Protein AF-A0A960WS11-F1 (afdb_monomer)

Mean predicted aligned error: 14.84 Å

Nearest PDB structures (foldseek):
  6ch2-assembly2_E  TM=2.929E-01  e=6.649E-01  Salmonella enterica subsp. enterica serovar Typhimurium str. LT2
  8gmh-assembly2_E  TM=3.073E-01  e=4.723E+00  Streptococcus intermedius B196
  6ixg-assembly2_B  TM=1.953E-01  e=6.991E+00  Homo sapiens

Radius of gyration: 26.8 Å; Cα contacts (8 Å, |Δi|>4): 825; chains: 1; bounding box: 64×83×76 Å

Solvent-accessible surface area (backbone atoms only — not comparable to full-atom values): 21820 Å² total; per-residue (Å²): 133,86,81,82,73,76,78,74,78,51,73,62,59,53,50,52,52,52,47,54,56,48,47,54,60,50,39,47,63,37,54,54,47,50,50,51,54,51,52,53,48,54,50,50,46,52,51,51,34,52,55,32,50,77,68,70,39,60,68,66,31,55,45,42,52,52,31,49,55,39,26,78,74,69,76,43,82,57,87,70,83,53,71,73,55,52,58,55,49,57,48,51,53,52,54,49,51,52,41,52,52,51,32,50,52,50,46,51,59,50,49,56,52,49,50,54,49,38,54,51,50,25,53,51,27,48,76,71,68,42,53,70,63,20,50,52,34,47,53,54,50,58,52,56,57,62,72,69,58,81,76,77,74,76,78,79,90,80,73,94,70,76,85,82,72,74,77,73,93,60,92,67,58,95,56,70,47,46,80,37,86,55,68,42,70,54,74,65,42,81,43,69,26,54,31,46,30,32,32,25,40,69,70,98,61,72,37,73,19,38,41,39,40,39,57,66,21,34,39,30,32,45,84,68,16,32,46,33,34,26,32,32,39,38,41,32,35,41,26,38,30,43,46,22,35,44,27,23,20,51,48,9,38,36,39,36,33,49,25,39,31,37,49,23,39,40,43,71,69,54,94,67,78,44,100,90,32,30,16,35,40,36,36,34,40,19,39,36,27,48,41,50,50,80,68,45,37,62,52,49,44,30,31,32,36,32,25,26,26,40,31,52,30,66,53,49,57,47,46,67,80,56,49,40,64,79,42,43,62,33,86,52,31,26,35,32,21,20,25,34,34,52,21,36,40,20,46,58,53,55,57,19,40,39,68,30,38,33,37,43,26,33,39,32,59,49,97,60,89,79,56,65,86,48,82,37,78,34,59,42,23,36,40,76,58,44,86,58,62,76,73,92,46,91,45,54,48,77,44,82,41,56,42,87,74,63,84,84,73,54,20,35,76,90,1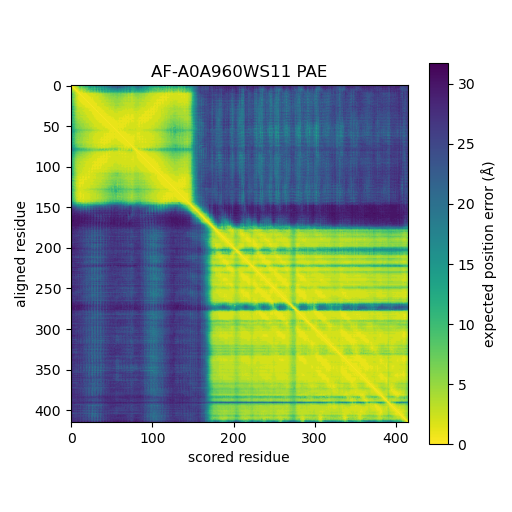27

Secondary structure (DSSP, 8-state):
----PPPPPPHHHHHHHHHHHHHHHHHHHHHHHHHHHHHHHHHHHHHHHHHHHHTT-HHHHHHHHHHHHHHHHHSS------HHHHHHHHHHHHHHHHHHHHHHHHHHHHHHHHHHHHHHHHHHHHHTT-HHHHHHHHHHHHHHHHHT----PPPP----PPP-PPPP--SS-S--SEEE-S-EEEPSEEEEE-SEEEE-B-SSS-B---EEE-TTEEEEE-TT-EEEE-SEEEEEES-EEES-EEEE-TTEEEEEES-EEES-EEEE-SS---TT-PEEEEEES-EEES---SSEETTTEEEEEES-EEES-BPPPEE-SS-HHHHTTBTTEEEES-EEES-EEEHHHHTTEES-EEES-EEE--SS-----S-EEEEEEEESSEEE-----TTEEEEEEEGGG--S--SPPP-

Sequence (415 aa):
MPCLRAQTPGPVATLTQQYEEARKRAMAPGEEQGKKIGEAYLTQLTVLEREYSAKGALDPVLELQKEREVFEKTGETGGGSLDALRVIREKLQRDLAANEAMIARAVAGLDDVYRTRLGQIQVELTKAGNIEEAKAAKAILDGLAADSTPTLAAPSSGTKRAPWSAPPPSDASVLEGGLFLEPVTLPQGTHRLRNKISIGVRKPTPRFNDIYLLEGTKISCAEGGEIFLTLGKGNAFGVVFESAYVTGGLDADWRFINCAFDDTRFAKGDGWAAKHQASMWAFENCSVRGSFFPTWNTQDVGYNVESTTFKDVKFPDLEYRAEADTLAQTATLLMKSCRFQSCELPLSVLITTENCVFEQCTFRDDASPIPITSSLSVKVYSSGGANRLQAPYPQLKLEIRDLKEFRGQAGAMDR

pLDDT: mean 87.54, std 16.3, range [28.69, 98.56]

Foldseek 3Di:
DDPPDPPDDDPLVVLVVVLVVQLVVLCVVLVVLLVVLLVVLLVLLVVVLVVCVVVVNPVSNVLSVVQNVCCVVPVDGDDDDDPSSVVSNVVSVVSNVVSVVSSVVSSVVSLVVSLVVLVVVLVVCVVVVVNVVSVVSVVVNVVSVVVPDPPPDDPPPDDDDDDPDDDPPDPPFPPPADEDLEEEEHDADEGEFAAEHEYWDPPPHGGEYEYEAEANYEYAYDVRGEDEYERYEYEHENYEYANYEYEYEWPYEYAYANYEEHVYEYYHPDDDFDQVGAHEYEAHLYEYEDEYYPDAEPRHYFYDAEQAEYENYEDAAYHYPDALQVRACPRRQAHEQAEYYQYEDEPNNQLNYYLYEYEQYEYAHHPDDHRHDAAGEGEYEYDHHYYHDPPPDPSYHYHYHHNVPRDDHHHHDDD

Structure (mmCIF, N/CA/C/O backbone):
data_AF-A0A960WS11-F1
#
_entry.id   AF-A0A960WS11-F1
#
loop_
_atom_site.group_PDB
_atom_site.id
_atom_site.type_symbol
_atom_site.label_atom_id
_atom_site.label_alt_id
_atom_site.label_comp_id
_atom_site.label_asym_id
_atom_site.label_entity_id
_atom_site.label_seq_id
_atom_site.pdbx_PDB_ins_code
_atom_site.Cartn_x
_atom_site.Cartn_y
_atom_site.Cartn_z
_atom_site.occupancy
_atom_site.B_iso_or_equiv
_atom_site.auth_seq_id
_atom_site.auth_comp_id
_atom_site.auth_asym_id
_atom_site.auth_atom_id
_atom_site.pdbx_PDB_model_num
ATOM 1 N N . MET A 1 1 ? -16.070 57.742 12.580 1.00 48.56 1 MET A N 1
ATOM 2 C CA . MET A 1 1 ? -15.658 56.827 11.495 1.00 48.56 1 MET A CA 1
ATOM 3 C C . MET A 1 1 ? -16.059 55.415 11.898 1.00 48.56 1 MET A C 1
ATOM 5 O O . MET A 1 1 ? -15.550 54.954 12.912 1.00 48.56 1 MET A O 1
ATOM 9 N N . PRO A 1 2 ? -17.018 54.764 11.221 1.00 56.19 2 PRO A N 1
ATOM 10 C CA . PRO A 1 2 ? -17.365 53.380 11.526 1.00 56.19 2 PRO A CA 1
ATOM 11 C C . PRO A 1 2 ? -16.253 52.452 11.018 1.00 56.19 2 PRO A C 1
ATOM 13 O O . PRO A 1 2 ? -15.931 52.456 9.832 1.00 56.19 2 PRO A O 1
ATOM 16 N N . CYS A 1 3 ? -15.645 51.680 11.919 1.00 54.22 3 CYS A N 1
ATOM 17 C CA . CYS A 1 3 ? -14.703 50.625 11.559 1.00 54.22 3 CYS A CA 1
ATOM 18 C C . CYS A 1 3 ? -15.457 49.531 10.789 1.00 54.22 3 CYS A C 1
ATOM 20 O O . CYS A 1 3 ? -16.271 48.816 11.374 1.00 54.22 3 CYS A O 1
ATOM 22 N N . LEU A 1 4 ? -15.188 49.407 9.487 1.00 59.25 4 LEU A N 1
ATOM 23 C CA . LEU A 1 4 ? -15.601 48.268 8.669 1.00 59.25 4 LEU A CA 1
ATOM 24 C C . LEU A 1 4 ? -14.974 47.002 9.269 1.00 59.25 4 LEU A C 1
ATOM 26 O O . LEU A 1 4 ? -13.793 46.727 9.069 1.00 59.25 4 LEU A O 1
ATOM 30 N N . ARG A 1 5 ? -15.748 46.247 10.056 1.00 62.00 5 ARG A N 1
ATOM 31 C CA . ARG A 1 5 ? -15.358 44.892 10.454 1.00 62.00 5 ARG A CA 1
ATOM 32 C C . ARG A 1 5 ? -15.334 44.046 9.187 1.00 62.00 5 ARG A C 1
ATOM 34 O O . ARG A 1 5 ? -16.369 43.901 8.540 1.00 62.00 5 ARG A O 1
ATOM 41 N N . ALA A 1 6 ? -14.165 43.513 8.840 1.00 66.56 6 ALA A N 1
ATOM 42 C CA . ALA A 1 6 ? -14.048 42.513 7.790 1.00 66.56 6 ALA A CA 1
ATOM 43 C C . ALA A 1 6 ? -14.998 41.355 8.125 1.00 66.56 6 ALA A C 1
ATOM 45 O O . ALA A 1 6 ? -14.907 40.774 9.210 1.00 66.56 6 ALA A O 1
ATOM 46 N N . GLN A 1 7 ? -15.948 41.071 7.233 1.00 77.12 7 GLN A N 1
ATOM 47 C CA . GLN A 1 7 ? -16.774 39.877 7.356 1.00 77.12 7 GLN A CA 1
ATOM 48 C C . GLN A 1 7 ? -15.847 38.668 7.246 1.00 77.12 7 GLN A C 1
ATOM 50 O O . GLN A 1 7 ? -15.120 38.516 6.266 1.00 77.12 7 GLN A O 1
ATOM 55 N N . THR A 1 8 ? -15.835 37.841 8.287 1.00 81.38 8 THR A N 1
ATOM 56 C CA . THR A 1 8 ? -15.158 36.547 8.259 1.00 81.38 8 THR A CA 1
ATOM 57 C C . THR A 1 8 ? -15.763 35.698 7.140 1.00 81.38 8 THR A C 1
ATOM 59 O O . THR A 1 8 ? -16.994 35.664 7.042 1.00 81.38 8 THR A O 1
ATOM 62 N N . PRO A 1 9 ? -14.942 35.030 6.307 1.00 88.12 9 PRO A N 1
ATOM 63 C CA . PRO A 1 9 ? -15.461 34.168 5.255 1.00 88.12 9 PRO A CA 1
ATOM 64 C C . PRO A 1 9 ? -16.390 33.107 5.851 1.00 88.12 9 PRO A C 1
ATOM 66 O O . PRO A 1 9 ? -16.114 32.561 6.921 1.00 88.12 9 PRO A O 1
ATOM 69 N N . GLY A 1 10 ? -17.510 32.858 5.172 1.00 94.19 10 GLY A N 1
ATOM 70 C CA . GLY A 1 10 ? -18.468 31.832 5.574 1.00 94.19 10 GLY A CA 1
ATOM 71 C C . GLY A 1 10 ? -17.893 30.412 5.433 1.00 94.19 10 GLY A C 1
ATOM 72 O O . GLY A 1 10 ? -16.926 30.217 4.685 1.00 94.19 10 GLY A O 1
ATOM 73 N N . PRO A 1 11 ? -18.470 29.411 6.128 1.00 92.31 11 PRO A N 1
ATOM 74 C CA . PRO A 1 11 ? -18.047 28.011 6.071 1.00 92.31 11 PRO A CA 1
ATOM 75 C C . PRO A 1 11 ? -17.804 27.450 4.664 1.00 92.31 11 PRO A C 1
ATOM 77 O O . PRO A 1 11 ? -16.852 26.692 4.476 1.00 92.31 11 PRO A O 1
ATOM 80 N N . VAL A 1 12 ? -18.626 27.821 3.674 1.00 93.38 12 VAL A N 1
ATOM 81 C CA . VAL A 1 12 ? -18.457 27.334 2.292 1.00 93.38 12 VAL A CA 1
ATOM 82 C C . VAL A 1 12 ? -17.183 27.902 1.675 1.00 93.38 12 VAL A C 1
ATOM 84 O O . VAL A 1 12 ? -16.370 27.144 1.157 1.00 93.38 12 VAL A O 1
ATOM 87 N N . ALA A 1 13 ? -16.961 29.214 1.792 1.00 93.56 13 ALA A N 1
ATOM 88 C CA . ALA A 1 13 ? -15.772 29.871 1.249 1.00 93.56 13 ALA A CA 1
ATOM 89 C C . ALA A 1 13 ? -14.481 29.346 1.896 1.00 93.56 13 ALA A C 1
ATOM 91 O O . ALA A 1 13 ? -13.489 29.115 1.205 1.00 93.56 13 ALA A O 1
ATOM 92 N N . THR A 1 14 ? -14.502 29.108 3.212 1.00 93.75 14 THR A N 1
ATOM 93 C CA . THR A 1 14 ? -13.370 28.500 3.923 1.00 93.75 14 THR A CA 1
ATOM 94 C C . THR A 1 14 ? -13.078 27.085 3.424 1.00 93.75 14 THR A C 1
ATOM 96 O O . THR A 1 14 ? -11.915 26.763 3.188 1.00 93.75 14 THR A O 1
ATOM 99 N N . LEU A 1 15 ? -14.103 26.246 3.230 1.00 92.56 15 LEU A N 1
ATOM 100 C CA . LEU A 1 15 ? -13.906 24.884 2.729 1.00 92.56 15 LEU A CA 1
ATOM 101 C C . LEU A 1 15 ? -13.372 24.880 1.288 1.00 92.56 15 LEU A C 1
ATOM 103 O O . LEU A 1 15 ? -12.457 24.115 0.993 1.00 92.56 15 LEU A O 1
ATOM 107 N N . THR A 1 16 ? -13.893 25.745 0.411 1.00 93.62 16 THR A N 1
ATOM 108 C CA . THR A 1 16 ? -13.406 25.878 -0.972 1.00 93.62 16 THR A CA 1
ATOM 109 C C . THR A 1 16 ? -11.924 26.234 -1.003 1.00 93.62 16 THR A C 1
ATOM 111 O O . THR A 1 16 ? -11.147 25.569 -1.685 1.00 93.62 16 THR A O 1
ATOM 114 N N . GLN A 1 17 ? -11.507 27.224 -0.208 1.00 94.94 17 GLN A N 1
ATOM 115 C CA . GLN A 1 17 ? -10.100 27.614 -0.120 1.00 94.94 17 GLN A CA 1
ATOM 116 C C . GLN A 1 17 ? -9.221 26.450 0.370 1.00 94.94 17 GLN A C 1
ATOM 118 O O . GLN A 1 17 ? -8.165 26.178 -0.202 1.00 94.94 17 GLN A O 1
ATOM 123 N N . GLN A 1 18 ? -9.662 25.728 1.405 1.00 90.81 18 GLN A N 1
ATOM 124 C CA . GLN A 1 18 ? -8.935 24.564 1.920 1.00 90.81 18 GLN A CA 1
ATOM 125 C C . GLN A 1 18 ? -8.795 23.459 0.868 1.00 90.81 18 GLN A C 1
ATOM 127 O O . GLN A 1 18 ? -7.727 22.854 0.757 1.00 90.81 18 GLN A O 1
ATOM 132 N N . TYR A 1 19 ? -9.847 23.208 0.088 1.00 93.38 19 TYR A N 1
ATOM 133 C CA . TYR A 1 19 ? -9.826 22.242 -1.004 1.00 93.38 19 TYR A CA 1
ATOM 134 C C . TYR A 1 19 ? -8.857 22.661 -2.118 1.00 93.38 19 TYR A C 1
ATOM 136 O O . TYR A 1 19 ? -8.049 21.842 -2.546 1.00 93.38 19 TYR A O 1
ATOM 144 N N . GLU A 1 20 ? -8.852 23.927 -2.541 1.00 94.88 20 GLU A N 1
ATOM 145 C CA . GLU A 1 20 ? -7.912 24.423 -3.556 1.00 94.88 20 GLU A CA 1
ATOM 146 C C . GLU A 1 20 ? -6.451 24.294 -3.101 1.00 94.88 20 GLU A C 1
ATOM 148 O O . GLU A 1 20 ? -5.588 23.827 -3.852 1.00 94.88 20 GLU A O 1
ATOM 153 N N . GLU A 1 21 ? -6.166 24.639 -1.844 1.00 92.69 21 GLU A N 1
ATOM 154 C CA . GLU A 1 21 ? -4.840 24.468 -1.250 1.00 92.69 21 GLU A CA 1
ATOM 155 C C . GLU A 1 21 ? -4.440 22.991 -1.126 1.00 92.69 21 GLU A C 1
ATOM 157 O O . GLU A 1 21 ? -3.266 22.650 -1.308 1.00 92.69 21 GLU A O 1
ATOM 162 N N . ALA A 1 22 ? -5.385 22.106 -0.795 1.00 83.56 22 ALA A N 1
ATOM 163 C CA . ALA A 1 22 ? -5.155 20.666 -0.732 1.00 83.56 22 ALA A CA 1
ATOM 164 C C . ALA A 1 22 ? -4.909 20.080 -2.127 1.00 83.56 22 ALA A C 1
ATOM 166 O O . ALA A 1 22 ? -3.965 19.314 -2.309 1.00 83.56 22 ALA A O 1
ATOM 167 N N . ARG A 1 23 ? -5.683 20.504 -3.129 1.00 92.44 23 ARG A N 1
ATOM 168 C CA . ARG A 1 23 ? -5.534 20.099 -4.529 1.00 92.44 23 ARG A CA 1
ATOM 169 C C . ARG A 1 23 ? -4.177 20.517 -5.083 1.00 92.44 23 ARG A C 1
ATOM 171 O O . ARG A 1 23 ? -3.467 19.685 -5.638 1.00 92.44 23 ARG A O 1
ATOM 178 N N . LYS A 1 24 ? -3.754 21.763 -4.841 1.00 94.00 24 LYS A N 1
ATOM 179 C CA . LYS A 1 24 ? -2.410 22.236 -5.210 1.00 94.00 24 LYS A CA 1
ATOM 180 C C . LYS A 1 24 ? -1.310 21.394 -4.556 1.00 94.00 24 LYS A C 1
ATOM 182 O O . LYS A 1 24 ? -0.344 21.017 -5.214 1.00 94.00 24 LYS A O 1
ATOM 187 N N . ARG A 1 25 ? -1.462 21.062 -3.268 1.00 88.69 25 ARG A N 1
ATOM 188 C CA . ARG A 1 25 ? -0.522 20.187 -2.546 1.00 88.69 25 ARG A CA 1
ATOM 189 C C . ARG A 1 25 ? -0.499 18.760 -3.094 1.00 88.69 25 ARG A C 1
ATOM 191 O O . ARG A 1 25 ? 0.576 18.178 -3.160 1.00 88.69 25 ARG A O 1
ATOM 198 N N . ALA A 1 26 ? -1.641 18.214 -3.502 1.00 79.69 26 ALA A N 1
ATOM 199 C CA . ALA A 1 26 ? -1.736 16.876 -4.081 1.00 79.69 26 ALA A CA 1
ATOM 200 C C . ALA A 1 26 ? -1.144 16.786 -5.497 1.00 79.69 26 ALA A C 1
ATOM 202 O O . ALA A 1 26 ? -0.613 15.741 -5.864 1.00 79.69 26 ALA A O 1
ATOM 203 N N . MET A 1 27 ? -1.188 17.872 -6.277 1.00 91.75 27 MET A N 1
ATOM 204 C CA . MET A 1 27 ? -0.591 17.930 -7.618 1.00 91.75 27 MET A CA 1
ATOM 205 C C . MET A 1 27 ? 0.935 18.110 -7.590 1.00 91.75 27 MET A C 1
ATOM 207 O O . MET A 1 27 ? 1.624 17.571 -8.454 1.00 91.75 27 MET A O 1
ATOM 211 N N . ALA A 1 28 ? 1.477 18.808 -6.585 1.00 93.88 28 ALA A N 1
ATOM 212 C CA . ALA A 1 28 ? 2.900 19.155 -6.519 1.00 93.88 28 ALA A CA 1
ATOM 213 C C . ALA A 1 28 ? 3.874 17.956 -6.649 1.00 93.88 28 ALA A C 1
ATOM 215 O O . ALA A 1 28 ? 4.852 18.077 -7.389 1.00 93.88 28 ALA A O 1
ATOM 216 N N . PRO A 1 29 ? 3.638 16.783 -6.020 1.00 84.94 29 PRO A N 1
ATOM 217 C CA . PRO A 1 29 ? 4.486 15.609 -6.227 1.00 84.94 29 PRO A CA 1
ATOM 218 C C . PRO A 1 29 ? 4.507 15.122 -7.679 1.00 84.94 29 PRO A C 1
ATOM 220 O O . PRO A 1 29 ? 5.555 14.710 -8.169 1.00 84.94 29 PRO A O 1
ATOM 223 N N . GLY A 1 30 ? 3.366 15.179 -8.371 1.00 84.94 30 GLY A N 1
ATOM 224 C CA . GLY A 1 30 ? 3.270 14.778 -9.772 1.00 84.94 30 GLY A CA 1
ATOM 225 C C . GLY A 1 30 ? 3.909 15.785 -10.725 1.00 84.94 30 GLY A C 1
ATOM 226 O O . GLY A 1 30 ? 4.545 15.382 -11.694 1.00 84.94 30 GLY A O 1
ATOM 227 N N . GLU A 1 31 ? 3.822 17.084 -10.437 1.00 94.69 31 GLU A N 1
ATOM 228 C CA . GLU A 1 31 ? 4.550 18.115 -11.193 1.00 94.69 31 GLU A CA 1
ATOM 229 C C . GLU A 1 31 ? 6.068 17.932 -11.066 1.00 94.69 31 GLU A C 1
ATOM 231 O O . GLU A 1 31 ? 6.795 17.968 -12.059 1.00 94.69 31 GLU A O 1
ATOM 236 N N . GLU A 1 32 ? 6.550 17.679 -9.848 1.00 92.69 32 GLU A N 1
ATOM 237 C CA . GLU A 1 32 ? 7.963 17.411 -9.582 1.00 92.69 32 GLU A CA 1
ATOM 238 C C . GLU A 1 32 ? 8.435 16.118 -10.261 1.00 92.69 32 GLU A C 1
ATOM 240 O O . GLU A 1 32 ? 9.504 16.075 -10.870 1.00 92.69 32 GLU A O 1
ATOM 245 N N . GLN A 1 33 ? 7.620 15.063 -10.217 1.00 89.94 33 GLN A N 1
ATOM 246 C CA . GLN A 1 33 ? 7.913 13.819 -10.920 1.00 89.94 33 GLN A CA 1
ATOM 247 C C . GLN A 1 33 ? 7.917 14.008 -12.445 1.00 89.94 33 GLN A C 1
ATOM 249 O O . GLN A 1 33 ? 8.782 13.454 -13.121 1.00 89.94 33 GLN A O 1
ATOM 254 N N . GLY A 1 34 ? 7.015 14.831 -12.986 1.00 92.19 34 GLY A N 1
ATOM 255 C CA . GLY A 1 34 ? 6.984 15.190 -14.405 1.00 92.19 34 GLY A CA 1
ATOM 256 C C . GLY A 1 34 ? 8.282 15.856 -14.867 1.00 92.19 34 GLY A C 1
ATOM 257 O O . GLY A 1 34 ? 8.833 15.480 -15.902 1.00 92.19 34 GLY A O 1
ATOM 258 N N . LYS A 1 35 ? 8.841 16.769 -14.059 1.00 96.38 35 LYS A N 1
ATOM 259 C CA . LYS A 1 35 ? 10.160 17.371 -14.328 1.00 96.38 35 LYS A CA 1
ATOM 260 C C . LYS A 1 35 ? 11.267 16.323 -14.364 1.00 96.38 35 LYS A C 1
ATOM 262 O O . LYS A 1 35 ? 12.034 16.287 -15.322 1.00 96.38 35 LYS A O 1
ATOM 267 N N . LYS A 1 36 ? 11.306 15.422 -13.377 1.00 92.75 36 LYS A N 1
ATOM 268 C CA . LYS A 1 36 ? 12.300 14.334 -13.317 1.00 92.75 36 LYS A CA 1
ATOM 269 C C . LYS A 1 36 ? 12.213 13.395 -14.518 1.00 92.75 36 LYS A C 1
ATOM 271 O O . LYS A 1 36 ? 13.243 12.966 -15.033 1.00 92.75 36 LYS A O 1
ATOM 276 N N . ILE A 1 37 ? 11.001 13.087 -14.983 1.00 92.00 37 ILE A N 1
ATOM 277 C CA . ILE A 1 37 ? 10.778 12.298 -16.203 1.00 92.00 37 ILE A CA 1
ATOM 278 C C . ILE A 1 37 ? 11.375 13.027 -17.421 1.00 92.00 37 ILE A C 1
ATOM 280 O O . ILE A 1 37 ? 12.104 12.413 -18.204 1.00 92.00 37 ILE A O 1
ATOM 284 N N . GLY A 1 38 ? 11.143 14.338 -17.547 1.00 95.44 38 GLY A N 1
ATOM 285 C CA . GLY A 1 38 ? 11.728 15.165 -18.609 1.00 95.44 38 GLY A CA 1
ATOM 286 C C . GLY A 1 38 ? 13.261 15.234 -18.563 1.00 95.44 38 GLY A C 1
ATOM 287 O O . GLY A 1 38 ? 13.925 15.033 -19.579 1.00 95.44 38 GLY A O 1
ATOM 288 N N . GLU A 1 39 ? 13.851 15.432 -17.384 1.00 96.88 39 GLU A N 1
ATOM 289 C CA . GLU A 1 39 ? 15.310 15.424 -17.188 1.00 96.88 39 GLU A CA 1
ATOM 290 C C . GLU A 1 39 ? 15.934 14.063 -17.539 1.00 96.88 39 GLU A C 1
ATOM 292 O O . GLU A 1 39 ? 16.986 13.984 -18.186 1.00 96.88 39 GLU A O 1
ATOM 297 N N . ALA A 1 40 ? 15.268 12.968 -17.159 1.00 92.25 40 ALA A N 1
ATOM 298 C CA . ALA A 1 40 ? 15.697 11.616 -17.497 1.00 92.25 40 ALA A CA 1
ATOM 299 C C . ALA A 1 40 ? 15.641 11.350 -19.010 1.00 92.25 40 ALA A C 1
ATOM 301 O O . ALA A 1 40 ? 16.483 10.616 -19.538 1.00 92.25 40 ALA A O 1
ATOM 302 N N . TYR A 1 41 ? 14.677 11.944 -19.715 1.00 97.50 41 TYR A N 1
ATOM 303 C CA . TYR A 1 41 ? 14.582 11.890 -21.171 1.00 97.50 41 TYR A CA 1
ATOM 304 C C . TYR A 1 41 ? 15.724 12.665 -21.850 1.00 97.50 41 TYR A C 1
ATOM 306 O O . TYR A 1 41 ? 16.440 12.101 -22.679 1.00 97.50 41 TYR A O 1
ATOM 314 N N . LEU A 1 42 ? 15.993 13.904 -21.421 1.00 97.62 42 LEU A N 1
ATOM 315 C CA . LEU A 1 42 ? 17.120 14.715 -21.910 1.00 97.62 42 LEU A CA 1
ATOM 316 C C . LEU A 1 42 ? 18.483 14.042 -21.675 1.00 97.62 42 LEU A C 1
ATOM 318 O O . LEU A 1 42 ? 19.380 14.082 -22.526 1.00 97.62 42 LEU A O 1
ATOM 322 N N . THR A 1 43 ? 18.630 13.367 -20.535 1.00 96.88 43 THR A N 1
ATOM 323 C CA . THR A 1 43 ? 19.832 12.590 -20.215 1.00 96.88 43 THR A CA 1
ATOM 324 C C . THR A 1 43 ? 20.022 11.436 -21.201 1.00 96.88 43 THR A C 1
ATOM 326 O O . THR A 1 43 ? 21.124 11.246 -21.716 1.00 96.88 43 THR A O 1
ATOM 329 N N . GLN A 1 44 ? 18.956 10.694 -21.522 1.00 95.62 44 GLN A N 1
ATOM 330 C CA . GLN A 1 44 ? 19.008 9.603 -22.504 1.00 95.62 44 GLN A CA 1
ATOM 331 C C . GLN A 1 44 ? 19.345 10.107 -23.914 1.00 95.62 44 GLN A C 1
ATOM 333 O O . GLN A 1 44 ? 20.170 9.490 -24.589 1.00 95.62 44 GLN A O 1
ATOM 338 N N . LEU A 1 45 ? 18.788 11.250 -24.334 1.00 97.25 45 LEU A N 1
ATOM 339 C CA . LEU A 1 45 ? 19.152 11.891 -25.605 1.00 97.25 45 LEU A CA 1
ATOM 340 C C . LEU A 1 45 ? 20.650 12.215 -25.669 1.00 97.25 45 LEU A C 1
ATOM 342 O O . LEU A 1 45 ? 21.309 11.910 -26.660 1.00 97.25 45 LEU A O 1
ATOM 346 N N . THR A 1 46 ? 21.209 12.764 -24.588 1.00 97.56 46 THR A N 1
ATOM 347 C CA . THR A 1 46 ? 22.638 13.108 -24.503 1.00 97.56 46 THR A CA 1
ATOM 348 C C . THR A 1 46 ? 23.539 11.870 -24.556 1.00 97.56 46 THR A C 1
ATOM 350 O O . THR A 1 46 ? 24.613 11.906 -25.159 1.00 97.56 46 THR A O 1
ATOM 353 N N . VAL A 1 47 ? 23.119 10.760 -23.940 1.00 97.44 47 VAL A N 1
ATOM 354 C CA . VAL A 1 47 ? 23.844 9.480 -24.017 1.00 97.44 47 VAL A CA 1
ATOM 355 C C . VAL A 1 47 ? 23.857 8.958 -25.454 1.00 97.44 47 VAL A C 1
ATOM 357 O O . VAL A 1 47 ? 24.934 8.669 -25.973 1.00 97.44 47 VAL A O 1
ATOM 360 N N . LEU A 1 48 ? 22.701 8.918 -26.125 1.00 97.12 48 LEU A N 1
ATOM 361 C CA . LEU A 1 48 ? 22.613 8.490 -27.525 1.00 97.12 48 LEU A CA 1
ATOM 362 C C . LEU A 1 48 ? 23.442 9.387 -28.452 1.00 97.12 48 LEU A C 1
ATOM 364 O O . LEU A 1 48 ? 24.136 8.882 -29.332 1.00 97.12 48 LEU A O 1
ATOM 368 N N . GLU A 1 49 ? 23.426 10.705 -28.240 1.00 97.50 49 GLU A N 1
ATOM 369 C CA . GLU A 1 49 ? 24.214 11.649 -29.040 1.00 97.50 49 GLU A CA 1
ATOM 370 C C . GLU A 1 49 ? 25.712 11.335 -28.940 1.00 97.50 49 GLU A C 1
ATOM 372 O O . GLU A 1 49 ? 26.407 11.270 -29.957 1.00 97.50 49 GLU A O 1
ATOM 377 N N . ARG A 1 50 ? 26.210 11.060 -27.725 1.00 97.62 50 ARG A N 1
ATOM 378 C CA . ARG A 1 50 ? 27.605 10.646 -27.508 1.00 97.62 50 ARG A CA 1
ATOM 379 C C . ARG A 1 50 ? 27.921 9.320 -28.194 1.00 97.62 50 ARG A C 1
ATOM 381 O O . ARG A 1 50 ? 28.989 9.197 -28.790 1.00 97.62 50 ARG A O 1
ATOM 388 N N . GLU A 1 51 ? 27.013 8.349 -28.142 1.00 97.50 51 GLU A N 1
ATOM 389 C CA . GLU A 1 51 ? 27.199 7.050 -28.797 1.00 97.50 51 GLU A CA 1
ATOM 390 C C . GLU A 1 51 ? 27.285 7.162 -30.325 1.00 97.50 51 GLU A C 1
ATOM 392 O O . GLU A 1 51 ? 28.162 6.547 -30.934 1.00 97.50 51 GLU A O 1
ATOM 397 N N . TYR A 1 52 ? 26.404 7.939 -30.962 1.00 97.56 52 TYR A N 1
ATOM 398 C CA . TYR A 1 52 ? 26.442 8.146 -32.414 1.00 97.56 52 TYR A CA 1
ATOM 399 C C . TYR A 1 52 ? 27.622 9.021 -32.848 1.00 97.56 52 TYR A C 1
ATOM 401 O O . TYR A 1 52 ? 28.245 8.735 -33.873 1.00 97.56 52 TYR A O 1
ATOM 409 N N . SER A 1 53 ? 27.996 10.016 -32.039 1.00 97.31 53 SER A N 1
ATOM 410 C CA . SER A 1 53 ? 29.193 10.834 -32.260 1.00 97.31 53 SER A CA 1
ATOM 411 C C . SER A 1 53 ? 30.471 9.989 -32.233 1.00 97.31 53 SER A C 1
ATOM 413 O O . SER A 1 53 ? 31.284 10.066 -33.154 1.00 97.31 53 SER A O 1
ATOM 415 N N . ALA A 1 54 ? 30.605 9.079 -31.261 1.00 97.56 54 ALA A N 1
ATOM 416 C CA . ALA A 1 54 ? 31.734 8.147 -31.186 1.00 97.56 54 ALA A CA 1
ATOM 417 C C . ALA A 1 54 ? 31.827 7.199 -32.399 1.00 97.56 54 ALA A C 1
ATOM 419 O O . ALA A 1 54 ? 32.909 6.715 -32.724 1.00 97.56 54 ALA A O 1
ATOM 420 N N . LYS A 1 55 ? 30.704 6.948 -33.084 1.00 97.88 55 LYS A N 1
ATOM 421 C CA . LYS A 1 55 ? 30.629 6.148 -34.318 1.00 97.88 55 LYS A CA 1
ATOM 422 C C . LYS A 1 55 ? 30.835 6.975 -35.595 1.00 97.88 55 LYS A C 1
ATOM 424 O O . LYS A 1 55 ? 30.829 6.402 -36.679 1.00 97.88 55 LYS A O 1
ATOM 429 N N . GLY A 1 56 ? 30.984 8.298 -35.493 1.00 97.62 56 GLY A N 1
ATOM 430 C CA . GLY A 1 56 ? 31.087 9.194 -36.649 1.00 97.62 56 GLY A CA 1
ATOM 431 C C . GLY A 1 56 ? 29.791 9.318 -37.462 1.00 97.62 56 GLY A C 1
ATOM 432 O O . GLY A 1 56 ? 29.843 9.654 -38.642 1.00 97.62 56 GLY A O 1
ATOM 433 N N . ALA A 1 57 ? 28.631 9.031 -36.863 1.00 97.81 57 ALA A N 1
ATOM 434 C CA . ALA A 1 57 ? 27.338 9.081 -37.542 1.00 97.81 57 ALA A CA 1
ATOM 435 C C . ALA A 1 57 ? 26.694 10.470 -37.382 1.00 97.81 57 ALA A C 1
ATOM 437 O O . ALA A 1 57 ? 26.016 10.733 -36.390 1.00 97.81 57 ALA A O 1
ATOM 438 N N . LEU A 1 58 ? 26.913 11.359 -38.358 1.00 96.88 58 LEU A N 1
ATOM 439 C CA . LEU A 1 58 ? 26.474 12.760 -38.292 1.00 96.88 58 LEU A CA 1
ATOM 440 C C . LEU A 1 58 ? 24.945 12.927 -38.317 1.00 96.88 58 LEU A C 1
ATOM 442 O O . LEU A 1 58 ? 24.410 13.650 -37.479 1.00 96.88 58 LEU A O 1
ATOM 446 N N . ASP A 1 59 ? 24.234 12.260 -39.231 1.00 97.62 59 ASP A N 1
ATOM 447 C CA . ASP A 1 59 ? 22.784 12.470 -39.387 1.00 97.62 59 ASP A CA 1
ATOM 448 C C . ASP A 1 59 ? 21.986 12.103 -38.118 1.00 97.62 59 ASP A C 1
ATOM 450 O O . ASP A 1 59 ? 21.184 12.926 -37.668 1.00 97.62 59 ASP A O 1
ATOM 454 N N . PRO A 1 60 ? 22.241 10.956 -37.446 1.00 97.94 60 PRO A N 1
ATOM 455 C CA . PRO A 1 60 ? 21.607 10.656 -36.161 1.00 97.94 60 PRO A CA 1
ATOM 456 C C . PRO A 1 60 ? 21.906 11.687 -35.067 1.00 97.94 60 PRO A C 1
ATOM 458 O O . PRO A 1 60 ? 21.030 11.988 -34.259 1.00 97.94 60 PRO A O 1
ATOM 461 N N . VAL A 1 61 ? 23.123 12.244 -35.035 1.00 98.00 61 VAL A N 1
ATOM 462 C CA . VAL A 1 61 ? 23.495 13.297 -34.075 1.00 98.00 61 VAL A CA 1
ATOM 463 C C . VAL A 1 61 ? 22.667 14.559 -34.317 1.00 98.00 61 VAL A C 1
ATOM 465 O O . VAL A 1 61 ? 22.122 15.113 -33.364 1.00 98.00 61 VAL A O 1
ATOM 468 N N . LEU A 1 62 ? 22.508 14.985 -35.573 1.00 97.19 62 LEU A N 1
ATOM 469 C CA . LEU A 1 62 ? 21.688 16.151 -35.917 1.00 97.19 62 LEU A CA 1
ATOM 470 C C . LEU A 1 62 ? 20.202 15.933 -35.580 1.00 97.19 62 LEU A C 1
ATOM 472 O O . LEU A 1 62 ? 19.556 16.844 -35.060 1.00 97.19 62 LEU A O 1
ATOM 476 N N . GLU A 1 63 ? 19.658 14.732 -35.814 1.00 97.56 63 GLU A N 1
ATOM 477 C CA . GLU A 1 63 ? 18.286 14.397 -35.402 1.00 97.56 63 GLU A CA 1
ATOM 478 C C . GLU A 1 63 ? 18.106 14.454 -33.877 1.00 97.56 63 GLU A C 1
ATOM 480 O O . GLU A 1 63 ? 17.125 15.026 -33.401 1.00 97.56 63 GLU A O 1
ATOM 485 N N . LEU A 1 64 ? 19.059 13.917 -33.105 1.00 97.44 64 LEU A N 1
ATOM 486 C CA . LEU A 1 64 ? 19.035 13.946 -31.636 1.00 97.44 64 LEU A CA 1
ATOM 487 C C . LEU A 1 64 ? 19.137 15.373 -31.080 1.00 97.44 64 LEU A C 1
ATOM 489 O O . LEU A 1 64 ? 18.440 15.711 -30.123 1.00 97.44 64 LEU A O 1
ATOM 493 N N . GLN A 1 65 ? 19.963 16.225 -31.691 1.00 97.81 65 GLN A N 1
ATOM 494 C CA . GLN A 1 65 ? 20.072 17.638 -31.316 1.00 97.81 65 GLN A CA 1
ATOM 495 C C . GLN A 1 65 ? 18.765 18.391 -31.566 1.00 97.81 65 GLN A C 1
ATOM 497 O O . GLN A 1 65 ? 18.317 19.140 -30.698 1.00 97.81 65 GLN A O 1
ATOM 502 N N . LYS A 1 66 ? 18.124 18.149 -32.715 1.00 97.94 66 LYS A N 1
ATOM 503 C CA . LYS A 1 66 ? 16.820 18.734 -33.038 1.00 97.94 66 LYS A CA 1
ATOM 504 C C . LYS A 1 66 ? 15.729 18.250 -32.083 1.00 97.94 66 LYS A C 1
ATOM 506 O O . LYS A 1 66 ? 14.916 19.056 -31.644 1.00 97.94 66 LYS A O 1
ATOM 511 N N . GLU A 1 67 ? 15.712 16.960 -31.745 1.00 97.81 67 GLU A N 1
ATOM 512 C CA . GLU A 1 67 ? 14.779 16.399 -30.760 1.00 97.81 67 GLU A CA 1
ATOM 513 C C . GLU A 1 67 ? 14.926 17.089 -29.403 1.00 97.81 67 GLU A C 1
ATOM 515 O O . GLU A 1 67 ? 13.936 17.540 -28.828 1.00 97.81 67 GLU A O 1
ATOM 520 N N . ARG A 1 68 ? 16.169 17.215 -28.918 1.00 97.88 68 ARG A N 1
ATOM 521 C CA . ARG A 1 68 ? 16.468 17.898 -27.659 1.00 97.88 68 ARG A CA 1
ATOM 522 C C . ARG A 1 68 ? 15.985 19.345 -27.684 1.00 97.88 68 ARG A C 1
ATOM 524 O O . ARG A 1 68 ? 15.308 19.762 -26.753 1.00 97.88 68 ARG A O 1
ATOM 531 N N . GLU A 1 69 ? 16.291 20.086 -28.748 1.00 97.94 69 GLU A N 1
ATOM 532 C CA . GLU A 1 69 ? 15.892 21.491 -28.875 1.00 97.94 69 GLU A CA 1
ATOM 533 C C . GLU A 1 69 ? 14.364 21.660 -28.869 1.00 97.94 69 GLU A C 1
ATOM 535 O O . GLU A 1 69 ? 13.841 22.581 -28.239 1.00 97.94 69 GLU A O 1
ATOM 540 N N . VAL A 1 70 ? 13.632 20.769 -29.546 1.00 97.69 70 VAL A N 1
ATOM 541 C CA . VAL A 1 70 ? 12.161 20.777 -29.537 1.00 97.69 70 VAL A CA 1
ATOM 542 C C . VAL A 1 70 ? 11.634 20.487 -28.133 1.00 97.69 70 VAL A C 1
ATOM 544 O O . VAL A 1 70 ? 10.790 21.242 -27.643 1.00 97.69 70 VAL A O 1
ATOM 547 N N . PHE A 1 71 ? 12.161 19.461 -27.463 1.00 97.44 71 PHE A N 1
ATOM 548 C CA . PHE A 1 71 ? 11.714 19.076 -26.126 1.00 97.44 71 PHE A CA 1
ATOM 549 C C . PHE A 1 71 ? 12.010 20.153 -25.077 1.00 97.44 71 PHE A C 1
ATOM 551 O O . PHE A 1 71 ? 11.139 20.485 -24.281 1.00 97.44 71 PHE A O 1
ATOM 558 N N . GLU A 1 72 ? 13.192 20.772 -25.104 1.00 96.75 72 GLU A N 1
ATOM 559 C CA . GLU A 1 72 ? 13.541 21.876 -24.197 1.00 96.75 72 GLU A CA 1
ATOM 560 C C . GLU A 1 72 ? 12.634 23.100 -24.388 1.00 96.75 72 GLU A C 1
ATOM 562 O O . GLU A 1 72 ? 12.321 23.796 -23.422 1.00 96.75 72 GLU A O 1
ATOM 567 N N . LYS A 1 73 ? 12.191 23.367 -25.625 1.00 97.31 73 LYS A N 1
ATOM 568 C CA . LYS A 1 73 ? 11.321 24.511 -25.939 1.00 97.31 73 LYS A CA 1
ATOM 569 C C . LYS A 1 73 ? 9.849 24.267 -25.629 1.00 97.31 73 LYS A C 1
ATOM 571 O O . LYS A 1 73 ? 9.152 25.209 -25.263 1.00 97.31 73 LYS A O 1
ATOM 576 N N . THR A 1 74 ? 9.364 23.049 -25.852 1.00 96.81 74 THR A N 1
ATOM 577 C CA . THR A 1 74 ? 7.920 22.759 -25.890 1.00 96.81 74 THR A CA 1
ATOM 578 C C . THR A 1 74 ? 7.465 21.757 -24.836 1.00 96.81 74 THR A C 1
ATOM 580 O O . THR A 1 74 ? 6.286 21.730 -24.504 1.00 96.81 74 THR A O 1
ATOM 583 N N . GLY A 1 75 ? 8.374 20.938 -24.304 1.00 94.81 75 GLY A N 1
ATOM 584 C CA . GLY A 1 75 ? 8.035 19.746 -23.525 1.00 94.81 75 GLY A CA 1
ATOM 585 C C . GLY A 1 75 ? 7.501 18.583 -24.372 1.00 94.81 75 GLY A C 1
ATOM 586 O O . GLY A 1 75 ? 7.168 17.537 -23.821 1.00 94.81 75 GLY A O 1
ATOM 587 N N . GLU A 1 76 ? 7.428 18.739 -25.697 1.00 96.00 76 GLU A N 1
ATOM 588 C CA . GLU A 1 76 ? 6.934 17.726 -26.627 1.00 96.00 76 GLU A CA 1
ATOM 589 C C . GLU A 1 76 ? 8.080 17.050 -27.389 1.00 96.00 76 GLU A C 1
ATOM 591 O O . GLU A 1 76 ? 9.164 17.603 -27.579 1.00 96.00 76 GLU A O 1
ATOM 596 N N . THR A 1 77 ? 7.840 15.821 -27.843 1.00 95.31 77 THR A N 1
ATOM 597 C CA . THR A 1 77 ? 8.791 15.073 -28.675 1.00 95.31 77 THR A CA 1
ATOM 598 C C . THR A 1 77 ? 8.729 15.552 -30.122 1.00 95.31 77 THR A C 1
ATOM 600 O O . THR A 1 77 ? 7.647 15.818 -30.644 1.00 95.31 77 THR A O 1
ATOM 603 N N . GLY A 1 78 ? 9.866 15.595 -30.808 1.00 93.56 78 GLY A N 1
ATOM 604 C CA . GLY A 1 78 ? 9.936 15.939 -32.225 1.00 93.56 78 GLY A CA 1
ATOM 605 C C . GLY A 1 78 ? 9.507 14.797 -33.157 1.00 93.56 78 GLY A C 1
ATOM 606 O O . GLY A 1 78 ? 9.093 13.716 -32.742 1.00 93.56 78 GLY A O 1
ATOM 607 N N . GLY A 1 79 ? 9.618 15.043 -34.467 1.00 91.69 79 GLY A N 1
ATOM 608 C CA . GLY A 1 79 ? 9.213 14.112 -35.534 1.00 91.69 79 GLY A CA 1
ATOM 609 C C . GLY A 1 79 ? 10.351 13.308 -36.180 1.00 91.69 79 GLY A C 1
ATOM 610 O O . GLY A 1 79 ? 10.166 12.799 -37.280 1.00 91.69 79 GLY A O 1
ATOM 611 N N . GLY A 1 80 ? 11.536 13.243 -35.558 1.00 89.12 80 GLY A N 1
ATOM 612 C CA . GLY A 1 80 ? 12.692 12.489 -36.082 1.00 89.12 80 GLY A CA 1
ATOM 613 C C . GLY A 1 80 ? 12.393 10.999 -36.304 1.00 89.12 80 GLY A C 1
ATOM 614 O O . GLY A 1 80 ? 11.561 10.430 -35.591 1.00 89.12 80 GLY A O 1
ATOM 615 N N . SER A 1 81 ? 13.066 10.382 -37.279 1.00 92.38 81 SER A N 1
ATOM 616 C CA . SER A 1 81 ? 12.769 9.020 -37.760 1.00 92.38 81 SER A CA 1
ATOM 617 C C . SER A 1 81 ? 13.694 7.942 -37.193 1.00 92.38 81 SER A C 1
ATOM 619 O O . SER A 1 81 ? 13.455 6.755 -37.404 1.00 92.38 81 SER A O 1
ATOM 621 N N . LEU A 1 82 ? 14.727 8.340 -36.447 1.00 94.75 82 LEU A N 1
ATOM 622 C CA . LEU A 1 82 ? 15.682 7.426 -35.832 1.00 94.75 82 LEU A CA 1
ATOM 623 C C . LEU A 1 82 ? 14.993 6.382 -34.929 1.00 94.75 82 LEU A C 1
ATOM 625 O O . LEU A 1 82 ? 14.326 6.728 -33.954 1.00 94.75 82 LEU A O 1
ATOM 629 N N . ASP A 1 83 ? 15.232 5.092 -35.180 1.00 94.19 83 ASP A N 1
ATOM 630 C CA . ASP A 1 83 ? 14.632 3.998 -34.396 1.00 94.19 83 ASP A CA 1
ATOM 631 C C . ASP A 1 83 ? 14.933 4.095 -32.892 1.00 94.19 83 ASP A C 1
ATOM 633 O O . ASP A 1 83 ? 14.080 3.796 -32.055 1.00 94.19 83 ASP A O 1
ATOM 637 N N . ALA A 1 84 ? 16.131 4.567 -32.531 1.00 92.88 84 ALA A N 1
ATOM 638 C CA . ALA A 1 84 ? 16.507 4.787 -31.136 1.00 92.88 84 ALA A CA 1
ATOM 639 C C . ALA A 1 84 ? 15.639 5.864 -30.455 1.00 92.88 84 ALA A C 1
ATOM 641 O O . ALA A 1 84 ? 15.328 5.725 -29.271 1.00 92.88 84 ALA A O 1
ATOM 642 N N . LEU A 1 85 ? 15.197 6.894 -31.196 1.00 94.75 85 LEU A N 1
ATOM 643 C CA . LEU A 1 85 ? 14.271 7.916 -30.692 1.00 94.75 85 LEU A CA 1
ATOM 644 C C . LEU A 1 85 ? 12.898 7.316 -30.390 1.00 94.75 8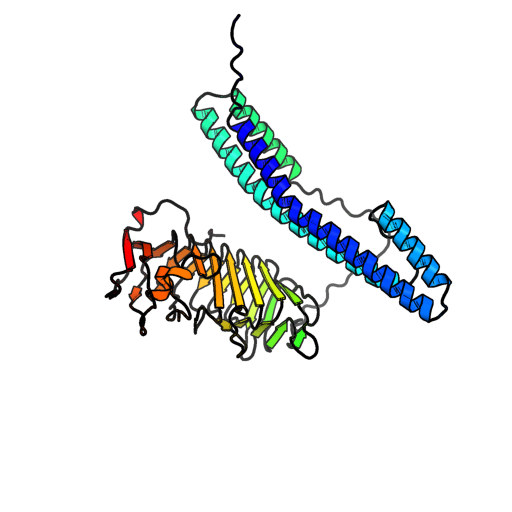5 LEU A C 1
ATOM 646 O O . LEU A 1 85 ? 12.288 7.661 -29.382 1.00 94.75 85 LEU A O 1
ATOM 650 N N . ARG A 1 86 ? 12.415 6.387 -31.222 1.00 94.38 86 ARG A N 1
ATOM 651 C CA . ARG A 1 86 ? 11.112 5.739 -31.014 1.00 94.38 86 ARG A CA 1
ATOM 652 C C . ARG A 1 86 ? 11.027 5.072 -29.640 1.00 94.38 86 ARG A C 1
ATOM 654 O O . ARG A 1 86 ? 10.083 5.333 -28.900 1.00 94.38 86 ARG A O 1
ATOM 661 N N . VAL A 1 87 ? 12.040 4.287 -29.270 1.00 90.81 87 VAL A N 1
ATOM 662 C CA . VAL A 1 87 ? 12.069 3.553 -27.992 1.00 90.81 87 VAL A CA 1
ATOM 663 C C . VAL A 1 87 ? 12.034 4.502 -26.789 1.00 90.81 87 VAL A C 1
ATOM 665 O O . VAL A 1 87 ? 11.268 4.289 -25.847 1.00 90.81 87 VAL A O 1
ATOM 668 N N . ILE A 1 88 ? 12.832 5.574 -26.810 1.00 94.31 88 ILE A N 1
ATOM 669 C CA . ILE A 1 88 ? 12.866 6.534 -25.697 1.00 94.31 88 ILE A CA 1
ATOM 670 C C . ILE A 1 88 ? 11.598 7.402 -25.633 1.00 94.31 88 ILE A C 1
ATOM 672 O O . ILE A 1 88 ? 11.168 7.742 -24.532 1.00 94.31 88 ILE A O 1
ATOM 676 N N . ARG A 1 89 ? 10.961 7.718 -26.774 1.00 96.81 89 ARG A N 1
ATOM 677 C CA . ARG A 1 89 ? 9.672 8.433 -26.821 1.00 96.81 89 ARG A CA 1
ATOM 678 C C . ARG A 1 89 ? 8.543 7.576 -26.259 1.00 96.81 89 ARG A C 1
ATOM 680 O O . ARG A 1 89 ? 7.773 8.057 -25.437 1.00 96.81 89 ARG A O 1
ATOM 687 N N . GLU A 1 90 ? 8.474 6.301 -26.643 1.00 90.25 90 GLU A N 1
ATOM 688 C CA . GLU A 1 90 ? 7.496 5.347 -26.099 1.00 90.25 90 GLU A CA 1
ATOM 689 C C . GLU A 1 90 ? 7.653 5.192 -24.577 1.00 90.25 90 GLU A C 1
ATOM 691 O O . GLU A 1 90 ? 6.667 5.085 -23.846 1.00 90.25 90 GLU A O 1
ATOM 696 N N . LYS A 1 91 ? 8.893 5.199 -24.068 1.00 87.94 91 LYS A N 1
ATOM 697 C CA . LYS A 1 91 ? 9.152 5.208 -22.624 1.00 87.94 91 LYS A CA 1
ATOM 698 C C . LYS A 1 91 ? 8.664 6.505 -21.967 1.00 87.94 91 LYS A C 1
ATOM 700 O O . LYS A 1 91 ? 7.902 6.427 -21.012 1.00 87.94 91 LYS A O 1
ATOM 705 N N . LEU A 1 92 ? 9.044 7.666 -22.504 1.00 95.12 92 LEU A N 1
ATOM 706 C CA . LEU A 1 92 ? 8.602 8.973 -22.006 1.00 95.12 92 LEU A CA 1
ATOM 707 C C . LEU A 1 92 ? 7.070 9.065 -21.936 1.00 95.12 92 LEU A C 1
ATOM 709 O O . LEU A 1 92 ? 6.529 9.463 -20.911 1.00 95.12 92 LEU A O 1
ATOM 713 N N . GLN A 1 93 ? 6.368 8.655 -22.995 1.00 94.50 93 GLN A N 1
ATOM 714 C CA . GLN A 1 93 ? 4.904 8.673 -23.044 1.00 94.50 93 GLN A CA 1
ATOM 715 C C . GLN A 1 93 ? 4.274 7.775 -21.975 1.00 94.50 93 GLN A C 1
ATOM 717 O O . GLN A 1 93 ? 3.316 8.185 -21.324 1.00 94.50 93 GLN A O 1
ATOM 722 N N . ARG A 1 94 ? 4.814 6.566 -21.761 1.00 88.38 94 ARG A N 1
ATOM 723 C CA . ARG A 1 94 ? 4.345 5.674 -20.688 1.00 88.38 94 ARG A CA 1
ATOM 724 C C . ARG A 1 94 ? 4.557 6.287 -19.307 1.00 88.38 94 ARG A C 1
ATOM 726 O O . ARG A 1 94 ? 3.637 6.254 -18.493 1.00 88.38 94 ARG A O 1
ATOM 733 N N . ASP A 1 95 ? 5.735 6.853 -19.062 1.00 82.44 95 ASP A N 1
ATOM 734 C CA . ASP A 1 95 ? 6.085 7.448 -17.770 1.00 82.44 95 ASP A CA 1
ATOM 735 C C . ASP A 1 95 ? 5.214 8.687 -17.480 1.00 82.44 95 ASP A C 1
ATOM 737 O O . ASP A 1 95 ? 4.702 8.839 -16.368 1.00 82.44 95 ASP A O 1
ATOM 741 N N . LEU A 1 96 ? 4.973 9.537 -18.486 1.00 92.75 96 LEU A N 1
ATOM 742 C CA . LEU A 1 96 ? 4.066 10.686 -18.379 1.00 92.75 96 LEU A CA 1
ATOM 743 C C . LEU A 1 96 ? 2.618 10.251 -18.130 1.00 92.75 96 LEU A C 1
ATOM 745 O O . LEU A 1 96 ? 1.997 10.757 -17.200 1.00 92.75 96 LEU A O 1
ATOM 749 N N . ALA A 1 97 ? 2.103 9.267 -18.873 1.00 87.12 97 ALA A N 1
ATOM 750 C CA . ALA A 1 97 ? 0.746 8.754 -18.674 1.00 87.12 97 ALA A CA 1
ATOM 751 C C . ALA A 1 97 ? 0.554 8.142 -17.273 1.00 87.12 97 ALA A C 1
ATOM 753 O O . ALA A 1 97 ? -0.485 8.329 -16.636 1.00 87.12 97 ALA A O 1
ATOM 754 N N . ALA A 1 98 ? 1.563 7.433 -16.755 1.00 76.25 98 ALA A N 1
ATOM 755 C CA . ALA A 1 98 ? 1.538 6.905 -15.393 1.00 76.25 98 ALA A CA 1
ATOM 756 C C . ALA A 1 98 ? 1.523 8.029 -14.342 1.00 76.25 98 ALA A C 1
ATOM 758 O O . ALA A 1 98 ? 0.781 7.950 -13.359 1.00 76.25 98 ALA A O 1
ATOM 759 N N . ASN A 1 99 ? 2.303 9.090 -14.562 1.00 89.56 99 ASN A N 1
ATOM 760 C CA . ASN A 1 99 ? 2.331 10.263 -13.694 1.00 89.56 99 ASN A CA 1
ATOM 761 C C . ASN A 1 99 ? 0.998 11.034 -13.715 1.00 89.56 99 ASN A C 1
ATOM 763 O O . ASN A 1 99 ? 0.475 11.389 -12.660 1.00 89.56 99 ASN A O 1
ATOM 767 N N . GLU A 1 100 ? 0.402 11.231 -14.892 1.00 92.50 100 GLU A N 1
ATOM 768 C CA . GLU A 1 100 ? -0.929 11.831 -15.044 1.00 92.50 100 GLU A CA 1
ATOM 769 C C . GLU A 1 100 ? -2.001 11.015 -14.317 1.00 92.50 100 GLU A C 1
ATOM 771 O O . GLU A 1 100 ? -2.804 11.573 -13.569 1.00 92.50 100 GLU A O 1
ATOM 776 N N . ALA A 1 101 ? -1.978 9.685 -14.454 1.00 79.50 101 ALA A N 1
ATOM 777 C CA . ALA A 1 101 ? -2.897 8.803 -13.742 1.00 79.50 101 ALA A CA 1
ATOM 778 C C . ALA A 1 101 ? -2.723 8.887 -12.215 1.00 79.50 101 ALA A C 1
ATOM 780 O O . ALA A 1 101 ? -3.706 8.837 -11.473 1.00 79.50 101 ALA A O 1
ATOM 781 N N . MET A 1 102 ? -1.487 9.031 -11.728 1.00 85.50 102 MET A N 1
ATOM 782 C CA . MET A 1 102 ? -1.206 9.246 -10.307 1.00 85.50 102 MET A CA 1
ATOM 783 C C . MET A 1 102 ? -1.804 10.572 -9.812 1.00 85.50 102 MET A C 1
ATOM 785 O O . MET A 1 102 ? -2.491 10.573 -8.789 1.00 85.50 102 MET A O 1
ATOM 789 N N . ILE A 1 103 ? -1.590 11.675 -10.540 1.00 86.94 103 ILE A N 1
ATOM 790 C CA . ILE A 1 103 ? -2.171 12.989 -10.212 1.00 86.94 103 ILE A CA 1
ATOM 791 C C . ILE A 1 103 ? -3.698 12.900 -10.208 1.00 86.94 103 ILE A C 1
ATOM 793 O O . ILE A 1 103 ? -4.337 13.335 -9.251 1.00 86.94 103 ILE A O 1
ATOM 797 N N . ALA A 1 104 ? -4.284 12.289 -11.240 1.00 87.38 104 ALA A N 1
ATOM 798 C CA . ALA A 1 104 ? -5.727 12.136 -11.368 1.00 87.38 104 ALA A CA 1
ATOM 799 C C . ALA A 1 104 ? -6.334 11.380 -10.176 1.00 87.38 104 ALA A C 1
ATOM 801 O O . ALA A 1 104 ? -7.335 11.825 -9.622 1.00 87.38 104 ALA A O 1
ATOM 802 N N . ARG A 1 105 ? -5.705 10.286 -9.719 1.00 79.44 105 ARG A N 1
ATOM 803 C CA . ARG A 1 105 ? -6.157 9.544 -8.526 1.00 79.44 105 ARG A CA 1
ATOM 804 C C . ARG A 1 105 ? -6.068 10.377 -7.249 1.00 79.44 105 ARG A C 1
ATOM 806 O O . ARG A 1 105 ? -6.990 10.340 -6.440 1.00 79.44 105 ARG A O 1
ATOM 813 N N . ALA A 1 106 ? -4.974 11.118 -7.067 1.00 75.75 106 ALA A N 1
ATOM 814 C CA . ALA A 1 106 ? -4.791 11.964 -5.890 1.00 75.75 106 ALA A CA 1
ATOM 815 C C . ALA A 1 106 ? -5.844 13.084 -5.826 1.00 75.75 106 ALA A C 1
ATOM 817 O O . ALA A 1 106 ? -6.380 13.366 -4.756 1.00 75.75 106 ALA A O 1
ATOM 818 N N . VAL A 1 107 ? -6.173 13.688 -6.972 1.00 88.19 107 VAL A N 1
ATOM 819 C CA . VAL A 1 107 ? -7.218 14.715 -7.073 1.00 88.19 107 VAL A CA 1
ATOM 820 C C . VAL A 1 107 ? -8.610 14.111 -6.883 1.00 88.19 107 VAL A C 1
ATOM 822 O O . VAL A 1 107 ? -9.380 14.645 -6.093 1.00 88.19 107 VAL A O 1
ATOM 825 N N . ALA A 1 108 ? -8.913 12.970 -7.508 1.00 83.25 108 ALA A N 1
ATOM 826 C CA . ALA A 1 108 ? -10.214 12.310 -7.367 1.00 83.25 108 ALA A CA 1
ATOM 827 C C . ALA A 1 108 ? -10.552 11.988 -5.899 1.00 83.25 108 ALA A C 1
ATOM 829 O O . ALA A 1 108 ? -11.664 12.252 -5.449 1.00 83.25 108 ALA A O 1
ATOM 830 N N . GLY A 1 109 ? -9.574 11.511 -5.119 1.00 77.62 109 GLY A N 1
ATOM 831 C CA . GLY A 1 109 ? -9.773 11.269 -3.686 1.00 77.62 109 GLY A CA 1
ATOM 832 C C . GLY A 1 109 ? -10.112 12.539 -2.890 1.00 77.62 109 GLY A C 1
ATOM 833 O O . GLY A 1 109 ? -10.904 12.488 -1.950 1.00 77.62 109 GLY A O 1
ATOM 834 N N . LEU A 1 110 ? -9.558 13.695 -3.271 1.00 82.44 110 LEU A N 1
ATOM 835 C CA . LEU A 1 110 ? -9.905 14.980 -2.654 1.00 82.44 110 LEU A CA 1
ATOM 836 C C . LEU A 1 110 ? -11.301 15.457 -3.060 1.00 82.44 110 LEU A C 1
ATOM 838 O O . LEU A 1 110 ? -12.011 16.020 -2.224 1.00 82.44 110 LEU A O 1
ATOM 842 N N . ASP A 1 111 ? -11.699 15.228 -4.311 1.00 86.94 111 ASP A N 1
ATOM 843 C CA . ASP A 1 111 ? -13.011 15.620 -4.829 1.00 86.94 111 ASP A CA 1
ATOM 844 C C . ASP A 1 111 ? -14.137 14.916 -4.070 1.00 86.94 111 ASP A C 1
ATOM 846 O O . ASP A 1 111 ? -15.116 15.560 -3.689 1.00 86.94 111 ASP A O 1
ATOM 850 N N . ASP A 1 112 ? -13.983 13.624 -3.780 1.00 82.75 112 ASP A N 1
ATOM 851 C CA . ASP A 1 112 ? -14.974 12.846 -3.029 1.00 82.75 112 ASP A CA 1
ATOM 852 C C . ASP A 1 112 ? -15.136 13.353 -1.589 1.00 82.75 112 ASP A C 1
ATOM 854 O O . ASP A 1 112 ? -16.258 13.538 -1.095 1.00 82.75 112 ASP A O 1
ATOM 858 N N . VAL A 1 113 ? -14.017 13.654 -0.918 1.00 81.00 113 VAL A N 1
ATOM 859 C CA . VAL A 1 113 ? -14.020 14.240 0.432 1.00 81.00 113 VAL A CA 1
ATOM 860 C C . VAL A 1 113 ? -14.679 15.620 0.417 1.00 81.00 113 VAL A C 1
ATOM 862 O O . VAL A 1 113 ? -15.518 15.922 1.272 1.00 81.00 113 VAL A O 1
ATOM 865 N N . TYR A 1 114 ? -14.342 16.450 -0.571 1.00 94.06 114 TYR A N 1
ATOM 866 C CA . TYR A 1 114 ? -14.885 17.796 -0.708 1.00 94.06 114 TYR A CA 1
ATOM 867 C C . TYR A 1 114 ? -16.391 17.786 -0.985 1.00 94.06 114 TYR A C 1
ATOM 869 O O . TYR A 1 114 ? -17.136 18.482 -0.291 1.00 94.06 114 TYR A O 1
ATOM 877 N N . ARG A 1 115 ? -16.870 16.936 -1.906 1.00 93.94 115 ARG A N 1
ATOM 878 C CA . ARG A 1 115 ? -18.308 16.736 -2.173 1.00 93.94 115 ARG A CA 1
ATOM 879 C C . ARG A 1 115 ? -19.052 16.301 -0.919 1.00 93.94 115 ARG A C 1
ATOM 881 O O . ARG A 1 115 ? -20.078 16.883 -0.569 1.00 93.94 115 ARG A O 1
ATOM 888 N N . THR A 1 116 ? -18.516 15.313 -0.205 1.00 90.69 116 THR A N 1
ATOM 889 C CA . THR A 1 116 ? -19.129 14.811 1.030 1.00 90.69 116 THR A CA 1
ATOM 890 C C . THR A 1 116 ? -19.260 15.926 2.065 1.00 90.69 116 THR A C 1
ATOM 892 O O . THR A 1 116 ? -20.325 16.111 2.663 1.00 90.69 116 THR A O 1
ATOM 895 N N . ARG A 1 117 ? -18.202 16.723 2.253 1.00 91.50 117 ARG A N 1
ATOM 896 C CA . ARG A 1 117 ? -18.199 17.812 3.232 1.00 91.50 117 ARG A CA 1
ATOM 897 C C . ARG A 1 117 ? -19.104 18.975 2.824 1.00 91.50 117 ARG A C 1
ATOM 899 O O . ARG A 1 117 ? -19.807 19.507 3.681 1.00 91.50 117 ARG A O 1
ATOM 906 N N . LEU A 1 118 ? -19.151 19.327 1.540 1.00 94.38 118 LEU A N 1
ATOM 907 C CA . LEU A 1 118 ? -20.096 20.314 1.011 1.00 94.38 118 LEU A CA 1
ATOM 908 C C . LEU A 1 118 ? -21.549 19.888 1.236 1.00 94.38 118 LEU A C 1
ATOM 910 O O . LEU A 1 118 ? -22.357 20.709 1.665 1.00 94.38 118 LEU A O 1
ATOM 914 N N . GLY A 1 119 ? -21.875 18.610 1.014 1.00 94.38 119 GLY A N 1
ATOM 915 C CA . GLY A 1 119 ? -23.213 18.074 1.278 1.00 94.38 119 GLY A CA 1
ATOM 916 C C . GLY A 1 119 ? -23.608 18.189 2.753 1.00 94.38 119 GLY A C 1
ATOM 917 O O . GLY A 1 119 ? -24.727 18.589 3.072 1.00 94.38 119 GLY A O 1
ATOM 918 N N . GLN A 1 120 ? -22.672 17.922 3.668 1.00 94.44 120 GLN A N 1
ATOM 919 C CA . GLN A 1 120 ? -22.887 18.115 5.107 1.00 94.44 120 GLN A CA 1
ATOM 920 C C . GLN A 1 120 ? -23.125 19.592 5.458 1.00 94.44 120 GLN A C 1
ATOM 922 O O . GLN A 1 120 ? -24.120 19.907 6.113 1.00 94.44 120 GLN A O 1
ATOM 927 N N . ILE A 1 121 ? -22.269 20.500 4.971 1.00 94.75 121 ILE A N 1
ATOM 928 C CA . ILE A 1 121 ? -22.398 21.949 5.203 1.00 94.75 121 ILE A CA 1
ATOM 929 C C . ILE A 1 121 ? -23.729 22.474 4.654 1.00 94.75 121 ILE A C 1
ATOM 931 O O . ILE A 1 121 ? -24.409 23.247 5.326 1.00 94.75 121 ILE A O 1
ATOM 935 N N . GLN A 1 122 ? -24.155 22.021 3.473 1.00 97.12 122 GLN A N 1
ATOM 936 C CA . GLN A 1 122 ? -25.447 22.393 2.896 1.00 97.12 122 GLN A CA 1
ATOM 937 C C . GLN A 1 122 ? -26.611 22.043 3.839 1.00 97.12 122 GLN A C 1
ATOM 939 O O . GLN A 1 122 ? -27.501 22.871 4.066 1.00 97.12 122 GLN A O 1
ATOM 944 N N . VAL A 1 123 ? -26.613 20.831 4.406 1.00 96.38 123 VAL A N 1
ATOM 945 C CA . VAL A 1 123 ? -27.649 20.381 5.351 1.00 96.38 123 VAL A CA 1
ATOM 946 C C . VAL A 1 123 ? -27.614 21.203 6.641 1.00 96.38 123 VAL A C 1
ATOM 948 O O . VAL A 1 123 ? -28.667 21.617 7.130 1.00 96.38 123 VAL A O 1
ATOM 951 N N . GLU A 1 124 ? -26.426 21.463 7.188 1.00 95.00 124 GLU A N 1
ATOM 952 C CA . GLU A 1 124 ? -26.244 22.256 8.411 1.00 95.00 124 GLU A CA 1
ATOM 953 C C . GLU A 1 124 ? -26.721 23.704 8.235 1.00 95.00 124 GLU A C 1
ATOM 955 O O . GLU A 1 124 ? -27.512 24.194 9.043 1.00 95.00 124 GLU A O 1
ATOM 960 N N . LEU A 1 125 ? -26.324 24.365 7.144 1.00 95.94 125 LEU A N 1
ATOM 961 C CA . LEU A 1 125 ? -26.732 25.735 6.825 1.00 95.94 125 LEU A CA 1
ATOM 962 C C . LEU A 1 125 ? -28.243 25.848 6.602 1.00 95.94 125 LEU A C 1
ATOM 964 O O . LEU A 1 125 ? -28.864 26.807 7.064 1.00 95.94 125 LEU A O 1
ATOM 968 N N . THR A 1 126 ? -28.853 24.843 5.964 1.00 96.44 126 THR A N 1
ATOM 969 C CA . THR A 1 126 ? -30.312 24.785 5.779 1.00 96.44 126 THR A CA 1
ATOM 970 C C . THR A 1 126 ? -31.033 24.694 7.125 1.00 96.44 126 THR A C 1
ATOM 972 O O . THR A 1 126 ? -31.985 25.436 7.361 1.00 96.44 126 THR A O 1
ATOM 975 N N . LYS A 1 127 ? -30.557 23.839 8.043 1.00 96.31 127 LYS A N 1
ATOM 976 C CA . LYS A 1 127 ? -31.115 23.722 9.404 1.00 96.31 127 LYS A CA 1
ATOM 977 C C . LYS A 1 127 ? -30.944 25.006 10.219 1.00 96.31 127 LYS A C 1
ATOM 979 O O . LYS A 1 127 ? -31.818 25.335 11.013 1.00 96.31 127 LYS A O 1
ATOM 984 N N . ALA A 1 128 ? -29.845 25.728 10.013 1.00 95.94 128 ALA A N 1
ATOM 985 C CA . ALA A 1 128 ? -29.565 27.001 10.674 1.00 95.94 128 ALA A CA 1
ATOM 986 C C . ALA A 1 128 ? -30.328 28.201 10.071 1.00 95.94 128 ALA A C 1
ATOM 988 O O . ALA A 1 128 ? -30.224 29.308 10.592 1.00 95.94 128 ALA A O 1
ATOM 989 N N . GLY A 1 129 ? -31.075 28.011 8.975 1.00 97.00 129 GLY A N 1
ATOM 990 C CA . GLY A 1 129 ? -31.785 29.086 8.276 1.00 97.00 129 GLY A CA 1
ATOM 991 C C . GLY A 1 129 ? -30.891 29.986 7.412 1.00 97.00 129 GLY A C 1
ATOM 992 O O . GLY A 1 129 ? -31.366 30.995 6.894 1.00 97.00 129 GLY A O 1
ATOM 993 N N . ASN A 1 130 ? -29.617 29.630 7.208 1.00 96.94 130 ASN A N 1
ATOM 994 C CA . ASN A 1 130 ? -28.692 30.360 6.336 1.00 96.94 130 ASN A CA 1
ATOM 995 C C . ASN A 1 130 ? -28.839 29.885 4.877 1.00 96.94 130 ASN A C 1
ATOM 997 O O . ASN A 1 130 ? -28.000 29.170 4.327 1.00 96.94 130 ASN A O 1
ATOM 1001 N N . ILE A 1 131 ? -29.971 30.245 4.266 1.00 96.44 131 ILE A N 1
ATOM 1002 C CA . ILE A 1 131 ? -30.408 29.705 2.970 1.00 96.44 131 ILE A CA 1
ATOM 1003 C C . ILE A 1 131 ? -29.504 30.131 1.806 1.00 96.44 131 ILE A C 1
ATOM 1005 O O . ILE A 1 131 ? -29.276 29.337 0.896 1.00 96.44 131 ILE A O 1
ATOM 1009 N N . GLU A 1 132 ? -28.973 31.353 1.816 1.00 96.06 132 GLU A N 1
ATOM 1010 C CA . GLU A 1 132 ? -28.138 31.847 0.711 1.00 96.06 132 GLU A CA 1
ATOM 1011 C C . GLU A 1 132 ? -26.803 31.099 0.625 1.00 96.06 132 GLU A C 1
ATOM 1013 O O . GLU A 1 132 ? -26.386 30.687 -0.457 1.00 96.06 132 GLU A O 1
ATOM 1018 N N . GLU A 1 133 ? -26.170 30.814 1.762 1.00 94.19 133 GLU A N 1
ATOM 1019 C CA . GLU A 1 133 ? -24.927 30.045 1.777 1.00 94.19 133 GLU A CA 1
ATOM 1020 C C . GLU A 1 133 ? -25.167 28.552 1.475 1.00 94.19 133 GLU A C 1
ATOM 1022 O O . GLU A 1 133 ? -24.375 27.915 0.779 1.00 94.19 133 GLU A O 1
ATOM 1027 N N . ALA A 1 134 ? -26.315 28.001 1.890 1.00 96.19 134 ALA A N 1
ATOM 1028 C CA . ALA A 1 134 ? -26.725 26.651 1.499 1.00 96.19 134 ALA A CA 1
ATOM 1029 C C . ALA A 1 134 ? -26.940 26.520 -0.024 1.00 96.19 134 ALA A C 1
ATOM 1031 O O . ALA A 1 134 ? -26.573 25.501 -0.615 1.00 96.19 134 ALA A O 1
ATOM 1032 N N . LYS A 1 135 ? -27.494 27.550 -0.686 1.00 96.88 135 LYS A N 1
ATOM 1033 C CA . LYS A 1 135 ? -27.604 27.598 -2.156 1.00 96.88 135 LYS A CA 1
ATOM 1034 C C . LYS A 1 135 ? -26.230 27.631 -2.824 1.00 96.88 135 LYS A C 1
ATOM 1036 O O . LYS A 1 135 ? -26.047 26.947 -3.827 1.00 96.88 135 LYS A O 1
ATOM 1041 N N . ALA A 1 136 ? -25.272 28.373 -2.264 1.00 95.88 136 ALA A N 1
ATOM 1042 C CA . ALA A 1 136 ? -23.904 28.407 -2.778 1.00 95.88 136 ALA A CA 1
ATOM 1043 C C . ALA A 1 136 ? -23.239 27.020 -2.712 1.00 95.88 136 ALA A C 1
ATOM 1045 O O . ALA A 1 136 ? -22.693 26.559 -3.712 1.00 95.88 136 ALA A O 1
ATOM 1046 N N . ALA A 1 137 ? -23.367 26.309 -1.584 1.00 95.31 137 ALA A N 1
ATOM 1047 C CA . ALA A 1 137 ? -22.874 24.933 -1.456 1.00 95.31 137 ALA A CA 1
ATOM 1048 C C . ALA A 1 137 ? -23.510 23.988 -2.492 1.00 95.31 137 ALA A C 1
ATOM 1050 O O . ALA A 1 137 ? -22.811 23.200 -3.130 1.00 95.31 137 ALA A O 1
ATOM 1051 N N . LYS A 1 138 ? -24.830 24.104 -2.703 1.00 96.81 138 LYS A N 1
ATOM 1052 C CA . LYS A 1 138 ? -25.558 23.315 -3.705 1.00 96.81 138 LYS A CA 1
ATOM 1053 C C . LYS A 1 138 ? -25.061 23.583 -5.127 1.00 96.81 138 LYS A C 1
ATOM 1055 O O . LYS A 1 138 ? -24.838 22.637 -5.871 1.00 96.81 138 LYS A O 1
ATOM 1060 N N . ALA A 1 139 ? -24.865 24.848 -5.493 1.00 96.62 139 ALA A N 1
ATOM 1061 C CA . ALA A 1 139 ? -24.383 25.215 -6.822 1.00 96.62 139 ALA A CA 1
ATOM 1062 C C . ALA A 1 139 ? -22.996 24.619 -7.117 1.00 96.62 139 ALA A C 1
ATOM 1064 O O . ALA A 1 139 ? -22.757 24.148 -8.226 1.00 96.62 139 ALA A O 1
ATOM 1065 N N . ILE A 1 140 ? -22.105 24.583 -6.117 1.00 95.44 140 ILE A N 1
ATOM 1066 C CA . ILE A 1 140 ? -20.786 23.948 -6.251 1.00 95.44 140 ILE A CA 1
ATOM 1067 C C . ILE A 1 140 ? -20.930 22.431 -6.444 1.00 95.44 140 ILE A C 1
ATOM 1069 O O . ILE A 1 140 ? -20.298 21.871 -7.336 1.00 95.44 140 ILE A O 1
ATOM 1073 N N . LEU A 1 141 ? -21.779 21.763 -5.655 1.00 94.38 141 LEU A N 1
ATOM 1074 C CA . LEU A 1 141 ? -22.042 20.324 -5.803 1.00 94.38 141 LEU A CA 1
ATOM 1075 C C . LEU A 1 141 ? -22.605 19.966 -7.181 1.00 94.38 141 LEU A C 1
ATOM 1077 O O . LEU A 1 141 ? -22.140 19.010 -7.801 1.00 94.38 141 LEU A O 1
ATOM 1081 N N . ASP A 1 142 ? -23.578 20.742 -7.660 1.00 93.75 142 ASP A N 1
ATOM 1082 C CA . ASP A 1 142 ? -24.204 20.531 -8.965 1.00 93.75 142 ASP A CA 1
ATOM 1083 C C . ASP A 1 142 ? -23.174 20.744 -10.102 1.00 93.75 142 ASP A C 1
ATOM 1085 O O . ASP A 1 142 ? -23.159 19.986 -11.073 1.00 93.75 142 ASP A O 1
ATOM 1089 N N . GLY A 1 143 ? -22.250 21.705 -9.953 1.00 93.19 143 GLY A N 1
ATOM 1090 C CA . GLY A 1 143 ? -21.129 21.911 -10.880 1.00 93.19 143 GLY A CA 1
ATOM 1091 C C . GLY A 1 143 ? -20.134 20.744 -10.901 1.00 93.19 143 GLY A C 1
ATOM 1092 O O . GLY A 1 143 ? -19.773 20.257 -11.969 1.00 93.19 143 GLY A O 1
ATOM 1093 N N . LEU A 1 144 ? -19.756 20.223 -9.729 1.00 87.12 144 LEU A N 1
ATOM 1094 C CA . LEU A 1 144 ? -18.857 19.065 -9.620 1.00 87.12 144 LEU A CA 1
ATOM 1095 C C . LEU A 1 144 ? -19.469 17.789 -10.225 1.00 87.12 144 LEU A C 1
ATOM 1097 O O . LEU A 1 144 ? -18.750 16.948 -10.771 1.00 87.12 144 LEU A O 1
ATOM 1101 N N . ALA A 1 145 ? -20.793 17.630 -10.149 1.00 80.44 145 ALA A N 1
ATOM 1102 C CA . ALA A 1 145 ? -21.501 16.512 -10.766 1.00 80.44 145 ALA A CA 1
ATOM 1103 C C . ALA A 1 145 ? -21.458 16.568 -12.304 1.00 80.44 145 ALA A C 1
ATOM 1105 O O . ALA A 1 145 ? -21.293 15.530 -12.942 1.00 80.44 145 ALA A O 1
ATOM 1106 N N . ALA A 1 146 ? -21.536 17.762 -12.900 1.00 75.94 146 ALA A N 1
ATOM 1107 C CA . ALA A 1 146 ? -21.458 17.928 -14.351 1.00 75.94 146 ALA A CA 1
ATOM 1108 C C . ALA A 1 146 ? -20.077 17.529 -14.910 1.00 75.94 146 ALA A C 1
ATOM 1110 O O . ALA A 1 146 ? -20.004 16.803 -15.904 1.00 75.94 146 ALA A O 1
ATOM 1111 N N . ASP A 1 147 ? -18.998 17.906 -14.217 1.00 65.50 147 ASP A N 1
ATOM 1112 C CA . ASP A 1 147 ? -17.614 17.625 -14.637 1.00 65.50 147 ASP A CA 1
ATOM 1113 C C . ASP A 1 147 ? -17.189 16.157 -14.457 1.00 65.50 147 ASP A C 1
ATOM 1115 O O . ASP A 1 147 ? -16.198 15.715 -15.035 1.00 65.50 147 ASP A O 1
ATOM 1119 N N . SER A 1 148 ? -17.946 15.362 -13.691 1.00 54.16 148 SER A N 1
ATOM 1120 C CA . SER A 1 148 ? -17.632 13.941 -13.439 1.00 54.16 148 SER A CA 1
ATOM 1121 C C . SER A 1 148 ? -18.255 12.972 -14.448 1.00 54.16 148 SER A C 1
ATOM 1123 O O . SER A 1 148 ? -18.162 11.758 -14.273 1.00 54.16 148 SER A O 1
ATOM 1125 N N . THR A 1 149 ? -18.828 13.483 -15.540 1.00 39.97 149 THR A N 1
ATOM 1126 C CA . THR A 1 149 ? -19.247 12.658 -16.679 1.00 39.97 149 THR A CA 1
ATOM 1127 C C . THR A 1 149 ? -18.124 12.652 -17.719 1.00 39.97 149 THR A C 1
ATOM 1129 O O . THR A 1 149 ? -18.047 13.581 -18.527 1.00 39.97 149 THR A O 1
ATOM 1132 N N . PRO A 1 150 ? -17.230 11.644 -17.756 1.00 38.56 150 PRO A N 1
ATOM 1133 C CA . PRO A 1 150 ? -16.312 11.515 -18.872 1.00 38.56 150 PRO A CA 1
ATOM 1134 C C . PRO A 1 150 ? -17.146 11.221 -20.120 1.00 38.56 150 PRO A C 1
ATOM 1136 O O . PRO A 1 150 ? -17.592 10.097 -20.350 1.00 38.56 150 PRO A O 1
ATOM 1139 N N . THR A 1 151 ? -17.369 12.245 -20.943 1.00 36.62 151 THR A N 1
ATOM 1140 C CA . THR A 1 151 ? -17.759 12.027 -22.333 1.00 36.62 151 THR A CA 1
ATOM 1141 C C . THR A 1 151 ? -16.536 11.422 -23.002 1.00 36.62 151 THR A C 1
ATOM 1143 O O . THR A 1 151 ? -15.636 12.134 -23.441 1.00 36.62 151 THR A O 1
ATOM 1146 N N . LEU A 1 152 ? -16.464 10.091 -23.018 1.00 33.16 152 LEU A N 1
ATOM 1147 C CA . LEU A 1 152 ? -15.564 9.356 -23.895 1.00 33.16 152 LEU A CA 1
ATOM 1148 C C . LEU A 1 152 ? -15.922 9.761 -25.326 1.00 33.16 152 LEU A C 1
ATOM 1150 O O 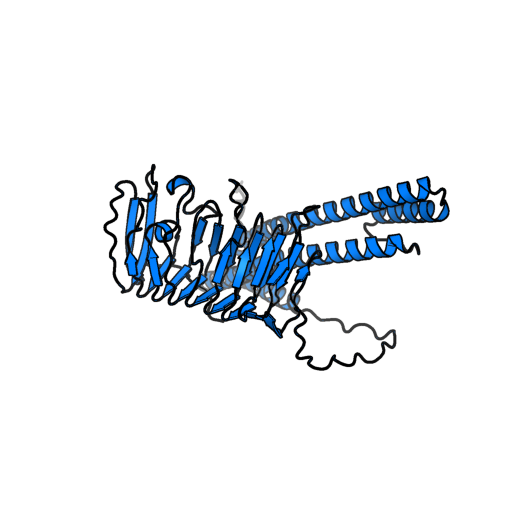. LEU A 1 152 ? -16.863 9.236 -25.922 1.00 33.16 152 LEU A O 1
ATOM 1154 N N . ALA A 1 153 ? -15.206 10.752 -25.854 1.00 32.72 153 ALA A N 1
ATOM 1155 C CA . ALA A 1 153 ? -15.278 11.105 -27.255 1.00 32.72 153 ALA A CA 1
ATOM 1156 C C . ALA A 1 153 ? -14.931 9.848 -28.058 1.00 32.72 153 ALA A C 1
ATOM 1158 O O . ALA A 1 153 ? -13.845 9.281 -27.913 1.00 32.72 153 ALA A O 1
ATOM 1159 N N . ALA A 1 154 ? -15.882 9.389 -28.871 1.00 31.14 154 ALA A N 1
ATOM 1160 C CA . ALA A 1 154 ? -15.644 8.303 -29.803 1.00 31.14 154 ALA A CA 1
ATOM 1161 C C . ALA A 1 154 ? -14.432 8.671 -30.682 1.00 31.14 154 ALA A C 1
ATOM 1163 O O . ALA A 1 154 ? -14.396 9.783 -31.220 1.00 31.14 154 ALA A O 1
ATOM 1164 N N . PRO A 1 155 ? -13.433 7.783 -30.828 1.00 30.53 155 PRO A N 1
ATOM 1165 C CA . PRO A 1 155 ? -12.271 8.070 -31.650 1.00 30.53 155 PRO A CA 1
ATOM 1166 C C . PRO A 1 155 ? -12.722 8.306 -33.092 1.00 30.53 155 PRO A C 1
ATOM 1168 O O . PRO A 1 155 ? -13.497 7.530 -33.659 1.00 30.53 155 PRO A O 1
ATOM 1171 N N . SER A 1 156 ? -12.245 9.407 -33.670 1.00 30.72 156 SER A N 1
ATOM 1172 C CA . SER A 1 156 ? -12.520 9.791 -35.046 1.00 30.72 156 SER A CA 1
ATOM 1173 C C . SER A 1 156 ? -12.131 8.658 -36.000 1.00 30.72 156 SER A C 1
ATOM 1175 O O . SER A 1 156 ? -11.021 8.124 -35.992 1.00 30.72 156 SER A O 1
ATOM 1177 N N . SER A 1 157 ? -13.095 8.254 -36.822 1.00 34.75 157 SER A N 1
ATOM 1178 C CA . SER A 1 157 ? -12.948 7.230 -37.851 1.00 34.75 157 SER A CA 1
ATOM 1179 C C . SER A 1 157 ? -11.875 7.642 -38.865 1.00 34.75 157 SER A C 1
ATOM 1181 O O . SER A 1 157 ? -12.103 8.561 -39.650 1.00 34.75 157 SER A O 1
ATOM 1183 N N . GLY A 1 158 ? -10.717 6.972 -38.865 1.00 37.50 158 GLY A N 1
ATOM 1184 C CA . GLY A 1 158 ? -9.603 7.407 -39.709 1.00 37.50 158 GLY A CA 1
ATOM 1185 C C . GLY A 1 158 ? -8.495 6.410 -40.024 1.00 37.50 158 GLY A C 1
ATOM 1186 O O . GLY A 1 158 ? -7.475 6.848 -40.533 1.00 37.50 158 GLY A O 1
ATOM 1187 N N . THR A 1 159 ? -8.632 5.102 -39.779 1.00 33.81 159 THR A N 1
ATOM 1188 C CA . THR A 1 159 ? -7.821 4.071 -40.469 1.00 33.81 159 THR A CA 1
ATOM 1189 C C . THR A 1 159 ? -8.446 2.692 -40.257 1.00 33.81 159 THR A C 1
ATOM 1191 O O . THR A 1 159 ? -8.735 2.309 -39.125 1.00 33.81 159 THR A O 1
ATOM 1194 N N . LYS A 1 160 ? -8.672 1.925 -41.331 1.00 34.09 160 LYS A N 1
ATOM 1195 C CA . LYS A 1 160 ? -9.154 0.537 -41.244 1.00 34.09 160 LYS A CA 1
ATOM 1196 C C . LYS A 1 160 ? -8.105 -0.336 -40.539 1.00 34.09 160 LYS A C 1
ATOM 1198 O O . LYS A 1 160 ? -7.186 -0.834 -41.181 1.00 34.09 160 LYS A O 1
ATOM 1203 N N . ARG A 1 161 ? -8.253 -0.535 -39.226 1.00 28.69 161 ARG A N 1
ATOM 1204 C CA . ARG A 1 161 ? -7.633 -1.655 -38.504 1.00 28.69 161 ARG A CA 1
ATOM 1205 C C . ARG A 1 161 ? -8.404 -2.935 -38.823 1.00 28.69 161 ARG A C 1
ATOM 1207 O O . ARG A 1 161 ? -9.634 -2.934 -38.841 1.00 28.69 161 ARG A O 1
ATOM 1214 N N . ALA A 1 162 ? -7.662 -4.006 -39.092 1.00 29.27 162 ALA A N 1
ATOM 1215 C CA . ALA A 1 162 ? -8.202 -5.353 -39.224 1.00 29.27 162 ALA A CA 1
ATOM 1216 C C . ALA A 1 162 ? -9.012 -5.733 -37.966 1.00 29.27 162 ALA A C 1
ATOM 1218 O O . ALA A 1 162 ? -8.672 -5.270 -36.873 1.00 29.27 162 ALA A O 1
ATOM 1219 N N . PRO A 1 163 ? -10.077 -6.546 -38.099 1.00 28.95 163 PRO A N 1
ATOM 1220 C CA . PRO A 1 163 ? -10.880 -6.963 -36.961 1.00 28.95 163 PRO A CA 1
ATOM 1221 C C . PRO A 1 163 ? -9.996 -7.703 -35.957 1.00 28.95 163 PRO A C 1
ATOM 1223 O O . PRO A 1 163 ? -9.354 -8.700 -36.286 1.00 28.95 163 PRO A O 1
ATOM 1226 N N . TRP A 1 164 ? -9.961 -7.183 -34.732 1.00 31.75 164 TRP A N 1
ATOM 1227 C CA . TRP A 1 164 ? -9.356 -7.848 -33.590 1.00 31.75 164 TRP A CA 1
ATOM 1228 C C . TRP A 1 164 ? -10.214 -9.071 -33.272 1.00 31.75 164 TRP A C 1
ATOM 1230 O O . TRP A 1 164 ? -11.251 -8.974 -32.621 1.00 31.75 164 TRP A O 1
ATOM 1240 N N . SER A 1 165 ? -9.819 -10.232 -33.784 1.00 29.77 165 SER A N 1
ATOM 1241 C CA . SER A 1 165 ? -10.318 -11.509 -33.291 1.00 29.77 165 SER A CA 1
ATOM 1242 C C . SER A 1 165 ? -9.906 -11.626 -31.828 1.00 29.77 165 SER A C 1
ATOM 1244 O O . SER A 1 165 ? -8.714 -11.597 -31.516 1.00 29.77 165 SER A O 1
ATOM 1246 N N . ALA A 1 166 ? -10.894 -11.697 -30.932 1.00 29.64 166 ALA A N 1
ATOM 1247 C CA . ALA A 1 166 ? -10.656 -12.037 -29.538 1.00 29.64 166 ALA A CA 1
ATOM 1248 C C . ALA A 1 166 ? -9.789 -13.306 -29.494 1.00 29.64 166 ALA A C 1
ATOM 1250 O O . ALA A 1 166 ? -10.089 -14.256 -30.230 1.00 29.64 166 ALA A O 1
ATOM 1251 N N . PRO A 1 167 ? -8.706 -13.333 -28.697 1.00 34.47 167 PRO A N 1
ATOM 1252 C CA . PRO A 1 167 ? -7.987 -14.576 -28.502 1.00 34.47 167 PRO A CA 1
ATOM 1253 C C . PRO A 1 167 ? -8.981 -15.600 -27.933 1.00 34.47 167 PRO A C 1
ATOM 1255 O O . PRO A 1 167 ? -9.848 -15.226 -27.132 1.00 34.47 167 PRO A O 1
ATOM 1258 N N . PRO A 1 168 ? -8.915 -16.871 -28.362 1.00 29.81 168 PRO A N 1
ATOM 1259 C CA . PRO A 1 168 ? -9.725 -17.908 -27.743 1.00 29.81 168 PRO A CA 1
ATOM 1260 C C . PRO A 1 168 ? -9.448 -17.914 -26.231 1.00 29.81 168 PRO A C 1
ATOM 1262 O O . PRO A 1 168 ? -8.333 -17.564 -25.831 1.00 29.81 168 PRO A O 1
ATOM 1265 N N . PRO A 1 169 ? -10.420 -18.296 -25.384 1.00 36.09 169 PRO A N 1
ATOM 1266 C CA . PRO A 1 169 ? -10.157 -18.523 -23.971 1.00 36.09 169 PRO A CA 1
ATOM 1267 C C . PRO A 1 169 ? -9.127 -19.652 -23.883 1.00 36.09 169 PRO A C 1
ATOM 1269 O O . PRO A 1 169 ? -9.457 -20.825 -24.038 1.00 36.09 169 PRO A O 1
ATOM 1272 N N . SER A 1 170 ? -7.851 -19.297 -23.757 1.00 36.84 170 SER A N 1
ATOM 1273 C CA . SER A 1 170 ? -6.793 -20.272 -23.580 1.00 36.84 170 SER A CA 1
ATOM 1274 C C . SER A 1 170 ? -6.729 -20.614 -22.102 1.00 36.84 170 SER A C 1
ATOM 1276 O O . SER A 1 170 ? -6.427 -19.752 -21.282 1.00 36.84 170 SER A O 1
ATOM 1278 N N . ASP A 1 171 ? -6.918 -21.889 -21.775 1.00 41.88 171 ASP A N 1
ATOM 1279 C CA . ASP A 1 171 ? -6.590 -22.468 -20.463 1.00 41.88 171 ASP A CA 1
ATOM 1280 C C . ASP A 1 171 ? -5.088 -22.343 -20.103 1.00 41.88 171 ASP A C 1
ATOM 1282 O O . ASP A 1 171 ? -4.662 -22.726 -19.011 1.00 41.88 171 ASP A O 1
ATOM 1286 N N . ALA A 1 172 ? -4.269 -21.790 -21.003 1.00 41.41 172 ALA A N 1
ATOM 1287 C CA . ALA A 1 172 ? -2.920 -21.331 -20.716 1.00 41.41 172 ALA A CA 1
ATOM 1288 C C . ALA A 1 172 ? -2.989 -20.000 -19.949 1.00 41.41 172 ALA A C 1
ATOM 1290 O O . ALA A 1 172 ? -3.162 -18.927 -20.529 1.00 41.41 172 ALA A O 1
ATOM 1291 N N . SER A 1 173 ? -2.880 -20.084 -18.622 1.00 50.81 173 SER A N 1
ATOM 1292 C CA . SER A 1 173 ? -2.600 -18.934 -17.762 1.00 50.81 173 SER A CA 1
ATOM 1293 C C . SER A 1 173 ? -1.423 -18.150 -18.351 1.00 50.81 173 SER A C 1
ATOM 1295 O O . SER A 1 173 ? -0.347 -18.713 -18.526 1.00 50.81 173 SER A O 1
ATOM 1297 N N . VAL A 1 174 ? -1.599 -16.845 -18.594 1.00 53.59 174 VAL A N 1
ATOM 1298 C CA . VAL A 1 174 ? -0.539 -15.889 -19.002 1.00 53.59 174 VAL A CA 1
ATOM 1299 C C . VAL A 1 174 ? 0.655 -15.891 -18.024 1.00 53.59 174 VAL A C 1
ATOM 1301 O O . VAL A 1 174 ? 1.708 -15.321 -18.290 1.00 53.59 174 VAL A O 1
ATOM 1304 N N . LEU A 1 175 ? 0.506 -16.569 -16.888 1.00 63.50 175 LEU A N 1
ATOM 1305 C CA . LEU A 1 175 ? 1.459 -16.668 -15.804 1.00 63.50 175 LEU A CA 1
ATOM 1306 C C . LEU A 1 175 ? 1.954 -18.111 -15.661 1.00 63.50 175 LEU A C 1
ATOM 1308 O O . LEU A 1 175 ? 1.775 -18.761 -14.625 1.00 63.50 175 LEU A O 1
ATOM 1312 N N . GLU A 1 176 ? 2.565 -18.638 -16.717 1.00 65.38 176 GLU A N 1
ATOM 1313 C CA . GLU A 1 176 ? 3.506 -19.743 -16.562 1.00 65.38 176 GLU A CA 1
ATOM 1314 C C . GLU A 1 176 ? 4.713 -19.164 -15.813 1.00 65.38 176 GLU A C 1
ATOM 1316 O O . GLU A 1 176 ? 5.366 -18.253 -16.312 1.00 65.38 176 GLU A O 1
ATOM 1321 N N . GLY A 1 177 ? 4.906 -19.570 -14.552 1.00 68.56 177 GLY A N 1
ATOM 1322 C CA . GLY A 1 177 ? 5.833 -18.914 -13.619 1.00 68.56 177 GLY A CA 1
ATOM 1323 C C . GLY A 1 177 ? 7.221 -18.601 -14.187 1.00 68.56 177 GLY A C 1
ATOM 1324 O O . GLY A 1 177 ? 7.704 -19.226 -15.127 1.00 68.56 177 GLY A O 1
ATOM 1325 N N . GLY A 1 178 ? 7.885 -17.616 -13.594 1.00 83.00 178 GLY A N 1
ATOM 1326 C CA . GLY A 1 178 ? 9.125 -17.084 -14.138 1.00 83.00 178 GLY A CA 1
ATOM 1327 C C . GLY A 1 178 ? 9.556 -15.792 -13.464 1.00 83.00 178 GLY A C 1
ATOM 1328 O O . GLY A 1 178 ? 8.969 -15.357 -12.471 1.00 83.00 178 GLY A O 1
ATOM 1329 N N . LEU A 1 179 ? 10.614 -15.198 -14.011 1.00 84.69 179 LEU A N 1
ATOM 1330 C CA . LEU A 1 179 ? 11.206 -13.957 -13.529 1.00 84.69 179 LEU A CA 1
ATOM 1331 C C . LEU A 1 179 ? 10.775 -12.786 -14.416 1.00 84.69 179 LEU A C 1
ATOM 1333 O O . LEU A 1 179 ? 11.121 -12.735 -15.594 1.00 84.69 179 LEU A O 1
ATOM 1337 N N . PHE A 1 180 ? 10.074 -11.825 -13.827 1.00 83.19 180 PHE A N 1
ATOM 1338 C CA . PHE A 1 180 ? 9.652 -10.593 -14.478 1.00 83.19 180 PHE A CA 1
ATOM 1339 C C . PHE A 1 180 ? 10.675 -9.493 -14.184 1.00 83.19 180 PHE A C 1
ATOM 1341 O O . PHE A 1 180 ? 10.838 -9.030 -13.049 1.00 83.19 180 PHE A O 1
ATOM 1348 N N . LEU A 1 181 ? 11.407 -9.112 -15.235 1.00 82.25 181 LEU A N 1
ATOM 1349 C CA . LEU A 1 181 ? 12.451 -8.085 -15.191 1.00 82.25 181 LEU A CA 1
ATOM 1350 C C . LEU A 1 181 ? 11.983 -6.702 -15.653 1.00 82.25 181 LEU A C 1
ATOM 1352 O O . LEU A 1 181 ? 12.798 -5.779 -15.657 1.00 82.25 181 LEU A O 1
ATOM 1356 N N . GLU A 1 182 ? 10.708 -6.578 -16.002 1.00 84.19 182 GLU A N 1
ATOM 1357 C CA . GLU A 1 182 ? 10.038 -5.340 -16.382 1.00 84.19 182 GLU A CA 1
ATOM 1358 C C . GLU A 1 182 ? 8.743 -5.196 -15.570 1.00 84.19 182 GLU A C 1
ATOM 1360 O O . GLU A 1 182 ? 8.231 -6.209 -15.072 1.00 84.19 182 GLU A O 1
ATOM 1365 N N . PRO A 1 183 ? 8.198 -3.972 -15.435 1.00 86.31 183 PRO A N 1
ATOM 1366 C CA . PRO A 1 183 ? 6.899 -3.772 -14.816 1.00 86.31 183 PRO A CA 1
ATOM 1367 C C . PRO A 1 183 ? 5.820 -4.613 -15.496 1.00 86.31 183 PRO A C 1
ATOM 1369 O O . PRO A 1 183 ? 5.731 -4.651 -16.724 1.00 86.31 183 PRO A O 1
ATOM 1372 N N . VAL A 1 184 ? 4.983 -5.268 -14.697 1.00 87.62 184 VAL A N 1
ATOM 1373 C CA . VAL A 1 184 ? 3.949 -6.177 -15.192 1.00 87.62 184 VAL A CA 1
ATOM 1374 C C . VAL A 1 184 ? 2.577 -5.744 -14.692 1.00 87.62 184 VAL A C 1
ATOM 1376 O O . VAL A 1 184 ? 2.368 -5.499 -13.507 1.00 87.62 184 VAL A O 1
ATOM 1379 N N . THR A 1 185 ? 1.610 -5.652 -15.597 1.00 90.00 185 THR A N 1
ATOM 1380 C CA . THR A 1 185 ? 0.197 -5.493 -15.241 1.00 90.00 185 THR A CA 1
ATOM 1381 C C . THR A 1 185 ? -0.512 -6.790 -15.575 1.00 90.00 185 THR A C 1
ATOM 1383 O O . THR A 1 185 ? -0.541 -7.190 -16.739 1.00 90.00 185 THR A O 1
ATOM 1386 N N . LEU A 1 186 ? -1.064 -7.463 -14.565 1.00 85.81 186 LEU A N 1
ATOM 1387 C CA . LEU A 1 186 ? -1.847 -8.667 -14.816 1.00 85.81 186 LEU A CA 1
ATOM 1388 C C . LEU A 1 186 ? -3.179 -8.255 -15.449 1.00 85.81 186 LEU A C 1
ATOM 1390 O O . LEU A 1 186 ? -3.848 -7.357 -14.926 1.00 85.81 186 LEU A O 1
ATOM 1394 N N . PRO A 1 187 ? -3.580 -8.891 -16.563 1.00 84.38 187 PRO A N 1
ATOM 1395 C CA . PRO A 1 187 ? -4.887 -8.637 -17.138 1.00 84.38 187 PRO A CA 1
ATOM 1396 C C . PRO A 1 187 ? -5.976 -9.062 -16.150 1.00 84.38 187 PRO A C 1
ATOM 1398 O O . PRO A 1 187 ? -5.790 -9.993 -15.364 1.00 84.38 187 PRO A O 1
ATOM 1401 N N . GLN A 1 188 ? -7.127 -8.397 -16.206 1.00 91.38 188 GLN A N 1
ATOM 1402 C CA . GLN A 1 188 ? -8.289 -8.788 -15.410 1.00 91.38 188 GLN A CA 1
ATOM 1403 C C . GLN A 1 188 ? -8.711 -10.227 -15.732 1.00 91.38 188 GLN A C 1
ATOM 1405 O O . GLN A 1 188 ? -8.532 -10.707 -16.853 1.00 91.38 188 GLN A O 1
ATOM 1410 N N . GLY A 1 189 ? -9.296 -10.907 -14.749 1.00 92.19 189 GLY A N 1
ATOM 1411 C CA . GLY A 1 189 ? -9.743 -12.289 -14.882 1.00 92.19 189 GLY A CA 1
ATOM 1412 C C . GLY A 1 189 ? -9.278 -13.175 -13.734 1.00 92.19 189 GLY A C 1
ATOM 1413 O O . GLY A 1 189 ? -8.750 -12.706 -12.726 1.00 92.19 189 GLY A O 1
ATOM 1414 N N . THR A 1 190 ? -9.511 -14.477 -13.880 1.00 95.25 190 THR A N 1
ATOM 1415 C CA . THR A 1 190 ? -9.118 -15.472 -12.877 1.00 95.25 190 THR A CA 1
ATOM 1416 C C . THR A 1 190 ? -7.782 -16.097 -13.250 1.00 95.25 190 THR A C 1
ATOM 1418 O O . THR A 1 190 ? -7.651 -16.706 -14.308 1.00 95.25 190 THR A O 1
ATOM 1421 N N . HIS A 1 191 ? -6.815 -15.997 -12.343 1.00 93.06 191 HIS A N 1
ATOM 1422 C CA . HIS A 1 191 ? -5.468 -16.527 -12.495 1.00 93.06 191 HIS A CA 1
ATOM 1423 C C . HIS A 1 191 ? -5.208 -17.591 -11.444 1.00 93.06 191 HIS A C 1
ATOM 1425 O O . HIS A 1 191 ? -5.330 -17.353 -10.240 1.00 93.06 191 HIS A O 1
ATOM 1431 N N . ARG A 1 192 ? -4.815 -18.777 -11.905 1.00 93.94 192 ARG A N 1
ATOM 1432 C CA . ARG A 1 192 ? -4.371 -19.859 -11.032 1.00 93.94 192 ARG A CA 1
ATOM 1433 C C . ARG A 1 192 ? -2.884 -20.092 -11.229 1.00 93.94 192 ARG A C 1
ATOM 1435 O O . ARG A 1 192 ? -2.461 -20.630 -12.251 1.00 93.94 192 ARG A O 1
ATOM 1442 N N . LEU A 1 193 ? -2.102 -19.708 -10.231 1.00 91.69 193 LEU A N 1
ATOM 1443 C CA . LEU A 1 193 ? -0.654 -19.826 -10.261 1.00 91.69 193 LEU A CA 1
ATOM 1444 C C . LEU A 1 193 ? -0.250 -21.237 -9.869 1.00 91.69 193 LEU A C 1
ATOM 1446 O O . LEU A 1 193 ? -0.584 -21.706 -8.786 1.00 91.69 193 LEU A O 1
ATOM 1450 N N . ARG A 1 194 ? 0.466 -21.923 -10.758 1.00 90.31 194 ARG A N 1
ATOM 1451 C CA . ARG A 1 194 ? 1.028 -23.255 -10.478 1.00 90.31 194 ARG A CA 1
ATOM 1452 C C . ARG A 1 194 ? 2.494 -23.209 -10.074 1.00 90.31 194 ARG A C 1
ATOM 1454 O O . ARG A 1 194 ? 2.983 -24.143 -9.463 1.00 90.31 194 ARG A O 1
ATOM 1461 N N . ASN A 1 195 ? 3.168 -22.123 -10.425 1.00 91.12 195 ASN A N 1
ATOM 1462 C CA . ASN A 1 195 ? 4.589 -21.920 -10.210 1.00 91.12 195 ASN A CA 1
ATOM 1463 C C . ASN A 1 195 ? 4.807 -20.558 -9.551 1.00 91.12 195 ASN A C 1
ATOM 1465 O O . ASN A 1 195 ? 3.957 -19.666 -9.649 1.00 91.12 195 ASN A O 1
ATOM 1469 N N . LYS A 1 196 ? 5.976 -20.387 -8.937 1.00 92.56 196 LYS A N 1
ATOM 1470 C CA . LYS A 1 196 ? 6.439 -19.099 -8.428 1.00 92.56 196 LYS A CA 1
ATOM 1471 C C . LYS A 1 196 ? 6.605 -18.088 -9.565 1.00 92.56 196 LYS A C 1
ATOM 1473 O O . LYS A 1 196 ? 7.299 -18.338 -10.550 1.00 92.56 196 LYS A O 1
ATOM 1478 N N . ILE A 1 197 ? 6.013 -16.918 -9.382 1.00 92.31 197 ILE A N 1
ATOM 1479 C CA . ILE A 1 197 ? 6.264 -15.700 -10.143 1.00 92.31 197 ILE A CA 1
ATOM 1480 C C . ILE A 1 197 ? 7.185 -14.834 -9.301 1.00 92.31 197 ILE A C 1
ATOM 1482 O O . ILE A 1 197 ? 6.864 -14.538 -8.157 1.00 92.31 197 ILE A O 1
ATOM 1486 N N . SER A 1 198 ? 8.324 -14.436 -9.854 1.00 91.81 198 SER A N 1
ATOM 1487 C CA . SER A 1 198 ? 9.255 -13.523 -9.193 1.00 91.81 198 SER A CA 1
ATOM 1488 C C . SER A 1 198 ? 9.258 -12.184 -9.916 1.00 91.81 198 SER A C 1
ATOM 1490 O O . SER A 1 198 ? 9.549 -12.136 -11.108 1.00 91.81 198 SER A O 1
ATOM 1492 N N . ILE A 1 199 ? 8.937 -11.106 -9.209 1.00 91.19 199 ILE A N 1
ATOM 1493 C CA . ILE A 1 199 ? 8.989 -9.732 -9.708 1.00 91.19 199 ILE A CA 1
ATOM 1494 C C . ILE A 1 199 ? 10.207 -9.050 -9.097 1.00 91.19 199 ILE A C 1
ATOM 1496 O O . ILE A 1 199 ? 10.348 -9.009 -7.875 1.00 91.19 199 ILE A O 1
ATOM 1500 N N . GLY A 1 200 ? 11.076 -8.534 -9.968 1.00 86.88 200 GLY A N 1
ATOM 1501 C CA . GLY A 1 200 ? 12.345 -7.925 -9.576 1.00 86.88 200 GLY A CA 1
ATOM 1502 C C . GLY A 1 200 ? 13.456 -8.950 -9.347 1.00 86.88 200 GLY A C 1
ATOM 1503 O O . GLY A 1 200 ? 13.234 -10.155 -9.212 1.00 86.88 200 GLY A O 1
ATOM 1504 N N . VAL A 1 201 ? 14.703 -8.478 -9.383 1.00 83.88 201 VAL A N 1
ATOM 1505 C CA . VAL A 1 201 ? 15.878 -9.335 -9.178 1.00 83.88 201 VAL A CA 1
ATOM 1506 C C . VAL A 1 201 ? 16.998 -8.552 -8.519 1.00 83.88 201 VAL A C 1
ATOM 1508 O O . VAL A 1 201 ? 17.259 -7.408 -8.872 1.00 83.88 201 VAL A O 1
ATOM 1511 N N . ARG A 1 202 ? 17.711 -9.178 -7.582 1.00 74.75 202 ARG A N 1
ATOM 1512 C CA . ARG A 1 202 ? 18.853 -8.549 -6.902 1.00 74.75 202 ARG A CA 1
ATOM 1513 C C . ARG A 1 202 ? 20.175 -8.709 -7.650 1.00 74.75 202 ARG A C 1
ATOM 1515 O O . ARG A 1 202 ? 21.035 -7.836 -7.575 1.00 74.75 202 ARG A O 1
ATOM 1522 N N . LYS A 1 203 ? 20.385 -9.855 -8.297 1.00 75.25 203 LYS A N 1
ATOM 1523 C CA . LYS A 1 203 ? 21.667 -10.241 -8.901 1.00 75.25 203 LYS A CA 1
ATOM 1524 C C . LYS A 1 203 ? 21.498 -10.584 -10.382 1.00 75.25 203 LYS A C 1
ATOM 1526 O O . LYS A 1 203 ? 20.460 -11.125 -10.746 1.00 75.25 203 LYS A O 1
ATOM 1531 N N . PRO A 1 204 ? 22.526 -10.357 -11.215 1.00 72.31 204 PRO A N 1
ATOM 1532 C CA . PRO A 1 204 ? 23.801 -9.693 -10.902 1.00 72.31 204 PRO A 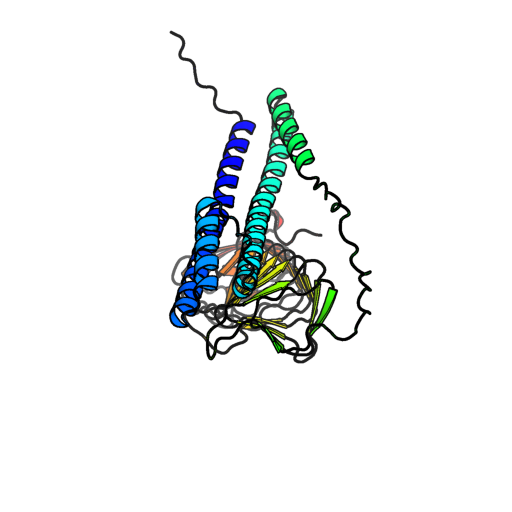CA 1
ATOM 1533 C C . PRO A 1 204 ? 23.679 -8.166 -10.767 1.00 72.31 204 PRO A C 1
ATOM 1535 O O . PRO A 1 204 ? 24.520 -7.545 -10.126 1.00 72.31 204 PRO A O 1
ATOM 1538 N N . THR A 1 205 ? 22.611 -7.579 -11.303 1.00 75.50 205 THR A N 1
ATOM 1539 C CA . THR A 1 205 ? 22.313 -6.148 -11.205 1.00 75.50 205 THR A CA 1
ATOM 1540 C C . THR A 1 205 ? 20.918 -5.987 -10.610 1.00 75.50 205 THR A C 1
ATOM 1542 O O . THR A 1 205 ? 19.985 -6.567 -11.171 1.00 75.50 205 THR A O 1
ATOM 1545 N N . PRO A 1 206 ? 20.757 -5.236 -9.505 1.00 76.88 206 PRO A N 1
ATOM 1546 C CA . PRO A 1 206 ? 19.449 -4.949 -8.936 1.00 76.88 206 PRO A CA 1
ATOM 1547 C C . PRO A 1 206 ? 18.516 -4.342 -9.987 1.00 76.88 206 PRO A C 1
ATOM 1549 O O . PRO A 1 206 ? 18.880 -3.368 -10.647 1.00 76.88 206 PRO A O 1
ATOM 1552 N N . ARG A 1 207 ? 17.321 -4.911 -10.146 1.00 80.12 207 ARG A N 1
ATOM 1553 C CA . ARG A 1 207 ? 16.246 -4.341 -10.959 1.00 80.12 207 ARG A CA 1
ATOM 1554 C C . ARG A 1 207 ? 15.009 -4.190 -10.104 1.00 80.12 207 ARG A C 1
ATOM 1556 O O . ARG A 1 207 ? 14.494 -5.189 -9.602 1.00 80.12 207 ARG A O 1
ATOM 1563 N N . PHE A 1 208 ? 14.578 -2.940 -9.981 1.00 85.56 208 PHE A N 1
ATOM 1564 C CA . PHE A 1 208 ? 13.342 -2.589 -9.312 1.00 85.56 208 PHE A CA 1
ATOM 1565 C C . PHE A 1 208 ? 12.190 -2.742 -10.289 1.00 85.56 208 PHE A C 1
ATOM 1567 O O . PHE A 1 208 ? 12.215 -2.094 -11.335 1.00 85.56 208 PHE A O 1
ATOM 1574 N N . ASN A 1 209 ? 11.223 -3.599 -9.973 1.00 88.25 209 ASN A N 1
ATOM 1575 C CA . ASN A 1 209 ? 10.073 -3.823 -10.840 1.00 88.25 209 ASN A CA 1
ATOM 1576 C C . ASN A 1 209 ? 8.771 -3.758 -10.072 1.00 88.25 209 ASN A C 1
ATOM 1578 O O . ASN A 1 209 ? 8.678 -4.210 -8.933 1.00 88.25 209 ASN A O 1
ATOM 1582 N N . ASP A 1 210 ? 7.761 -3.253 -10.767 1.00 91.31 210 ASP A N 1
ATOM 1583 C CA . ASP A 1 210 ? 6.438 -3.095 -10.206 1.00 91.31 210 ASP A CA 1
ATOM 1584 C C . ASP A 1 210 ? 5.474 -4.123 -10.792 1.00 91.31 210 ASP A C 1
ATOM 1586 O O . ASP A 1 210 ? 5.523 -4.447 -11.980 1.00 91.31 210 ASP A O 1
ATOM 1590 N N . ILE A 1 211 ? 4.560 -4.607 -9.960 1.00 93.94 211 ILE A N 1
ATOM 1591 C CA . ILE A 1 211 ? 3.416 -5.407 -10.385 1.00 93.94 211 ILE A CA 1
ATOM 1592 C C . ILE A 1 211 ? 2.125 -4.652 -10.092 1.00 93.94 211 ILE A C 1
ATOM 1594 O O . ILE A 1 211 ? 1.953 -4.085 -9.014 1.00 93.94 211 ILE A O 1
ATOM 1598 N N . TYR A 1 212 ? 1.211 -4.656 -11.058 1.00 94.38 212 TYR A N 1
ATOM 1599 C CA . TYR A 1 212 ? -0.111 -4.055 -10.948 1.00 94.38 212 TYR A CA 1
ATOM 1600 C C . TYR A 1 212 ? -1.182 -5.126 -11.141 1.00 94.38 212 TYR A C 1
ATOM 1602 O O . TYR A 1 212 ? -1.248 -5.779 -12.184 1.00 94.38 212 TYR A O 1
ATOM 1610 N N . LEU A 1 213 ? -2.026 -5.291 -10.128 1.00 93.69 213 LEU A N 1
ATOM 1611 C CA . LEU A 1 213 ? -3.166 -6.198 -10.104 1.00 93.69 213 LEU A CA 1
ATOM 1612 C C . LEU A 1 213 ? -4.440 -5.349 -10.093 1.00 93.69 213 LEU A C 1
ATOM 1614 O O . LEU A 1 213 ? -4.685 -4.590 -9.152 1.00 93.69 213 LEU A O 1
ATOM 1618 N N . LEU A 1 214 ? -5.208 -5.420 -11.177 1.00 89.94 214 LEU A N 1
ATOM 1619 C CA . LEU A 1 214 ? -6.344 -4.528 -11.410 1.00 89.94 214 LEU A CA 1
ATOM 1620 C C . LEU A 1 214 ? -7.648 -5.094 -10.842 1.00 89.94 214 LEU A C 1
ATOM 1622 O O . LEU A 1 214 ? -7.779 -6.300 -10.631 1.00 89.94 214 LEU A O 1
ATOM 1626 N N . GLU A 1 215 ? -8.639 -4.225 -10.662 1.00 91.38 215 GLU A N 1
ATOM 1627 C CA . GLU A 1 215 ? -9.952 -4.616 -10.147 1.00 91.38 215 GLU A CA 1
ATOM 1628 C C . GLU A 1 215 ? -10.616 -5.666 -11.040 1.00 91.38 215 GLU A C 1
ATOM 1630 O O . GLU A 1 215 ? -10.475 -5.632 -12.263 1.00 91.38 215 GLU A O 1
ATOM 1635 N N . GLY A 1 216 ? -11.311 -6.625 -10.424 1.00 87.50 216 GLY A N 1
ATOM 1636 C CA . GLY A 1 216 ? -11.890 -7.776 -11.123 1.00 87.50 216 GLY A CA 1
ATOM 1637 C C . GLY A 1 216 ? -10.897 -8.919 -11.366 1.00 87.50 216 GLY A C 1
ATOM 1638 O O . GLY A 1 216 ? -11.258 -9.936 -11.958 1.00 87.50 216 GLY A O 1
ATOM 1639 N N . THR A 1 217 ? -9.654 -8.784 -10.895 1.00 95.00 217 THR A N 1
ATOM 1640 C CA . THR A 1 217 ? -8.684 -9.883 -10.875 1.00 95.00 217 THR A CA 1
ATOM 1641 C C . THR A 1 217 ? -8.957 -10.805 -9.689 1.00 95.00 217 THR A C 1
ATOM 1643 O O . THR A 1 217 ? -9.125 -10.350 -8.556 1.00 95.00 217 THR A O 1
ATOM 1646 N N . LYS A 1 218 ? -8.956 -12.114 -9.944 1.00 97.06 218 LYS A N 1
ATOM 1647 C CA . LYS A 1 218 ? -9.005 -13.158 -8.921 1.00 97.06 218 LYS A CA 1
ATOM 1648 C C . LYS A 1 218 ? -7.751 -14.017 -9.006 1.00 97.06 218 LYS A C 1
ATOM 1650 O O . LYS A 1 218 ? -7.415 -14.497 -10.083 1.00 97.06 218 LYS A O 1
ATOM 1655 N N . ILE A 1 219 ? -7.066 -14.222 -7.888 1.00 96.25 219 ILE A N 1
ATOM 1656 C CA . ILE A 1 219 ? -5.797 -14.947 -7.816 1.00 96.25 219 ILE A CA 1
ATOM 1657 C C . ILE A 1 219 ? -5.935 -16.120 -6.857 1.00 96.25 219 ILE A C 1
ATOM 1659 O O . ILE A 1 219 ? -6.411 -15.970 -5.737 1.00 96.25 219 ILE A O 1
ATOM 1663 N N . SER A 1 220 ? -5.463 -17.284 -7.291 1.00 95.88 220 SER A N 1
ATOM 1664 C CA . SER A 1 220 ? -5.303 -18.466 -6.444 1.00 95.88 220 SER A CA 1
ATOM 1665 C C . SER A 1 220 ? -3.965 -19.142 -6.714 1.00 95.88 220 SER A C 1
ATOM 1667 O O . SER A 1 220 ? -3.456 -19.082 -7.836 1.00 95.88 220 SER A O 1
ATOM 1669 N N . CYS A 1 221 ? -3.400 -19.808 -5.708 1.00 91.31 221 CYS A N 1
ATOM 1670 C CA . CYS A 1 221 ? -2.178 -20.592 -5.863 1.00 91.31 221 CYS A CA 1
ATOM 1671 C C . CYS A 1 221 ? -2.487 -22.090 -5.735 1.00 91.31 221 CYS A C 1
ATOM 1673 O O . CYS A 1 221 ? -3.147 -22.533 -4.801 1.00 91.31 221 CYS A O 1
ATOM 1675 N N . ALA A 1 222 ? -2.009 -22.888 -6.690 1.00 87.38 222 ALA A N 1
ATOM 1676 C CA . ALA A 1 222 ? -1.846 -24.324 -6.496 1.00 87.38 222 ALA A CA 1
ATOM 1677 C C . ALA A 1 222 ? -0.572 -24.599 -5.673 1.00 87.38 222 ALA A C 1
ATOM 1679 O O . ALA A 1 222 ? 0.175 -23.678 -5.344 1.00 87.38 222 ALA A O 1
ATOM 1680 N N . GLU A 1 223 ? -0.307 -25.865 -5.350 1.00 82.44 223 GLU A N 1
ATOM 1681 C CA . GLU A 1 223 ? 0.935 -26.262 -4.680 1.00 82.44 223 GLU A CA 1
ATOM 1682 C C . GLU A 1 223 ? 2.160 -25.794 -5.489 1.00 82.44 223 GLU A C 1
ATOM 1684 O O . GLU A 1 223 ? 2.262 -26.080 -6.680 1.00 82.44 223 GLU A O 1
ATOM 1689 N N . GLY A 1 224 ? 3.050 -25.019 -4.857 1.00 80.94 224 GLY A N 1
ATOM 1690 C CA . GLY A 1 224 ? 4.209 -24.391 -5.510 1.00 80.94 224 GLY A CA 1
ATOM 1691 C C . GLY A 1 224 ? 3.934 -23.052 -6.218 1.00 80.94 224 GLY A C 1
ATOM 1692 O O . GLY A 1 224 ? 4.877 -22.402 -6.673 1.00 80.94 224 GLY A O 1
ATOM 1693 N N . GLY A 1 225 ? 2.674 -22.610 -6.293 1.00 93.12 225 GLY A N 1
ATOM 1694 C CA . GLY A 1 225 ? 2.290 -21.287 -6.785 1.00 93.12 225 GLY A CA 1
ATOM 1695 C C . GLY A 1 225 ? 2.573 -20.184 -5.764 1.00 93.12 225 GLY A C 1
ATOM 1696 O O . GLY A 1 225 ? 2.210 -20.303 -4.596 1.00 93.12 225 GLY A O 1
ATOM 1697 N N . GLU A 1 226 ? 3.193 -19.090 -6.200 1.00 94.75 226 GLU A N 1
ATOM 1698 C CA . GLU A 1 226 ? 3.593 -17.978 -5.327 1.00 94.75 226 GLU A CA 1
ATOM 1699 C C . GLU A 1 226 ? 3.714 -16.684 -6.143 1.00 94.75 226 GLU A C 1
ATOM 1701 O O . GLU A 1 226 ? 4.214 -16.713 -7.267 1.00 94.75 226 GLU A O 1
ATOM 1706 N N . ILE A 1 227 ? 3.302 -15.549 -5.574 1.00 95.06 227 ILE A N 1
ATOM 1707 C CA . ILE A 1 227 ? 3.665 -14.214 -6.068 1.00 95.06 227 ILE A CA 1
ATOM 1708 C C . ILE A 1 227 ? 4.757 -13.670 -5.157 1.00 95.06 227 ILE A C 1
ATOM 1710 O O . ILE A 1 227 ? 4.472 -13.258 -4.038 1.00 95.06 227 ILE A O 1
ATOM 1714 N N . PHE A 1 228 ? 5.992 -13.657 -5.644 1.00 95.19 228 PHE A N 1
ATOM 1715 C CA . PHE A 1 228 ? 7.153 -13.164 -4.918 1.00 95.19 228 PHE A CA 1
ATOM 1716 C C . PHE A 1 228 ? 7.614 -11.834 -5.498 1.00 95.19 228 PHE A C 1
ATOM 1718 O O . PHE A 1 228 ? 8.008 -11.761 -6.659 1.00 95.19 228 PHE A O 1
ATOM 1725 N N . LEU A 1 229 ? 7.609 -10.790 -4.679 1.00 94.25 229 LEU A N 1
ATOM 1726 C CA . LEU A 1 229 ? 8.175 -9.488 -5.018 1.00 94.25 229 LEU A CA 1
ATOM 1727 C C . LEU A 1 229 ? 9.495 -9.296 -4.281 1.00 94.25 229 LEU A C 1
ATOM 1729 O O . LEU A 1 229 ? 9.570 -9.523 -3.079 1.00 94.25 229 LEU A O 1
ATOM 1733 N N . THR A 1 230 ? 10.527 -8.827 -4.969 1.00 91.81 230 THR A N 1
ATOM 1734 C CA . THR A 1 230 ? 11.758 -8.326 -4.351 1.00 91.81 230 THR A CA 1
ATOM 1735 C C . THR A 1 230 ? 12.202 -7.082 -5.094 1.00 91.81 230 THR A C 1
ATOM 1737 O O . THR A 1 230 ? 12.173 -7.075 -6.318 1.00 91.81 230 THR A O 1
ATOM 1740 N N . LEU A 1 231 ? 12.638 -6.052 -4.367 1.00 88.56 231 LEU A N 1
ATOM 1741 C CA . LEU A 1 231 ? 13.058 -4.768 -4.923 1.00 88.56 231 LEU A CA 1
ATOM 1742 C C . LEU A 1 231 ? 11.971 -4.175 -5.836 1.00 88.56 231 LEU A C 1
ATOM 1744 O O . LEU A 1 231 ? 12.011 -4.340 -7.051 1.00 88.56 231 LEU A O 1
ATOM 1748 N N . GLY A 1 232 ? 10.988 -3.473 -5.278 1.00 90.50 232 GLY A N 1
ATOM 1749 C CA . GLY A 1 232 ? 9.953 -2.823 -6.090 1.00 90.50 232 GLY A CA 1
ATOM 1750 C C . GLY A 1 232 ? 8.586 -2.812 -5.432 1.00 90.50 232 GLY A C 1
ATOM 1751 O O . GLY A 1 232 ? 8.472 -3.096 -4.238 1.00 90.50 232 GLY A O 1
ATOM 1752 N N . LYS A 1 233 ? 7.556 -2.457 -6.208 1.00 95.00 233 LYS A N 1
ATOM 1753 C CA . LYS A 1 233 ? 6.213 -2.213 -5.675 1.00 95.00 233 LYS A CA 1
ATOM 1754 C C . LYS A 1 233 ? 5.175 -3.181 -6.211 1.00 95.00 233 LYS A C 1
ATOM 1756 O O . LYS A 1 233 ? 5.017 -3.349 -7.416 1.00 95.00 233 LYS A O 1
ATOM 1761 N N . GLY A 1 234 ? 4.393 -3.762 -5.316 1.00 96.88 234 GLY A N 1
ATOM 1762 C CA . GLY A 1 234 ? 3.247 -4.579 -5.674 1.00 96.88 234 GLY A CA 1
ATOM 1763 C C . GLY A 1 234 ? 1.956 -3.855 -5.358 1.00 96.88 234 GLY A C 1
ATOM 1764 O O . GLY A 1 234 ? 1.623 -3.682 -4.196 1.00 96.88 234 GLY A O 1
ATOM 1765 N N . ASN A 1 235 ? 1.221 -3.432 -6.380 1.00 97.56 235 ASN A N 1
ATOM 1766 C CA . ASN A 1 235 ? -0.005 -2.660 -6.224 1.00 97.56 235 ASN A CA 1
ATOM 1767 C C . ASN A 1 235 ? -1.213 -3.502 -6.632 1.00 97.56 235 ASN A C 1
ATOM 1769 O O . ASN A 1 235 ? -1.295 -3.955 -7.774 1.00 97.56 235 ASN A O 1
ATOM 1773 N N . ALA A 1 236 ? -2.170 -3.674 -5.728 1.00 97.69 236 ALA A N 1
ATOM 1774 C CA . ALA A 1 236 ? -3.401 -4.409 -5.974 1.00 97.69 236 ALA A CA 1
ATOM 1775 C C . ALA A 1 236 ? -4.619 -3.568 -5.598 1.00 97.69 236 ALA A C 1
ATOM 1777 O O . ALA A 1 236 ? -4.702 -3.049 -4.485 1.00 97.69 236 ALA A O 1
ATOM 1778 N N . PHE A 1 237 ? -5.572 -3.452 -6.520 1.00 96.38 237 PHE A N 1
ATOM 1779 C CA . PHE A 1 237 ? -6.781 -2.651 -6.336 1.00 96.38 237 PHE A CA 1
ATOM 1780 C C . PHE A 1 237 ? -8.006 -3.502 -6.649 1.00 96.38 237 PHE A C 1
ATOM 1782 O O . PHE A 1 237 ? -8.139 -3.954 -7.780 1.00 96.38 237 PHE A O 1
ATOM 1789 N N . GLY A 1 238 ? -8.900 -3.734 -5.686 1.00 95.75 238 GLY A N 1
ATOM 1790 C CA . GLY A 1 238 ? -10.133 -4.489 -5.951 1.00 95.75 238 GLY A CA 1
ATOM 1791 C C . GLY A 1 238 ? -9.898 -5.954 -6.345 1.00 95.75 238 GLY A C 1
ATOM 1792 O O . GLY A 1 238 ? -10.640 -6.492 -7.169 1.00 95.75 238 GLY A O 1
ATOM 1793 N N . VAL A 1 239 ? -8.832 -6.575 -5.829 1.00 97.69 239 VAL A N 1
ATOM 1794 C CA . VAL A 1 239 ? -8.409 -7.941 -6.183 1.00 97.69 239 VAL A CA 1
ATOM 1795 C C . VAL A 1 239 ? -8.902 -8.934 -5.139 1.00 97.69 239 VAL A C 1
ATOM 1797 O O . VAL A 1 239 ? -8.881 -8.649 -3.941 1.00 97.69 239 VAL A O 1
ATOM 1800 N N . VAL A 1 240 ? -9.308 -10.117 -5.594 1.00 98.00 240 VAL A N 1
ATOM 1801 C CA . VAL A 1 240 ? -9.679 -11.238 -4.723 1.00 98.00 240 VAL A CA 1
ATOM 1802 C C . VAL A 1 240 ? -8.561 -12.275 -4.725 1.00 98.00 240 VAL A C 1
ATOM 1804 O O . VAL A 1 240 ? -8.199 -12.802 -5.774 1.00 98.00 240 VAL A O 1
ATOM 1807 N N . PHE A 1 241 ? -8.032 -12.597 -3.553 1.00 97.75 241 PHE A N 1
ATOM 1808 C CA . PHE A 1 241 ? -7.034 -13.635 -3.339 1.00 97.75 241 PHE A CA 1
ATOM 1809 C C . PHE A 1 241 ? -7.677 -14.798 -2.583 1.00 97.75 241 PHE A C 1
ATOM 1811 O O . PHE A 1 241 ? -8.176 -14.617 -1.477 1.00 97.75 241 PHE A O 1
ATOM 1818 N N . GLU A 1 242 ? -7.659 -15.993 -3.165 1.00 96.31 242 GLU A N 1
ATOM 1819 C CA . GLU A 1 242 ? -8.229 -17.208 -2.574 1.00 96.31 242 GLU A CA 1
ATOM 1820 C C . GLU A 1 242 ? -7.173 -18.303 -2.511 1.00 96.31 242 GLU A C 1
ATOM 1822 O O . GLU A 1 242 ? -6.669 -18.745 -3.547 1.00 96.31 242 GLU A O 1
ATOM 1827 N N . SER A 1 243 ? -6.831 -18.751 -1.300 1.00 95.31 243 SER A N 1
ATOM 1828 C CA . SER A 1 243 ? -5.745 -19.717 -1.078 1.00 95.31 243 SER A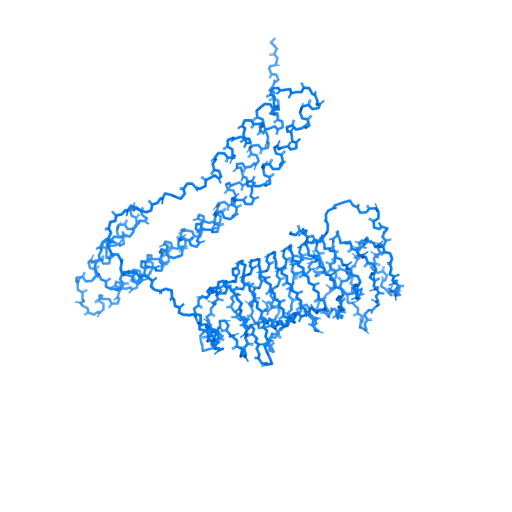 CA 1
ATOM 1829 C C . SER A 1 243 ? -4.452 -19.304 -1.799 1.00 95.31 243 SER A C 1
ATOM 1831 O O . SER A 1 243 ? -3.734 -20.128 -2.367 1.00 95.31 243 SER A O 1
ATOM 1833 N N . ALA A 1 244 ? -4.188 -17.997 -1.858 1.00 95.88 244 ALA A N 1
ATOM 1834 C CA . ALA A 1 244 ? -3.017 -17.456 -2.527 1.00 95.88 244 ALA A CA 1
ATOM 1835 C C . ALA A 1 244 ? -1.805 -17.463 -1.589 1.00 95.88 244 ALA A C 1
ATOM 1837 O O . ALA A 1 244 ? -1.935 -17.463 -0.362 1.00 95.88 244 ALA A O 1
ATOM 1838 N N . TYR A 1 245 ? -0.614 -17.428 -2.179 1.00 95.69 245 TYR A N 1
ATOM 1839 C CA . TYR A 1 245 ? 0.628 -17.229 -1.446 1.00 95.69 245 TYR A CA 1
ATOM 1840 C C . TYR A 1 245 ? 1.355 -16.010 -2.006 1.00 95.69 245 TYR A C 1
ATOM 1842 O O . TYR A 1 245 ? 1.811 -16.027 -3.151 1.00 95.69 245 TYR A O 1
ATOM 1850 N N . VAL A 1 246 ? 1.410 -14.946 -1.206 1.00 96.62 246 VAL A N 1
ATOM 1851 C CA . VAL A 1 246 ? 2.022 -13.667 -1.572 1.00 96.62 246 VAL A CA 1
ATOM 1852 C C . VAL A 1 246 ? 3.199 -13.413 -0.648 1.00 96.62 246 VAL A C 1
ATOM 1854 O O . VAL A 1 246 ? 3.071 -13.434 0.574 1.00 96.62 246 VAL A O 1
ATOM 1857 N N . THR A 1 247 ? 4.365 -13.177 -1.224 1.00 95.62 247 THR A N 1
ATOM 1858 C CA . THR A 1 247 ? 5.606 -13.031 -0.478 1.00 95.62 247 THR A CA 1
ATOM 1859 C C . THR A 1 247 ? 6.366 -11.783 -0.902 1.00 95.62 247 THR A C 1
ATOM 1861 O O . THR A 1 247 ? 6.306 -11.316 -2.042 1.00 95.62 247 THR A O 1
ATOM 1864 N N . GLY A 1 248 ? 7.070 -11.203 0.062 1.00 93.62 248 GLY A N 1
ATOM 1865 C CA . GLY A 1 248 ? 7.937 -10.047 -0.128 1.00 93.62 248 GLY A CA 1
ATOM 1866 C C . GLY A 1 248 ? 9.346 -10.400 0.314 1.00 93.62 248 GLY A C 1
ATOM 1867 O O . GLY A 1 248 ? 9.531 -10.978 1.380 1.00 93.62 248 GLY A O 1
ATOM 1868 N N . GLY A 1 249 ? 10.339 -10.117 -0.510 1.00 91.12 249 GLY A N 1
ATOM 1869 C CA . GLY A 1 249 ? 11.740 -10.179 -0.128 1.00 91.12 249 GLY A CA 1
ATOM 1870 C C . GLY A 1 249 ? 12.256 -8.816 0.316 1.00 91.12 249 GLY A C 1
ATOM 1871 O O . GLY A 1 249 ? 11.508 -7.943 0.758 1.00 91.12 249 GLY A O 1
ATOM 1872 N N . LEU A 1 250 ? 13.556 -8.634 0.128 1.00 87.00 250 LEU A N 1
ATOM 1873 C CA . LEU A 1 250 ? 14.255 -7.368 0.287 1.00 87.00 250 LEU A CA 1
ATOM 1874 C C . LEU A 1 250 ? 13.558 -6.214 -0.456 1.00 87.00 250 LEU A C 1
ATOM 1876 O O . LEU A 1 250 ? 13.290 -6.351 -1.651 1.00 87.00 250 LEU A O 1
ATOM 1880 N N . ASP A 1 251 ? 13.324 -5.096 0.240 1.00 87.31 251 ASP A N 1
ATOM 1881 C CA . ASP A 1 251 ? 12.723 -3.841 -0.257 1.00 87.31 251 ASP A CA 1
ATOM 1882 C C . ASP A 1 251 ? 11.461 -4.044 -1.117 1.00 87.31 251 ASP A C 1
ATOM 1884 O O . ASP A 1 251 ? 11.208 -3.313 -2.078 1.00 87.31 251 ASP A O 1
ATOM 1888 N N . ALA A 1 252 ? 10.686 -5.084 -0.805 1.00 93.06 252 ALA A N 1
ATOM 1889 C CA . ALA A 1 252 ? 9.367 -5.287 -1.378 1.00 93.06 252 ALA A CA 1
ATOM 1890 C C . ALA A 1 252 ? 8.371 -4.355 -0.685 1.00 93.06 252 ALA A C 1
ATOM 1892 O O . ALA A 1 252 ? 8.272 -4.375 0.541 1.00 93.06 252 ALA A O 1
ATOM 1893 N N . ASP A 1 253 ? 7.627 -3.574 -1.461 1.00 95.00 253 ASP A N 1
ATOM 1894 C CA . ASP A 1 253 ? 6.599 -2.658 -0.965 1.00 95.00 253 ASP A CA 1
ATOM 1895 C C . ASP A 1 253 ? 5.243 -3.036 -1.569 1.00 95.00 253 ASP A C 1
ATOM 1897 O O . ASP A 1 253 ? 4.946 -2.757 -2.732 1.00 95.00 253 ASP A O 1
ATOM 1901 N N . TRP A 1 254 ? 4.439 -3.753 -0.793 1.00 97.69 254 TRP A N 1
ATOM 1902 C CA . TRP A 1 254 ? 3.109 -4.192 -1.185 1.00 97.69 254 TRP A CA 1
ATOM 1903 C C . TRP A 1 254 ? 2.050 -3.192 -0.732 1.00 97.69 254 TRP A C 1
ATOM 1905 O O . TRP A 1 254 ? 1.994 -2.832 0.439 1.00 97.69 254 TRP A O 1
ATOM 1915 N N . ARG A 1 255 ? 1.139 -2.822 -1.632 1.00 98.19 255 ARG A N 1
ATOM 1916 C CA . ARG A 1 255 ? -0.040 -2.006 -1.351 1.00 98.19 255 ARG A CA 1
ATOM 1917 C C . ARG A 1 255 ? -1.299 -2.664 -1.897 1.00 98.19 255 ARG A C 1
ATOM 1919 O O . ARG A 1 255 ? -1.460 -2.818 -3.107 1.00 98.19 255 ARG A O 1
ATOM 1926 N N . PHE A 1 256 ? -2.219 -2.981 -0.996 1.00 98.31 256 PHE A N 1
ATOM 1927 C CA . PHE A 1 256 ? -3.525 -3.552 -1.291 1.00 98.31 256 PHE A CA 1
ATOM 1928 C C . PHE A 1 256 ? -4.610 -2.550 -0.922 1.00 98.31 256 PHE A C 1
ATOM 1930 O O . PHE A 1 256 ? -4.678 -2.103 0.220 1.00 98.31 256 PHE A O 1
ATOM 1937 N N . ILE A 1 257 ? -5.464 -2.207 -1.881 1.00 97.88 257 ILE A N 1
ATOM 1938 C CA . ILE A 1 257 ? -6.604 -1.317 -1.666 1.00 97.88 257 ILE A CA 1
ATOM 1939 C C . ILE A 1 257 ? -7.872 -2.032 -2.106 1.00 97.88 257 ILE A C 1
ATOM 1941 O O . ILE A 1 257 ? -7.938 -2.562 -3.218 1.00 97.88 257 ILE A O 1
ATOM 1945 N N . ASN A 1 258 ? -8.892 -2.040 -1.253 1.00 97.06 258 ASN A N 1
ATOM 1946 C CA . ASN A 1 258 ? -10.179 -2.675 -1.536 1.00 97.06 258 ASN A CA 1
ATOM 1947 C C . ASN A 1 258 ? -10.070 -4.164 -1.920 1.00 97.06 258 ASN A C 1
ATOM 1949 O O . ASN A 1 258 ? -10.839 -4.650 -2.748 1.00 97.06 258 ASN A O 1
ATOM 1953 N N . CYS A 1 259 ? -9.078 -4.879 -1.390 1.00 98.25 259 CYS A N 1
ATOM 1954 C CA . CYS A 1 259 ? -8.838 -6.281 -1.726 1.00 98.25 259 CYS A CA 1
ATOM 1955 C C . CYS A 1 259 ? -9.523 -7.227 -0.732 1.00 98.25 259 CYS A C 1
ATOM 1957 O O . CYS A 1 259 ? -9.755 -6.881 0.429 1.00 98.25 259 CYS A O 1
ATOM 1959 N N . ALA A 1 260 ? -9.822 -8.440 -1.188 1.00 97.94 260 ALA A N 1
ATOM 1960 C CA . ALA A 1 260 ? -10.340 -9.518 -0.355 1.00 97.94 260 ALA A CA 1
ATOM 1961 C C . ALA A 1 260 ? -9.346 -10.678 -0.327 1.00 97.94 260 ALA A C 1
ATOM 1963 O O . ALA A 1 260 ? -8.838 -11.083 -1.370 1.00 97.94 260 ALA A O 1
ATOM 1964 N N . PHE A 1 261 ? -9.088 -11.213 0.859 1.00 98.12 261 PHE A N 1
ATOM 1965 C CA . PHE A 1 261 ? -8.145 -12.293 1.101 1.00 98.12 261 PHE A CA 1
ATOM 1966 C C . PHE A 1 261 ? -8.849 -13.410 1.850 1.00 98.12 261 PHE A C 1
ATOM 1968 O O . PHE A 1 261 ? -9.307 -13.220 2.975 1.00 98.12 261 PHE A O 1
ATOM 1975 N N . ASP A 1 262 ? -8.899 -14.579 1.235 1.00 97.44 262 ASP A N 1
ATOM 1976 C CA . ASP A 1 262 ? -9.483 -15.777 1.809 1.00 97.44 262 ASP A CA 1
ATOM 1977 C C . ASP A 1 262 ? -8.424 -16.871 1.889 1.00 97.44 262 ASP A C 1
ATOM 1979 O O . ASP A 1 262 ? -7.885 -17.288 0.861 1.00 97.44 262 ASP A O 1
ATOM 1983 N N . ASP A 1 263 ? -8.057 -17.268 3.108 1.00 95.38 263 ASP A N 1
ATOM 1984 C CA . ASP A 1 263 ? -6.980 -18.228 3.380 1.00 95.38 263 ASP A CA 1
ATOM 198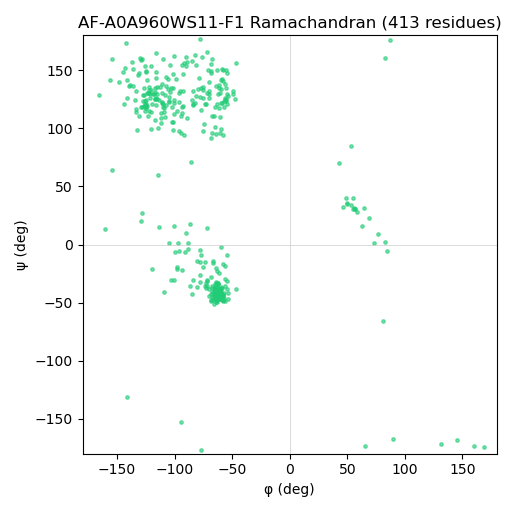5 C C . ASP A 1 263 ? -5.670 -17.898 2.639 1.00 95.38 263 ASP A C 1
ATOM 1987 O O . ASP A 1 263 ? -4.917 -18.773 2.203 1.00 95.38 263 ASP A O 1
ATOM 1991 N N . THR A 1 264 ? -5.386 -16.602 2.485 1.00 96.31 264 THR A N 1
ATOM 1992 C CA . THR A 1 264 ? -4.167 -16.120 1.831 1.00 96.31 264 THR A CA 1
ATOM 1993 C C . THR A 1 264 ? -3.017 -16.081 2.822 1.00 96.31 264 THR A C 1
ATOM 1995 O O . THR A 1 264 ? -3.141 -15.553 3.925 1.00 96.31 264 THR A O 1
ATOM 1998 N N . ARG A 1 265 ? -1.872 -16.621 2.409 1.00 9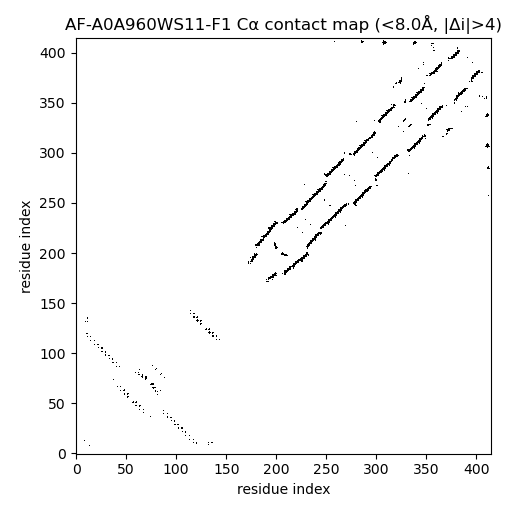3.44 265 ARG A N 1
ATOM 1999 C CA . ARG A 1 265 ? -0.646 -16.608 3.204 1.00 93.44 265 ARG A CA 1
ATOM 2000 C C . ARG A 1 265 ? 0.227 -15.438 2.786 1.00 93.44 265 ARG A C 1
ATOM 2002 O O . ARG A 1 265 ? 0.526 -15.288 1.600 1.00 93.44 265 ARG A O 1
ATOM 2009 N N . PHE A 1 266 ? 0.687 -14.680 3.773 1.00 95.25 266 PHE A N 1
ATOM 2010 C CA . PHE A 1 266 ? 1.701 -13.646 3.594 1.00 95.25 266 PHE A CA 1
ATOM 2011 C C . PHE A 1 266 ? 2.994 -14.077 4.268 1.00 95.25 266 PHE A C 1
ATOM 2013 O O . PHE A 1 266 ? 2.961 -14.626 5.367 1.00 95.25 266 PHE A O 1
ATOM 2020 N N . ALA A 1 267 ? 4.143 -13.853 3.639 1.00 92.75 267 ALA A N 1
ATOM 2021 C CA . ALA A 1 267 ? 5.422 -14.139 4.282 1.00 92.75 267 ALA A CA 1
ATOM 2022 C C . ALA A 1 267 ? 6.553 -13.280 3.728 1.00 92.75 267 ALA A C 1
ATOM 2024 O O . ALA A 1 267 ? 6.511 -12.814 2.586 1.00 92.75 267 ALA A O 1
ATOM 2025 N N . LYS A 1 268 ? 7.622 -13.163 4.517 1.00 88.25 268 LYS A N 1
ATOM 2026 C CA . LYS A 1 268 ? 8.916 -12.795 3.962 1.00 88.25 268 LYS A CA 1
ATOM 2027 C C . LYS A 1 268 ? 9.483 -13.988 3.189 1.00 88.25 268 LYS A C 1
ATOM 2029 O O . LYS A 1 268 ? 9.618 -15.074 3.744 1.00 88.25 268 LYS A O 1
ATOM 2034 N N . GLY A 1 269 ? 9.745 -13.801 1.898 1.00 82.69 269 GLY A N 1
ATOM 2035 C CA . GLY A 1 269 ? 10.116 -14.884 0.978 1.00 82.69 269 GLY A CA 1
ATOM 2036 C C . GLY A 1 269 ? 11.620 -15.149 0.862 1.00 82.69 269 GLY A C 1
ATOM 2037 O O . GLY A 1 269 ? 12.015 -16.100 0.189 1.00 82.69 269 GLY A O 1
ATOM 2038 N N . ASP A 1 270 ? 12.470 -14.322 1.477 1.00 78.25 270 ASP A N 1
ATOM 2039 C CA . ASP A 1 270 ? 13.926 -14.462 1.437 1.00 78.25 270 ASP A CA 1
ATOM 2040 C C . ASP A 1 270 ? 14.577 -14.437 2.832 1.00 78.25 270 ASP A C 1
ATOM 2042 O O . ASP A 1 270 ? 13.998 -13.999 3.821 1.00 78.25 270 ASP A O 1
ATOM 2046 N N . GLY A 1 271 ? 15.802 -14.964 2.926 1.00 65.12 271 GLY A N 1
ATOM 2047 C CA . GLY A 1 271 ? 16.533 -15.106 4.193 1.00 65.12 271 GLY A CA 1
ATOM 2048 C C . GLY A 1 271 ? 17.343 -13.875 4.612 1.00 65.12 271 GLY A C 1
ATOM 2049 O O . GLY A 1 271 ? 18.287 -14.010 5.388 1.00 65.12 271 GLY A O 1
ATOM 2050 N N . TRP A 1 272 ? 17.066 -12.694 4.052 1.00 61.50 272 TRP A N 1
ATOM 2051 C CA . TRP A 1 272 ? 17.891 -11.504 4.277 1.00 61.50 272 TRP A CA 1
ATOM 2052 C C . TRP A 1 272 ? 17.265 -10.580 5.313 1.00 61.50 272 TRP A C 1
ATOM 2054 O O . TRP A 1 272 ? 16.260 -9.933 5.046 1.00 61.50 272 TRP A O 1
ATOM 2064 N N . ALA A 1 273 ? 17.907 -10.451 6.472 1.00 55.78 273 ALA A N 1
ATOM 2065 C CA . ALA A 1 273 ? 17.460 -9.576 7.548 1.00 55.78 273 ALA A CA 1
ATOM 2066 C C . ALA A 1 273 ? 18.476 -8.438 7.757 1.00 55.78 273 ALA A C 1
ATOM 2068 O O . ALA A 1 273 ? 19.515 -8.636 8.385 1.00 55.78 273 ALA A O 1
ATOM 2069 N N . ALA A 1 274 ? 18.205 -7.236 7.239 1.00 55.78 274 ALA A N 1
ATOM 2070 C CA . ALA A 1 274 ? 18.994 -6.041 7.559 1.00 55.78 274 ALA A CA 1
ATOM 2071 C C . ALA A 1 274 ? 18.092 -4.905 8.064 1.00 55.78 274 ALA A C 1
ATOM 2073 O O . ALA A 1 274 ? 16.914 -4.839 7.729 1.00 55.78 274 ALA A O 1
ATOM 2074 N N . LYS A 1 275 ? 18.661 -4.006 8.880 1.00 51.59 275 LYS A N 1
ATOM 2075 C CA . LYS A 1 275 ? 17.937 -3.013 9.703 1.00 51.59 275 LYS A CA 1
ATOM 2076 C C . LYS A 1 275 ? 16.989 -2.059 8.954 1.00 51.59 275 LYS A C 1
ATOM 2078 O O . LYS A 1 275 ? 16.146 -1.451 9.598 1.00 51.59 275 LYS A O 1
ATOM 2083 N N . HIS A 1 276 ? 17.127 -1.911 7.638 1.00 52.44 276 HIS A N 1
ATOM 2084 C CA . HIS A 1 276 ? 16.331 -0.987 6.812 1.00 52.44 276 HIS A CA 1
ATOM 2085 C C . HIS A 1 276 ? 15.714 -1.673 5.587 1.00 52.44 276 HIS A C 1
ATOM 2087 O O . HIS A 1 276 ? 15.424 -1.018 4.598 1.00 52.44 276 HIS A O 1
ATOM 2093 N N . GLN A 1 277 ? 15.601 -3.000 5.638 1.00 59.81 277 GLN A N 1
ATOM 2094 C CA . GLN A 1 277 ? 15.379 -3.872 4.482 1.00 59.81 277 GLN A CA 1
ATOM 2095 C C . GLN A 1 277 ? 14.192 -4.823 4.708 1.00 59.81 277 GLN A C 1
ATOM 2097 O O . GLN A 1 277 ? 14.151 -5.945 4.194 1.00 59.81 277 GLN A O 1
ATOM 2102 N N . ALA A 1 278 ? 13.250 -4.391 5.548 1.00 76.00 278 ALA A N 1
ATOM 2103 C CA . ALA A 1 278 ? 12.000 -5.093 5.777 1.00 76.00 278 ALA A CA 1
ATOM 2104 C C . ALA A 1 278 ? 11.124 -5.027 4.522 1.00 76.00 278 ALA A C 1
ATOM 2106 O O . ALA A 1 278 ? 11.129 -4.040 3.788 1.00 76.00 278 ALA A O 1
ATOM 2107 N N . SER A 1 279 ? 10.347 -6.082 4.306 1.00 90.81 279 SER A N 1
ATOM 2108 C CA . SER A 1 279 ? 9.216 -6.010 3.387 1.00 90.81 279 SER A CA 1
ATOM 2109 C C . SER A 1 279 ? 8.131 -5.130 4.015 1.00 90.81 279 SER A C 1
ATOM 2111 O O . SER A 1 279 ? 7.816 -5.290 5.196 1.00 90.81 279 SER A O 1
ATOM 2113 N N . MET A 1 280 ? 7.594 -4.187 3.247 1.00 93.94 280 MET A N 1
ATOM 2114 C CA . MET A 1 280 ? 6.559 -3.250 3.672 1.00 93.94 280 MET A CA 1
ATOM 2115 C C . MET A 1 280 ? 5.211 -3.677 3.102 1.00 93.94 280 MET A C 1
ATOM 2117 O O . MET A 1 280 ? 5.115 -4.040 1.932 1.00 93.94 280 MET A O 1
ATOM 2121 N N . TRP A 1 281 ? 4.174 -3.651 3.937 1.00 97.00 281 TRP A N 1
ATOM 2122 C CA . TRP A 1 281 ? 2.848 -4.143 3.572 1.00 97.00 281 TRP A CA 1
ATOM 2123 C C . TRP A 1 281 ? 1.765 -3.151 3.988 1.00 97.00 281 TRP A C 1
ATOM 2125 O O . TRP A 1 281 ? 1.531 -2.931 5.174 1.00 97.00 281 TRP A O 1
ATOM 2135 N N . ALA A 1 282 ? 1.081 -2.564 3.016 1.00 97.88 282 ALA A N 1
ATOM 2136 C CA . ALA A 1 282 ? -0.018 -1.640 3.224 1.00 97.88 282 ALA A CA 1
ATOM 2137 C C . ALA A 1 282 ? -1.354 -2.284 2.836 1.00 97.88 282 ALA A C 1
ATOM 2139 O O . ALA A 1 282 ? -1.500 -2.793 1.724 1.00 97.88 282 ALA A O 1
ATOM 2140 N N . PHE A 1 283 ? -2.333 -2.227 3.735 1.00 98.38 283 PHE A N 1
ATOM 2141 C CA . PHE A 1 283 ? -3.688 -2.732 3.514 1.00 98.38 283 PHE A CA 1
ATOM 2142 C C . PHE A 1 283 ? -4.685 -1.616 3.799 1.00 98.38 283 PHE A C 1
ATOM 2144 O O . PHE A 1 283 ? -4.758 -1.128 4.921 1.00 98.38 283 PHE A O 1
ATOM 2151 N N . GLU A 1 284 ? -5.456 -1.221 2.796 1.00 98.00 284 GLU A N 1
ATOM 2152 C CA . GLU A 1 284 ? -6.410 -0.119 2.882 1.00 98.00 284 GLU A CA 1
ATOM 2153 C C . GLU A 1 284 ? -7.791 -0.625 2.463 1.00 98.00 284 GLU A C 1
ATOM 2155 O O . GLU A 1 284 ? -7.967 -1.131 1.351 1.00 98.00 284 GLU A O 1
ATOM 2160 N N . ASN A 1 285 ? -8.774 -0.528 3.359 1.00 97.94 285 ASN A N 1
ATOM 2161 C CA . ASN A 1 285 ? -10.148 -0.961 3.086 1.00 97.94 285 ASN A CA 1
ATOM 2162 C C . ASN A 1 285 ? -10.255 -2.430 2.615 1.00 97.94 285 ASN A C 1
ATOM 2164 O O . ASN A 1 285 ? -10.992 -2.746 1.682 1.00 97.94 285 ASN A O 1
ATOM 2168 N N . CYS A 1 286 ? -9.471 -3.336 3.209 1.00 98.50 286 CYS A N 1
ATOM 2169 C CA . CYS A 1 286 ? -9.403 -4.742 2.799 1.00 98.50 286 CYS A CA 1
ATOM 2170 C C . CYS A 1 286 ? -10.229 -5.675 3.705 1.00 98.50 286 CYS A C 1
ATOM 2172 O O . CYS A 1 286 ? -10.547 -5.346 4.847 1.00 98.50 286 CYS A O 1
ATOM 2174 N N . SER A 1 287 ? -10.530 -6.884 3.225 1.00 98.12 287 SER A N 1
ATOM 2175 C CA . SER A 1 287 ? -11.092 -7.969 4.046 1.00 98.12 287 SER A CA 1
ATOM 2176 C C . SER A 1 287 ? -10.149 -9.168 4.075 1.00 98.12 287 SER A C 1
ATOM 2178 O O . SER A 1 287 ? -9.683 -9.611 3.032 1.00 98.12 287 SER A O 1
ATOM 2180 N N . VAL A 1 288 ? -9.842 -9.685 5.263 1.00 98.25 288 VAL A N 1
ATOM 2181 C CA . VAL A 1 288 ? -8.920 -10.808 5.478 1.00 98.25 288 VAL A CA 1
ATOM 2182 C C . VAL A 1 288 ? -9.627 -11.888 6.282 1.00 98.25 288 VAL A C 1
ATOM 2184 O O . VAL A 1 288 ? -10.093 -11.624 7.392 1.00 98.25 288 VAL A O 1
ATOM 2187 N N . ARG A 1 289 ? -9.691 -13.110 5.749 1.00 98.00 289 ARG A N 1
ATOM 2188 C CA . ARG A 1 289 ? -10.306 -14.267 6.404 1.00 98.00 289 ARG A CA 1
ATOM 2189 C C . ARG A 1 289 ? -9.328 -15.429 6.564 1.00 98.00 289 ARG A C 1
ATOM 2191 O O . ARG A 1 289 ? -8.623 -15.790 5.622 1.00 98.00 289 ARG A O 1
ATOM 2198 N N . GLY A 1 290 ? -9.336 -16.034 7.752 1.00 95.12 290 GLY A N 1
ATOM 2199 C CA . GLY A 1 290 ? -8.662 -17.301 8.050 1.00 95.12 290 GLY A CA 1
ATOM 2200 C C . GLY A 1 290 ? -7.164 -17.169 8.332 1.00 95.12 290 GLY A C 1
ATOM 2201 O O . GLY A 1 290 ? -6.718 -17.416 9.455 1.00 95.12 290 GLY A O 1
ATOM 2202 N N . SER A 1 291 ? -6.371 -16.766 7.336 1.00 90.31 291 SER A N 1
ATOM 2203 C CA . SER A 1 291 ? -4.906 -16.695 7.441 1.00 90.31 291 SER A CA 1
ATOM 2204 C C . SER A 1 291 ? -4.351 -15.289 7.215 1.00 90.31 291 SER A C 1
ATOM 2206 O O . SER A 1 291 ? -4.963 -14.455 6.551 1.00 90.31 291 SER A O 1
ATOM 2208 N N . PHE A 1 292 ? -3.181 -15.031 7.801 1.00 90.31 292 PHE A N 1
ATOM 2209 C CA . PHE A 1 292 ? -2.417 -13.799 7.620 1.00 90.31 292 PHE A CA 1
ATOM 2210 C C . PHE A 1 292 ? -0.912 -14.131 7.560 1.00 90.31 292 PHE A C 1
ATOM 2212 O O . PHE A 1 292 ? -0.519 -15.042 6.828 1.00 90.31 292 PHE A O 1
ATOM 2219 N N . PHE A 1 293 ? -0.051 -13.441 8.314 1.00 92.81 293 PHE A N 1
ATOM 2220 C CA . PHE A 1 293 ? 1.348 -13.849 8.478 1.00 92.81 293 PHE A CA 1
ATOM 2221 C C . PHE A 1 293 ? 1.448 -15.056 9.428 1.00 92.81 293 PHE A C 1
ATOM 2223 O O . PHE A 1 293 ? 0.955 -14.966 10.550 1.00 92.81 293 PHE A O 1
ATOM 2230 N N . PRO A 1 294 ? 2.086 -16.178 9.038 1.00 88.75 294 PRO A N 1
ATOM 2231 C CA . PRO A 1 294 ? 2.284 -17.331 9.919 1.00 88.75 294 PRO A CA 1
ATOM 2232 C C . PRO A 1 294 ? 3.431 -17.117 10.920 1.00 88.75 294 PRO A C 1
ATOM 2234 O O . PRO A 1 294 ? 3.438 -17.707 11.995 1.00 88.75 294 PRO A O 1
ATOM 2237 N N . THR A 1 295 ? 4.398 -16.271 10.564 1.00 88.94 295 THR A N 1
ATOM 2238 C CA . THR A 1 295 ? 5.529 -15.848 11.397 1.00 88.94 295 THR A CA 1
ATOM 2239 C C . THR A 1 295 ? 5.701 -14.349 11.238 1.00 88.94 295 THR A C 1
ATOM 2241 O O . THR A 1 295 ? 5.643 -13.859 10.106 1.00 88.94 295 THR A O 1
ATOM 2244 N N . TRP A 1 296 ? 5.935 -13.627 12.334 1.00 90.06 296 TRP A N 1
ATOM 2245 C CA . TRP A 1 296 ? 5.892 -12.170 12.304 1.00 90.06 296 TRP A CA 1
ATOM 2246 C C . TRP A 1 296 ? 6.947 -11.545 13.214 1.00 90.06 296 TRP A C 1
ATOM 2248 O O . TRP A 1 296 ? 6.958 -11.783 14.418 1.00 90.06 296 TRP A O 1
ATOM 2258 N N . ASN A 1 297 ? 7.845 -10.743 12.639 1.00 91.81 297 ASN A N 1
ATOM 2259 C CA . ASN A 1 297 ? 8.824 -9.974 13.400 1.00 91.81 297 ASN A CA 1
ATOM 2260 C C . ASN A 1 297 ? 9.060 -8.596 12.768 1.00 91.81 297 ASN A C 1
ATOM 2262 O O . ASN A 1 297 ? 8.944 -8.431 11.551 1.00 91.81 297 ASN A O 1
ATOM 2266 N N . THR A 1 298 ? 9.427 -7.618 13.595 1.00 90.88 298 THR A N 1
ATOM 2267 C CA . THR A 1 298 ? 9.550 -6.210 13.182 1.00 90.88 298 THR A CA 1
ATOM 2268 C C . THR A 1 298 ? 10.822 -5.889 12.388 1.00 90.88 298 THR A C 1
ATOM 2270 O O . THR A 1 298 ? 10.959 -4.778 11.886 1.00 90.88 298 THR A O 1
ATOM 2273 N N . GLN A 1 299 ? 11.778 -6.819 12.282 1.00 87.38 299 GLN A N 1
ATOM 2274 C CA . GLN A 1 299 ? 12.973 -6.650 11.440 1.00 87.38 299 GLN A CA 1
ATOM 2275 C C . GLN A 1 299 ? 12.699 -7.031 9.983 1.00 87.38 299 GLN A C 1
ATOM 2277 O O . GLN A 1 299 ? 13.321 -6.487 9.071 1.00 87.38 299 GLN A O 1
ATOM 2282 N N . ASP A 1 300 ? 11.783 -7.969 9.771 1.00 87.12 300 ASP A N 1
ATOM 2283 C CA . ASP A 1 300 ? 11.501 -8.554 8.468 1.00 87.12 300 ASP A CA 1
ATOM 2284 C C . ASP A 1 300 ? 10.264 -7.969 7.793 1.00 87.12 300 ASP A C 1
ATOM 2286 O O . ASP A 1 300 ? 10.210 -7.907 6.558 1.00 87.12 300 ASP A O 1
ATOM 2290 N N . VAL A 1 301 ? 9.288 -7.542 8.593 1.00 90.19 301 VAL A N 1
ATOM 2291 C CA . VAL A 1 301 ? 7.971 -7.115 8.128 1.00 90.19 301 VAL A CA 1
ATOM 2292 C C . VAL A 1 301 ? 7.588 -5.804 8.807 1.00 90.19 301 VAL A C 1
ATOM 2294 O O . VAL A 1 301 ? 7.399 -5.758 10.022 1.00 90.19 301 VAL A O 1
ATOM 2297 N N . GLY A 1 302 ? 7.430 -4.753 8.006 1.00 92.25 302 GLY A N 1
ATOM 2298 C CA . GLY A 1 302 ? 6.711 -3.541 8.386 1.00 92.25 302 GLY A CA 1
ATOM 2299 C C . GLY A 1 302 ? 5.314 -3.550 7.775 1.00 92.25 302 GLY A C 1
ATOM 2300 O O . GLY A 1 302 ? 5.114 -4.069 6.677 1.00 92.25 302 GLY A O 1
ATOM 2301 N N . TYR A 1 303 ? 4.333 -2.985 8.469 1.00 94.50 303 TYR A N 1
ATOM 2302 C CA . TYR A 1 303 ? 2.965 -2.929 7.973 1.00 94.50 303 TYR A CA 1
ATOM 2303 C C . TYR A 1 303 ? 2.225 -1.656 8.371 1.00 94.50 303 TYR A C 1
ATOM 2305 O O . TYR A 1 303 ? 2.417 -1.100 9.451 1.00 94.50 303 TYR A O 1
ATOM 2313 N N . ASN A 1 304 ? 1.327 -1.242 7.485 1.00 96.38 304 ASN A N 1
ATOM 2314 C CA . ASN A 1 304 ? 0.349 -0.199 7.731 1.00 96.38 304 ASN A CA 1
ATOM 2315 C C . ASN A 1 304 ? -1.025 -0.709 7.294 1.00 96.38 304 ASN A C 1
ATOM 2317 O O . ASN A 1 304 ? -1.272 -0.928 6.110 1.00 96.38 304 ASN A O 1
ATOM 2321 N N . VAL A 1 305 ? -1.906 -0.950 8.254 1.00 98.06 305 VAL A N 1
ATOM 2322 C CA . VAL A 1 305 ? -3.235 -1.497 7.997 1.00 98.06 305 VAL A CA 1
ATOM 2323 C C . VAL A 1 305 ? -4.261 -0.455 8.401 1.00 98.06 305 VAL A C 1
ATOM 2325 O O . VAL A 1 305 ? -4.338 -0.083 9.567 1.00 98.06 305 VAL A O 1
ATOM 2328 N N . GLU A 1 306 ? -5.081 -0.013 7.458 1.00 97.88 306 GLU A N 1
ATOM 2329 C CA . GLU A 1 306 ? -6.118 0.983 7.686 1.00 97.88 306 GLU A CA 1
ATOM 2330 C C . GLU A 1 306 ? -7.477 0.480 7.201 1.00 97.88 306 GLU A C 1
ATOM 2332 O O . GLU A 1 306 ? -7.607 -0.101 6.117 1.00 97.88 306 GLU A O 1
ATOM 2337 N N . SER A 1 307 ? -8.504 0.683 8.033 1.00 97.75 307 SER A N 1
ATOM 2338 C CA . SER A 1 307 ? -9.898 0.352 7.716 1.00 97.75 307 SER A CA 1
ATOM 2339 C C . SER A 1 307 ? -10.075 -1.066 7.167 1.00 97.75 307 SER A C 1
ATOM 2341 O O . SER A 1 307 ? -10.820 -1.290 6.227 1.00 97.75 307 SER A O 1
ATOM 2343 N N . THR A 1 308 ? -9.365 -2.045 7.723 1.00 98.44 308 THR A N 1
ATOM 2344 C CA . THR A 1 308 ? -9.406 -3.438 7.254 1.00 98.44 308 THR A CA 1
ATOM 2345 C C . THR A 1 308 ? -10.201 -4.307 8.225 1.00 98.44 308 THR A C 1
ATOM 2347 O O . THR A 1 308 ? -10.142 -4.115 9.443 1.00 98.44 308 THR A O 1
ATOM 2350 N N . THR A 1 309 ? -10.968 -5.257 7.690 1.00 98.56 309 THR A N 1
ATOM 2351 C CA . THR A 1 309 ? -11.713 -6.247 8.479 1.00 98.56 309 THR A CA 1
ATOM 2352 C C . THR A 1 309 ? -10.969 -7.577 8.488 1.00 98.56 309 THR A C 1
ATOM 2354 O O . THR A 1 309 ? -10.762 -8.174 7.437 1.00 98.56 309 THR A O 1
ATOM 2357 N N . PHE A 1 310 ? -10.621 -8.071 9.673 1.00 98.50 310 PHE A N 1
ATOM 2358 C CA . PHE A 1 310 ? -10.068 -9.403 9.900 1.00 98.50 310 PHE A CA 1
ATOM 2359 C C . PHE A 1 310 ? -11.143 -10.310 10.488 1.00 98.50 310 PHE A C 1
ATOM 2361 O O . PHE A 1 310 ? -11.796 -9.938 11.464 1.00 98.50 310 PHE A O 1
ATOM 2368 N N . LYS A 1 311 ? -11.303 -11.507 9.930 1.00 98.31 311 LYS A N 1
ATOM 2369 C CA . LYS A 1 311 ? -12.295 -12.482 10.373 1.00 98.31 311 LYS A CA 1
ATOM 2370 C C . LYS A 1 311 ? -11.692 -13.874 10.518 1.00 98.31 311 LYS A C 1
ATOM 2372 O O . LYS A 1 311 ? -11.032 -14.362 9.605 1.00 98.31 311 LYS A O 1
ATOM 2377 N N . ASP A 1 312 ? -11.956 -14.524 11.648 1.00 98.00 312 ASP A N 1
ATOM 2378 C CA . ASP A 1 312 ? -11.502 -15.892 11.933 1.00 98.00 312 ASP A CA 1
ATOM 2379 C C . ASP A 1 312 ? -9.967 -16.053 11.822 1.00 98.00 312 ASP A C 1
ATOM 2381 O O . ASP A 1 312 ? -9.465 -17.116 11.461 1.00 98.00 312 ASP A O 1
ATOM 2385 N N . VAL A 1 313 ? -9.206 -14.988 12.114 1.00 97.75 313 VAL A N 1
ATOM 2386 C CA . VAL A 1 313 ? -7.736 -14.982 12.019 1.00 97.75 313 VAL A CA 1
ATOM 2387 C C . VAL A 1 313 ? -7.110 -15.296 13.374 1.00 97.75 313 VAL A C 1
ATOM 2389 O O . VAL A 1 313 ? -7.438 -14.677 14.390 1.00 97.75 313 VAL A O 1
ATOM 2392 N N . LYS A 1 314 ? -6.148 -16.220 13.382 1.00 97.44 314 LYS A N 1
ATOM 2393 C CA . LYS A 1 314 ? -5.279 -16.482 14.537 1.00 97.44 314 LYS A CA 1
ATOM 2394 C C . LYS A 1 314 ? -3.924 -15.831 14.318 1.00 97.44 314 LYS A C 1
ATOM 2396 O O . LYS A 1 314 ? -3.128 -16.321 13.520 1.00 97.44 314 LYS A O 1
ATOM 2401 N N . PHE A 1 315 ? -3.673 -14.728 15.011 1.00 97.12 315 PHE A N 1
ATOM 2402 C CA . PHE A 1 315 ? -2.416 -14.005 14.876 1.00 97.12 315 PHE A CA 1
ATOM 2403 C C . PHE A 1 315 ? -1.288 -14.723 15.638 1.00 97.12 315 PHE A C 1
ATOM 2405 O O . PHE A 1 315 ? -1.492 -15.140 16.789 1.00 97.12 315 PHE A O 1
ATOM 2412 N N . PRO A 1 316 ? -0.096 -14.873 15.027 1.00 96.50 316 PRO A N 1
ATOM 2413 C CA . PRO A 1 316 ? 1.093 -15.283 15.759 1.00 96.50 316 PRO A CA 1
ATOM 2414 C C . PRO A 1 316 ? 1.580 -14.136 16.647 1.00 96.50 316 PRO A C 1
ATOM 2416 O O . PRO A 1 316 ? 1.187 -12.981 16.466 1.00 96.50 316 PRO A O 1
ATOM 2419 N N . ASP A 1 317 ? 2.472 -14.459 17.577 1.00 96.69 317 ASP A N 1
ATOM 2420 C CA . ASP A 1 317 ? 3.191 -13.456 18.361 1.00 96.69 317 ASP A CA 1
ATOM 2421 C C . ASP A 1 317 ? 4.031 -12.582 17.421 1.00 96.69 317 ASP A C 1
ATOM 2423 O O . ASP A 1 317 ? 4.676 -13.088 16.497 1.00 96.69 317 ASP A O 1
ATOM 2427 N N . LEU A 1 318 ? 4.017 -11.270 17.654 1.00 95.69 318 LEU A N 1
ATOM 2428 C CA . LEU A 1 318 ? 4.858 -10.315 16.946 1.00 95.69 318 LEU A CA 1
ATOM 2429 C C . LEU A 1 318 ? 6.185 -10.159 17.697 1.00 95.69 318 LEU A C 1
ATOM 2431 O O . LEU A 1 318 ? 6.249 -9.555 18.767 1.00 95.69 318 LEU A O 1
ATOM 2435 N N . GLU A 1 319 ? 7.263 -10.689 17.121 1.00 95.00 319 GLU A N 1
ATOM 2436 C CA . GLU A 1 319 ? 8.602 -10.567 17.699 1.00 95.00 319 GLU A CA 1
ATOM 2437 C C . GLU A 1 319 ? 9.176 -9.164 17.444 1.00 95.00 319 GLU A C 1
ATOM 2439 O O . GLU A 1 319 ? 9.459 -8.762 16.309 1.00 95.00 319 GLU A O 1
ATOM 2444 N N . TYR A 1 320 ? 9.397 -8.428 18.528 1.00 93.06 320 TYR A N 1
ATOM 2445 C CA . TYR A 1 320 ? 10.018 -7.111 18.511 1.00 93.06 320 TYR A CA 1
ATOM 2446 C C . TYR A 1 320 ? 11.544 -7.217 18.534 1.00 93.06 320 TYR A C 1
ATOM 2448 O O . TYR A 1 320 ? 12.135 -7.804 19.438 1.00 93.06 320 TYR A O 1
ATOM 2456 N N . ARG A 1 321 ? 12.199 -6.605 17.544 1.00 89.50 321 ARG A N 1
ATOM 2457 C CA . ARG A 1 321 ? 13.674 -6.530 17.448 1.00 89.50 321 ARG A CA 1
ATOM 2458 C C . ARG A 1 321 ? 14.261 -5.232 18.010 1.00 89.50 321 ARG A C 1
ATOM 2460 O O . ARG A 1 321 ? 15.480 -5.087 18.080 1.00 89.50 321 ARG A O 1
ATOM 2467 N N . ALA A 1 322 ? 13.394 -4.305 18.396 1.00 89.69 322 ALA A N 1
ATOM 2468 C CA . ALA A 1 322 ? 13.694 -3.107 19.168 1.00 89.69 322 ALA A CA 1
ATOM 2469 C C . ALA A 1 322 ? 12.539 -2.857 20.149 1.00 89.69 322 ALA A C 1
ATOM 2471 O O . ALA A 1 322 ? 11.525 -3.549 20.085 1.00 89.69 322 ALA A O 1
ATOM 2472 N N . GLU A 1 323 ? 12.687 -1.875 21.032 1.00 93.00 323 GLU A N 1
ATOM 2473 C CA . GLU A 1 323 ? 11.690 -1.561 22.057 1.00 93.00 323 GLU A CA 1
ATOM 2474 C C . GLU A 1 323 ? 10.314 -1.272 21.442 1.00 93.00 323 GLU A C 1
ATOM 2476 O O . GLU A 1 323 ? 10.171 -0.423 20.554 1.00 93.00 323 GLU A O 1
ATOM 2481 N N . ALA A 1 324 ? 9.291 -1.981 21.911 1.00 92.06 324 ALA A N 1
ATOM 2482 C CA . ALA A 1 324 ? 7.946 -1.918 21.365 1.00 92.06 324 ALA A CA 1
ATOM 2483 C C . ALA A 1 324 ? 7.336 -0.520 21.499 1.00 92.06 324 ALA A C 1
ATOM 2485 O O . ALA A 1 324 ? 6.639 -0.083 20.591 1.00 92.06 324 ALA A O 1
ATOM 2486 N N . ASP A 1 325 ? 7.669 0.225 22.556 1.00 90.12 325 ASP A N 1
ATOM 2487 C CA . ASP A 1 325 ? 7.240 1.615 22.750 1.00 90.12 325 ASP A CA 1
ATOM 2488 C C . ASP A 1 325 ? 7.831 2.605 21.728 1.00 90.12 325 ASP A C 1
ATOM 2490 O O . ASP A 1 325 ? 7.321 3.714 21.587 1.00 90.12 325 ASP A O 1
ATOM 2494 N N . THR A 1 326 ? 8.862 2.206 20.975 1.00 89.94 326 THR A N 1
ATOM 2495 C CA . THR A 1 326 ? 9.447 3.023 19.895 1.00 89.94 326 THR A CA 1
ATOM 2496 C C . THR A 1 326 ? 8.936 2.655 18.504 1.00 89.94 326 THR A C 1
ATOM 2498 O O . THR A 1 326 ? 9.073 3.447 17.571 1.00 89.94 326 THR A O 1
ATOM 2501 N N . LEU A 1 327 ? 8.371 1.453 18.350 1.00 88.94 327 LEU A N 1
ATOM 2502 C CA . LEU A 1 327 ? 7.939 0.913 17.061 1.00 88.94 327 LEU A CA 1
ATOM 2503 C C . LEU A 1 327 ? 6.420 0.839 16.928 1.00 88.94 327 LEU A C 1
ATOM 2505 O O . LEU A 1 327 ? 5.897 1.126 15.853 1.00 88.94 327 LEU A O 1
ATOM 2509 N N . ALA A 1 328 ? 5.710 0.434 17.979 1.00 88.00 328 ALA A N 1
ATOM 2510 C CA . ALA A 1 328 ? 4.261 0.305 17.956 1.00 88.00 328 ALA A CA 1
ATOM 2511 C C . ALA A 1 328 ? 3.601 1.652 17.643 1.00 88.00 328 ALA A C 1
ATOM 2513 O O . ALA A 1 328 ? 4.055 2.699 18.099 1.00 88.00 328 ALA A O 1
ATOM 2514 N N . GLN A 1 329 ? 2.530 1.610 16.848 1.00 87.06 329 GLN A N 1
ATOM 2515 C CA . GLN A 1 329 ? 1.763 2.790 16.434 1.00 87.06 329 GLN A CA 1
ATOM 2516 C C . GLN A 1 329 ? 2.565 3.805 15.594 1.00 87.06 329 GLN A C 1
ATOM 2518 O O . GLN A 1 329 ? 2.137 4.942 15.397 1.00 87.06 329 GLN A O 1
ATOM 2523 N N . THR A 1 330 ? 3.715 3.401 15.048 1.00 89.38 330 THR A N 1
ATOM 2524 C CA . THR A 1 330 ? 4.406 4.161 13.998 1.00 89.38 330 THR A CA 1
ATOM 2525 C C . THR A 1 330 ? 3.796 3.860 12.631 1.00 89.38 330 THR A C 1
ATOM 2527 O O . THR A 1 330 ? 3.146 2.836 12.439 1.00 89.38 330 THR A O 1
ATOM 2530 N N . ALA A 1 331 ? 4.058 4.705 11.630 1.00 85.19 331 ALA A N 1
ATOM 2531 C CA . ALA A 1 331 ? 3.546 4.505 10.268 1.00 85.19 331 ALA A CA 1
ATOM 2532 C C . ALA A 1 331 ? 3.954 3.163 9.620 1.00 85.19 331 ALA A C 1
ATOM 2534 O O . ALA A 1 331 ? 3.364 2.766 8.620 1.00 85.19 331 ALA A O 1
ATOM 2535 N N . THR A 1 332 ? 4.962 2.476 10.164 1.00 86.88 332 THR A N 1
ATOM 2536 C CA . THR A 1 332 ? 5.467 1.186 9.673 1.00 86.88 332 THR A CA 1
ATOM 2537 C C . THR A 1 332 ? 5.044 -0.004 10.539 1.00 86.88 332 THR A C 1
ATOM 2539 O O . THR A 1 332 ? 5.466 -1.125 10.257 1.00 86.88 332 THR A O 1
ATOM 2542 N N . LEU A 1 333 ? 4.271 0.223 11.607 1.00 93.25 333 LEU A N 1
ATOM 2543 C CA . LEU A 1 333 ? 3.784 -0.816 12.517 1.00 93.25 333 LEU A CA 1
ATOM 2544 C C . LEU A 1 333 ? 2.476 -0.371 13.200 1.00 93.25 333 LEU A C 1
ATOM 2546 O O . LEU A 1 333 ? 2.422 -0.159 14.418 1.00 93.25 333 LEU A O 1
ATOM 2550 N N . LEU A 1 334 ? 1.430 -0.183 12.395 1.00 95.75 334 LEU A N 1
ATOM 2551 C CA . LEU A 1 334 ? 0.143 0.343 12.852 1.00 95.75 334 LEU A CA 1
ATOM 2552 C C . LEU A 1 334 ? -1.032 -0.389 12.200 1.00 95.75 334 LEU A C 1
ATOM 2554 O O . LEU A 1 334 ? -1.053 -0.617 10.990 1.00 95.75 334 LEU A O 1
ATOM 2558 N N . MET A 1 335 ? -2.035 -0.703 13.019 1.00 97.69 335 MET A N 1
ATOM 2559 C CA . MET A 1 335 ? -3.369 -1.113 12.588 1.00 97.69 335 MET A CA 1
ATOM 2560 C C . MET A 1 335 ? -4.385 -0.083 13.064 1.00 97.69 335 MET A C 1
ATOM 2562 O O . MET A 1 335 ? -4.689 -0.013 14.255 1.00 97.69 335 MET A O 1
ATOM 2566 N N . LYS A 1 336 ? -4.917 0.716 12.146 1.00 97.12 336 LYS A N 1
ATOM 2567 C CA . LYS A 1 336 ? -5.793 1.841 12.448 1.00 97.12 336 LYS A CA 1
ATOM 2568 C C . LYS A 1 336 ? -7.206 1.604 11.942 1.00 97.12 336 LYS A C 1
ATOM 2570 O O . LYS A 1 336 ? -7.401 1.158 10.812 1.00 97.12 336 LYS A O 1
ATOM 2575 N N . SER A 1 337 ? -8.203 1.920 12.767 1.00 97.06 337 SER A N 1
ATOM 2576 C CA . SER A 1 337 ? -9.621 1.836 12.387 1.00 97.06 337 SER A CA 1
ATOM 2577 C C . SER A 1 337 ? -10.004 0.455 11.837 1.00 97.06 337 SER A C 1
ATOM 2579 O O . SER A 1 337 ? -10.812 0.338 10.924 1.00 97.06 337 SER A O 1
ATOM 2581 N N . CYS A 1 338 ? -9.396 -0.619 12.340 1.00 98.25 338 CYS A N 1
ATOM 2582 C CA . CYS A 1 338 ? -9.653 -1.978 11.867 1.00 98.25 338 CYS A CA 1
ATOM 2583 C C . CYS A 1 338 ? -10.765 -2.654 12.675 1.00 98.25 338 CYS A C 1
ATOM 2585 O O . CYS A 1 338 ? -11.014 -2.314 13.835 1.00 98.25 338 CYS A O 1
ATOM 2587 N N . ARG A 1 339 ? -11.415 -3.649 12.070 1.00 98.25 339 ARG A N 1
ATOM 2588 C CA . ARG A 1 339 ? -12.418 -4.499 12.722 1.00 98.25 339 ARG A CA 1
ATOM 2589 C C . ARG A 1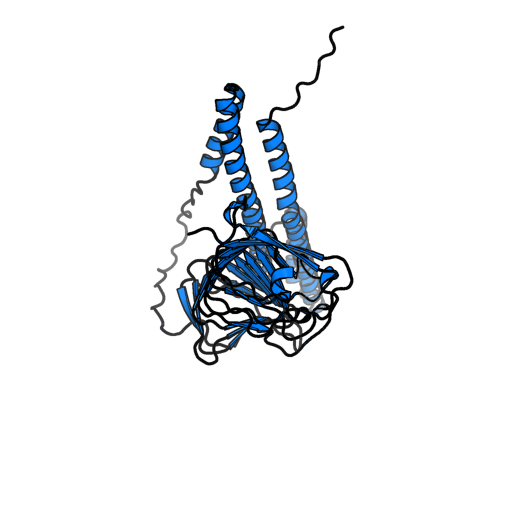 339 ? -11.905 -5.928 12.790 1.00 98.25 339 ARG A C 1
ATOM 2591 O O . ARG A 1 339 ? -11.502 -6.482 11.777 1.00 98.25 339 ARG A O 1
ATOM 2598 N N . PHE A 1 340 ? -11.964 -6.535 13.965 1.00 98.56 340 PHE A N 1
ATOM 2599 C CA . PHE A 1 340 ? -11.576 -7.924 14.194 1.00 98.56 340 PHE A CA 1
ATOM 2600 C C . PHE A 1 340 ? -12.803 -8.715 14.637 1.00 98.56 340 PHE A C 1
ATOM 2602 O O . PHE A 1 340 ? -13.462 -8.320 15.596 1.00 98.56 340 PHE A O 1
ATOM 2609 N N . GLN A 1 341 ? -13.107 -9.818 13.958 1.00 98.31 341 GLN A N 1
ATOM 2610 C CA . GLN A 1 341 ? -14.266 -10.666 14.231 1.00 98.31 341 GLN A CA 1
ATOM 2611 C C . GLN A 1 341 ? -13.814 -12.102 14.471 1.00 98.31 341 GLN A C 1
ATOM 2613 O O . GLN A 1 341 ? -13.230 -12.726 13.585 1.00 98.31 341 GLN A O 1
ATOM 2618 N N . SER A 1 342 ? -14.087 -12.630 15.664 1.00 98.25 342 SER A N 1
ATOM 2619 C CA . SER A 1 342 ? -13.748 -14.009 16.039 1.00 98.25 342 SER A CA 1
ATOM 2620 C C . SER A 1 342 ? -12.250 -14.326 15.895 1.00 98.25 342 SER A C 1
ATOM 2622 O O . SER A 1 342 ? -11.858 -15.457 15.616 1.00 98.25 342 SER A O 1
ATOM 2624 N N . CYS A 1 343 ? -11.396 -13.317 16.091 1.00 98.44 343 CYS A N 1
ATOM 2625 C CA . CYS A 1 343 ? -9.947 -13.451 15.978 1.00 98.44 343 CYS A CA 1
ATOM 2626 C C . CYS A 1 343 ? -9.297 -13.845 17.312 1.00 98.44 343 CYS A C 1
ATOM 2628 O O . CYS A 1 343 ? -9.815 -13.561 18.394 1.00 98.44 343 CYS A O 1
ATOM 2630 N N . GLU A 1 344 ? -8.108 -14.432 17.238 1.00 98.19 344 GLU A N 1
ATOM 2631 C CA . GLU A 1 344 ? -7.229 -14.656 18.387 1.00 98.19 344 GLU A CA 1
ATOM 2632 C C . GLU A 1 344 ? -6.013 -13.735 18.264 1.00 98.19 344 GLU A C 1
ATOM 2634 O O . GLU A 1 344 ? -5.278 -13.828 17.280 1.00 98.19 344 GLU A O 1
ATOM 2639 N N . LEU A 1 345 ? -5.820 -12.833 19.231 1.00 97.75 345 LEU A N 1
ATOM 2640 C CA . LEU A 1 345 ? -4.756 -11.830 19.202 1.00 97.75 345 LEU A CA 1
ATOM 2641 C C . LEU A 1 345 ? -3.828 -11.946 20.421 1.00 97.75 345 LEU A C 1
ATOM 2643 O O . LEU A 1 345 ? -4.319 -11.935 21.557 1.00 97.75 345 LEU A O 1
ATOM 2647 N N . PRO A 1 346 ? -2.502 -11.995 20.210 1.00 97.44 346 PRO A N 1
ATOM 2648 C CA . PRO A 1 346 ? -1.537 -11.793 21.278 1.00 97.44 346 PRO A CA 1
ATOM 2649 C C . PRO A 1 346 ? -1.400 -10.311 21.649 1.00 97.44 346 PRO A C 1
ATOM 2651 O O . PRO A 1 346 ? -1.762 -9.413 20.877 1.00 97.44 346 PRO A O 1
ATOM 2654 N N . LEU A 1 347 ? -0.852 -10.049 22.835 1.00 97.06 347 LEU A N 1
ATOM 2655 C CA . LEU A 1 347 ? -0.634 -8.699 23.352 1.00 97.06 347 LEU A CA 1
ATOM 2656 C C . LEU A 1 347 ? 0.287 -7.873 22.442 1.00 97.06 347 LEU A C 1
ATOM 2658 O O . LEU A 1 347 ? -0.010 -6.709 22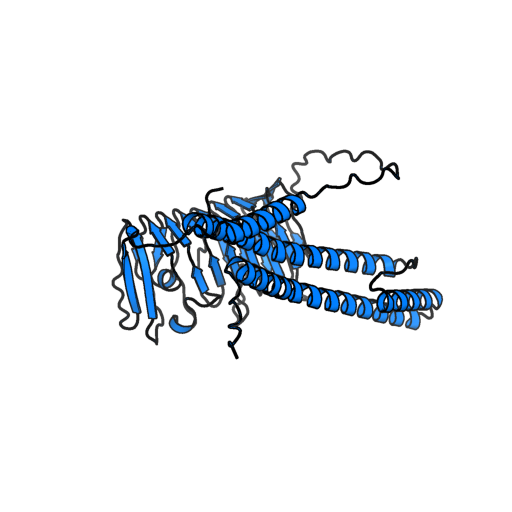.177 1.00 97.06 347 LEU A O 1
ATOM 2662 N N . SER A 1 348 ? 1.342 -8.482 21.906 1.00 96.94 348 SER A N 1
ATOM 2663 C CA . SER A 1 348 ? 2.292 -7.874 20.966 1.00 96.94 348 SER A CA 1
ATOM 2664 C C . SER A 1 348 ? 1.637 -7.314 19.705 1.00 96.94 348 SER A C 1
ATOM 2666 O O . SER A 1 348 ? 2.105 -6.320 19.162 1.00 96.94 348 SER A O 1
ATOM 2668 N N . VAL A 1 349 ? 0.524 -7.893 19.254 1.00 97.12 349 VAL A N 1
ATOM 2669 C CA . VAL A 1 349 ? -0.244 -7.365 18.120 1.00 97.12 349 VAL A CA 1
ATOM 2670 C C . VAL A 1 349 ? -1.213 -6.290 18.594 1.00 97.12 349 VAL A C 1
ATOM 2672 O O . VAL A 1 349 ? -1.304 -5.234 17.969 1.00 97.12 349 VAL A O 1
ATOM 2675 N N . LEU A 1 350 ? -1.891 -6.504 19.728 1.00 96.75 350 LEU A N 1
ATOM 2676 C CA . LEU A 1 350 ? -2.834 -5.532 20.296 1.00 96.75 350 LEU A CA 1
ATOM 2677 C C . LEU A 1 350 ? -2.201 -4.154 20.512 1.00 96.75 350 LEU A C 1
ATOM 2679 O O . LEU A 1 350 ? -2.853 -3.143 20.245 1.00 96.75 350 LEU A O 1
ATOM 2683 N N . ILE A 1 351 ? -0.937 -4.093 20.938 1.00 96.56 351 ILE A N 1
ATOM 2684 C CA . ILE A 1 351 ? -0.253 -2.816 21.177 1.00 96.56 351 ILE A CA 1
ATOM 2685 C C . ILE A 1 351 ? -0.009 -1.982 19.911 1.00 96.56 351 ILE A C 1
ATOM 2687 O O . ILE A 1 351 ? 0.228 -0.783 20.010 1.00 96.56 351 ILE A O 1
ATOM 2691 N N . THR A 1 352 ? -0.126 -2.581 18.725 1.00 96.69 352 THR A N 1
ATOM 2692 C CA . THR A 1 352 ? 0.011 -1.884 17.433 1.00 96.69 352 THR A CA 1
ATOM 2693 C C . THR A 1 352 ? -1.304 -1.300 16.920 1.00 96.69 352 THR A C 1
ATOM 2695 O O . THR A 1 352 ? -1.344 -0.717 15.838 1.00 96.69 352 THR A O 1
ATOM 2698 N N . THR A 1 353 ? -2.393 -1.455 17.677 1.00 97.25 353 THR A N 1
ATOM 2699 C CA . THR A 1 353 ? -3.733 -1.049 17.247 1.00 97.25 353 THR A CA 1
ATOM 2700 C C . THR A 1 353 ? -4.093 0.368 17.696 1.00 97.25 353 THR A C 1
ATOM 2702 O O . THR A 1 353 ? -3.702 0.822 18.774 1.00 97.25 353 THR A O 1
ATOM 2705 N N . GLU A 1 354 ? -4.874 1.064 16.868 1.00 95.69 354 GLU A N 1
ATOM 2706 C CA . GLU A 1 354 ? -5.418 2.394 17.142 1.00 95.69 354 GLU A CA 1
ATOM 2707 C C . GLU A 1 354 ? -6.855 2.495 16.608 1.00 95.69 354 GLU A C 1
ATOM 2709 O O . GLU A 1 354 ? -7.118 2.246 15.433 1.00 95.69 354 GLU A O 1
ATOM 2714 N N . ASN A 1 355 ? -7.810 2.889 17.456 1.00 94.62 355 ASN A N 1
ATOM 2715 C CA . ASN A 1 355 ? -9.226 3.038 17.079 1.00 94.62 355 ASN A CA 1
ATOM 2716 C C . ASN A 1 355 ? -9.850 1.771 16.458 1.00 94.62 355 ASN A C 1
ATOM 2718 O O . ASN A 1 355 ? -10.751 1.856 15.627 1.00 94.62 355 ASN A O 1
ATOM 2722 N N . CYS A 1 356 ? -9.377 0.595 16.867 1.00 97.25 356 CYS A N 1
ATOM 2723 C CA . CYS A 1 356 ? -9.878 -0.686 16.384 1.00 97.25 356 CYS A CA 1
ATOM 2724 C C . CYS A 1 356 ? -11.029 -1.224 17.240 1.00 97.25 356 CYS A C 1
ATOM 2726 O O . CYS A 1 356 ? -11.116 -0.957 18.445 1.00 97.25 356 CYS A O 1
ATOM 2728 N N . VAL A 1 357 ? -11.874 -2.038 16.608 1.00 98.00 357 VAL A N 1
ATOM 2729 C CA . VAL A 1 357 ? -12.985 -2.743 17.255 1.00 98.00 357 VAL A CA 1
ATOM 2730 C C . VAL A 1 357 ? -12.792 -4.254 17.202 1.00 98.00 357 VAL A C 1
ATOM 2732 O O . VAL A 1 357 ? -12.319 -4.796 16.204 1.00 98.00 357 VAL A O 1
ATOM 2735 N N . PHE A 1 358 ? -13.190 -4.934 18.272 1.00 98.44 358 PHE A N 1
ATOM 2736 C CA . PHE A 1 358 ? -13.021 -6.371 18.454 1.00 98.44 358 PHE A CA 1
ATOM 2737 C C . PHE A 1 358 ? -14.370 -7.007 18.807 1.00 98.44 358 PHE A C 1
ATOM 2739 O O . PHE A 1 358 ? -15.036 -6.623 19.766 1.00 98.44 358 PHE A O 1
ATOM 2746 N N . GLU A 1 359 ? -14.800 -7.986 18.027 1.00 98.25 359 GLU A N 1
ATOM 2747 C CA . GLU A 1 359 ? -16.088 -8.659 18.166 1.00 98.25 359 GLU A CA 1
ATOM 2748 C C . GLU A 1 359 ? -15.817 -10.152 18.354 1.00 98.25 359 GLU A C 1
ATOM 2750 O O . GLU A 1 359 ? -15.291 -10.816 17.466 1.00 98.25 359 GLU A O 1
ATOM 2755 N N . GLN A 1 360 ? -16.155 -10.693 19.526 1.00 98.12 360 GLN A N 1
ATOM 2756 C CA . GLN A 1 360 ? -15.955 -12.107 19.871 1.00 98.12 360 GLN A CA 1
ATOM 2757 C C . GLN A 1 360 ? -14.490 -12.581 19.788 1.00 98.12 360 GLN A C 1
ATOM 2759 O O . GLN A 1 360 ? -14.226 -13.762 19.566 1.00 98.12 360 GLN A O 1
ATOM 2764 N N . CYS A 1 361 ? -13.528 -11.679 19.983 1.00 98.44 361 CYS A N 1
ATOM 2765 C CA . CYS A 1 361 ? -12.106 -12.011 19.926 1.00 98.44 361 CYS A CA 1
ATOM 2766 C C . CYS A 1 361 ? -11.588 -12.622 21.238 1.00 98.44 361 CYS A C 1
ATOM 2768 O O . CYS A 1 361 ? -12.100 -12.357 22.326 1.00 98.44 361 CYS A O 1
ATOM 2770 N N . THR A 1 362 ? -10.526 -13.419 21.141 1.00 98.31 362 THR A N 1
ATOM 2771 C CA . THR A 1 362 ? -9.755 -13.882 22.301 1.00 98.31 362 THR A CA 1
ATOM 2772 C C . THR A 1 362 ? -8.437 -13.125 22.380 1.00 98.31 362 THR A C 1
ATOM 2774 O O . THR A 1 362 ? -7.682 -13.109 21.411 1.00 98.31 362 THR A O 1
ATOM 2777 N N . PHE A 1 363 ? -8.148 -12.526 23.534 1.00 97.38 363 PHE A N 1
ATOM 2778 C CA . PHE A 1 363 ? -6.860 -11.891 23.817 1.00 97.38 363 PHE A CA 1
ATOM 2779 C C . PHE A 1 363 ? -6.013 -12.816 24.685 1.00 97.38 363 PHE A C 1
ATOM 2781 O O . PHE A 1 363 ? -6.531 -13.370 25.658 1.00 97.38 363 PHE A O 1
ATOM 2788 N N . ARG A 1 364 ? -4.733 -12.986 24.355 1.00 96.81 364 ARG A N 1
ATOM 2789 C CA . ARG A 1 364 ? -3.797 -13.844 25.097 1.00 96.81 364 ARG A CA 1
ATOM 2790 C C . ARG A 1 364 ? -2.445 -13.171 25.279 1.00 96.81 364 ARG A C 1
ATOM 2792 O O . ARG A 1 364 ? -2.086 -12.293 24.501 1.00 96.81 364 ARG A O 1
ATOM 2799 N N . ASP A 1 365 ? -1.701 -13.599 26.291 1.00 96.31 365 ASP A N 1
ATOM 2800 C CA . ASP A 1 365 ? -0.307 -13.189 26.423 1.00 96.31 365 ASP A CA 1
ATOM 2801 C C . ASP A 1 365 ? 0.547 -13.814 25.306 1.00 96.31 365 ASP A C 1
ATOM 2803 O O . ASP A 1 365 ? 0.209 -14.855 24.721 1.00 96.31 365 ASP A O 1
ATOM 2807 N N . ASP A 1 366 ? 1.657 -13.148 25.016 1.00 95.81 366 ASP A N 1
ATOM 2808 C CA . ASP A 1 366 ? 2.727 -13.669 24.177 1.00 95.81 366 ASP A CA 1
ATOM 2809 C C . ASP A 1 366 ? 3.496 -14.777 24.897 1.00 95.81 366 ASP A C 1
ATOM 2811 O O . ASP A 1 366 ? 3.635 -14.779 26.122 1.00 95.81 366 ASP A O 1
ATOM 2815 N N . ALA A 1 367 ? 4.044 -15.716 24.128 1.00 94.50 367 ALA A N 1
ATOM 2816 C CA . ALA A 1 367 ? 4.912 -16.761 24.653 1.00 94.50 367 ALA A CA 1
ATOM 2817 C C . ALA A 1 367 ? 6.259 -16.203 25.139 1.00 94.50 367 ALA A C 1
ATOM 2819 O O . ALA A 1 367 ? 6.884 -16.784 26.027 1.00 94.50 367 ALA A O 1
ATOM 2820 N N . SER A 1 368 ? 6.714 -15.093 24.550 1.00 92.38 368 SER A N 1
ATOM 2821 C CA . SER A 1 368 ? 7.967 -14.421 24.902 1.00 92.38 368 SER A CA 1
ATOM 2822 C C . SER A 1 368 ? 7.713 -13.019 25.455 1.00 92.38 368 SER A C 1
ATOM 2824 O O . SER A 1 368 ? 6.767 -12.360 25.026 1.00 92.38 368 SER A O 1
ATOM 2826 N N . PRO A 1 369 ? 8.563 -12.518 26.371 1.00 93.25 369 PRO A N 1
ATOM 2827 C CA . PRO A 1 369 ? 8.409 -11.168 26.887 1.00 93.25 369 PRO A CA 1
ATOM 2828 C C . PRO A 1 369 ? 8.519 -10.087 25.800 1.00 93.25 369 PRO A C 1
ATOM 2830 O O . PRO A 1 369 ? 9.454 -10.107 25.002 1.00 93.25 369 PRO A O 1
ATOM 2833 N N . ILE A 1 370 ? 7.611 -9.109 25.818 1.00 95.12 370 ILE A N 1
ATOM 2834 C CA . ILE A 1 370 ? 7.656 -7.926 24.954 1.00 95.12 370 ILE A CA 1
ATOM 2835 C C . ILE A 1 370 ? 8.627 -6.890 25.556 1.00 95.12 370 ILE A C 1
ATOM 2837 O O . ILE A 1 370 ? 8.481 -6.544 26.734 1.00 95.12 370 ILE A O 1
ATOM 2841 N N . PRO A 1 371 ? 9.599 -6.373 24.787 1.00 94.56 371 PRO A N 1
ATOM 2842 C CA . PRO A 1 371 ? 10.516 -5.336 25.252 1.00 94.56 371 PRO A CA 1
ATOM 2843 C C . PRO A 1 371 ? 9.783 -3.984 25.315 1.00 94.56 371 PRO A C 1
ATOM 2845 O O . PRO A 1 371 ? 9.486 -3.391 24.283 1.00 94.56 371 PRO A O 1
ATOM 2848 N N . ILE A 1 372 ? 9.410 -3.532 26.518 1.00 94.62 372 ILE A N 1
ATOM 2849 C CA . ILE A 1 372 ? 8.733 -2.245 26.754 1.00 94.62 372 ILE A CA 1
ATOM 2850 C C . ILE A 1 372 ? 9.546 -1.464 27.785 1.00 94.62 372 ILE A C 1
ATOM 2852 O O . ILE A 1 372 ? 9.641 -1.870 28.947 1.00 94.62 372 ILE A O 1
ATOM 2856 N N . THR A 1 373 ? 10.116 -0.333 27.375 1.00 93.69 373 THR A N 1
ATOM 2857 C CA . THR A 1 373 ? 10.975 0.492 28.245 1.00 93.69 373 THR A CA 1
ATOM 2858 C C . THR A 1 373 ? 10.278 1.734 28.775 1.00 93.69 373 THR A C 1
ATOM 2860 O O . THR A 1 373 ? 10.544 2.150 29.906 1.00 93.69 373 THR A O 1
ATOM 2863 N N . SER A 1 374 ? 9.342 2.286 28.005 1.00 93.44 374 SER A N 1
ATOM 2864 C CA . SER A 1 374 ? 8.598 3.499 28.350 1.00 93.44 374 SER A CA 1
ATOM 2865 C C . SER A 1 374 ? 7.105 3.229 28.519 1.00 93.44 374 SER A C 1
ATOM 2867 O O . SER A 1 374 ? 6.586 2.191 28.114 1.00 93.44 374 SER A O 1
ATOM 2869 N N . SER A 1 375 ? 6.395 4.186 29.124 1.00 93.56 375 SER A N 1
ATOM 2870 C CA . SER A 1 375 ? 4.941 4.102 29.284 1.00 93.56 375 SER A CA 1
ATOM 2871 C C . SER A 1 375 ? 4.245 4.007 27.922 1.00 93.56 375 SER A C 1
ATOM 2873 O O . SER A 1 375 ? 4.323 4.942 27.129 1.00 93.56 375 SER A O 1
ATOM 2875 N N . LEU A 1 376 ? 3.479 2.940 27.707 1.00 92.81 376 LEU A N 1
ATOM 2876 C CA . LEU A 1 376 ? 2.688 2.706 26.499 1.00 92.81 376 LEU A CA 1
ATOM 2877 C C . LEU A 1 376 ? 1.207 2.586 26.871 1.00 92.81 376 LEU A C 1
ATOM 2879 O O . LEU A 1 376 ? 0.861 1.883 27.818 1.00 92.81 376 LEU A O 1
ATOM 2883 N N . SER A 1 377 ? 0.319 3.276 26.152 1.00 93.25 377 SER A N 1
ATOM 2884 C CA . SER A 1 377 ? -1.124 3.235 26.415 1.00 93.25 377 SER A CA 1
ATOM 2885 C C . SER A 1 377 ? -1.873 2.754 25.186 1.00 93.25 377 SER A C 1
ATOM 2887 O O . SER A 1 377 ? -1.770 3.346 24.117 1.00 93.25 377 SER A O 1
ATOM 2889 N N . VAL A 1 378 ? -2.685 1.718 25.360 1.00 92.94 378 VAL A N 1
ATOM 2890 C CA . VAL A 1 378 ? -3.433 1.081 24.275 1.00 92.94 378 VAL A CA 1
ATOM 2891 C C . VAL A 1 378 ? -4.894 1.036 24.677 1.00 92.94 378 VAL A C 1
ATOM 2893 O O . VAL A 1 378 ? -5.227 0.589 25.773 1.00 92.94 378 VAL A O 1
ATOM 2896 N N . LYS A 1 379 ? -5.773 1.523 23.801 1.00 94.31 379 LYS A N 1
ATOM 2897 C CA . LYS A 1 379 ? -7.219 1.505 24.017 1.00 94.31 379 LYS A CA 1
ATOM 2898 C C . LYS A 1 379 ? -7.869 0.606 22.983 1.00 94.31 379 LYS A C 1
ATOM 2900 O O . LYS A 1 379 ? -7.710 0.834 21.787 1.00 94.31 379 LYS A O 1
ATOM 2905 N N . VAL A 1 380 ? -8.631 -0.372 23.453 1.00 93.38 380 VAL A N 1
ATOM 2906 C CA . VAL A 1 380 ? -9.343 -1.326 22.602 1.00 93.38 380 VAL A CA 1
ATOM 2907 C C . VAL A 1 380 ? -10.832 -1.298 22.920 1.00 93.38 380 VAL A C 1
ATOM 2909 O O . VAL A 1 380 ? -11.223 -1.179 24.080 1.00 93.38 380 VAL A O 1
ATOM 2912 N N . TYR A 1 381 ? -11.669 -1.416 21.892 1.00 97.12 381 TYR A N 1
ATOM 2913 C CA . TYR A 1 381 ? -13.124 -1.471 22.032 1.00 97.12 381 TYR A CA 1
ATOM 2914 C C . TYR A 1 381 ? -13.595 -2.880 21.703 1.00 97.12 381 TYR A C 1
ATOM 2916 O O . TYR A 1 381 ? -13.454 -3.316 20.564 1.00 97.12 381 TYR A O 1
ATOM 2924 N N . SER A 1 382 ? -14.123 -3.606 22.685 1.00 97.00 382 SER A N 1
ATOM 2925 C CA . SER A 1 382 ? -14.453 -5.024 22.525 1.00 97.00 382 SER A CA 1
ATOM 2926 C C . SER A 1 382 ? -15.910 -5.335 22.866 1.00 97.00 382 SER A C 1
ATOM 2928 O O . SER A 1 382 ? -16.511 -4.698 23.732 1.00 97.00 382 SER A O 1
ATOM 2930 N N . SER A 1 383 ? -16.487 -6.334 22.197 1.00 96.94 383 SER A N 1
ATOM 2931 C CA . SER A 1 383 ? -17.766 -6.944 22.571 1.00 96.94 383 SER A CA 1
ATOM 2932 C C . SER A 1 383 ? -17.693 -8.467 22.514 1.00 96.94 383 SER A C 1
ATOM 2934 O O . SER A 1 383 ? -17.372 -9.060 21.485 1.00 96.94 383 SER A O 1
ATOM 2936 N N . GLY A 1 384 ? -18.019 -9.114 23.634 1.00 91.62 384 GLY A N 1
ATOM 2937 C CA . GLY A 1 384 ? -17.907 -10.567 23.769 1.00 91.62 384 GLY A CA 1
ATOM 2938 C C . GLY A 1 384 ? -16.462 -11.079 23.695 1.00 91.62 384 GLY A C 1
ATOM 2939 O O . GLY A 1 384 ? -15.507 -10.307 23.665 1.00 91.62 384 GLY A O 1
ATOM 2940 N N . GLY A 1 385 ? -16.309 -12.405 23.676 1.00 90.75 385 GLY A N 1
ATOM 2941 C CA . GLY A 1 385 ? -15.002 -13.061 23.615 1.00 90.75 385 GLY A CA 1
ATOM 2942 C C . GLY A 1 385 ? -14.372 -13.344 24.982 1.00 90.75 385 GLY A C 1
ATOM 2943 O O . GLY A 1 385 ? -15.043 -13.296 26.015 1.00 90.75 385 GLY A O 1
ATOM 2944 N N . ALA A 1 386 ? -13.085 -13.695 24.980 1.00 90.69 386 ALA A N 1
ATOM 2945 C CA . ALA A 1 386 ? -12.346 -14.092 26.177 1.00 90.69 386 ALA A CA 1
ATOM 2946 C C . ALA A 1 386 ? -11.075 -13.252 26.339 1.00 90.69 386 ALA A C 1
ATOM 2948 O O . ALA A 1 386 ? -10.190 -13.277 25.488 1.00 90.69 386 ALA A O 1
ATOM 2949 N N . ASN A 1 387 ? -10.952 -12.549 27.462 1.00 91.94 387 ASN A N 1
ATOM 2950 C CA . ASN A 1 387 ? -9.706 -11.888 27.830 1.00 91.94 387 ASN A CA 1
ATOM 2951 C C . ASN A 1 387 ? -8.879 -12.818 28.728 1.00 91.94 387 ASN A C 1
ATOM 2953 O O . ASN A 1 387 ? -9.296 -13.122 29.844 1.00 91.94 387 ASN A O 1
ATOM 2957 N N . ARG A 1 388 ? -7.730 -13.284 28.232 1.00 93.44 388 ARG A N 1
ATOM 2958 C CA . ARG A 1 388 ? -6.788 -14.154 28.955 1.00 93.44 388 ARG A CA 1
ATOM 2959 C C . ARG A 1 388 ? -5.452 -13.467 29.236 1.00 93.44 388 ARG A C 1
ATOM 2961 O O . ARG A 1 388 ? -4.486 -14.156 29.538 1.00 93.44 388 ARG A O 1
ATOM 2968 N N . LEU A 1 389 ? -5.395 -12.144 29.105 1.00 92.56 389 LEU A N 1
ATOM 2969 C CA . LEU A 1 389 ? -4.193 -11.368 29.379 1.00 92.56 389 LEU A CA 1
ATOM 2970 C C . LEU A 1 389 ? -3.908 -11.341 30.881 1.00 92.56 389 LEU A C 1
ATOM 2972 O O . LEU A 1 389 ? -4.763 -10.935 31.670 1.00 92.56 389 LEU A O 1
ATOM 2976 N N . GLN A 1 390 ? -2.696 -11.729 31.261 1.00 87.25 390 GLN A N 1
ATOM 2977 C CA . GLN A 1 390 ? -2.146 -11.502 32.596 1.00 87.25 390 GLN A CA 1
ATOM 2978 C C . GLN A 1 390 ? -1.325 -10.207 32.646 1.00 87.25 390 GLN A C 1
ATOM 2980 O O . GLN A 1 390 ? -1.181 -9.637 33.724 1.00 87.25 390 GLN A O 1
ATOM 2985 N N . ALA A 1 391 ? -0.840 -9.734 31.486 1.00 68.44 391 ALA A N 1
ATOM 2986 C CA . ALA A 1 391 ? -0.170 -8.447 31.272 1.00 68.44 391 ALA A CA 1
ATOM 2987 C C . ALA A 1 391 ? 0.846 -8.072 32.378 1.00 68.44 391 ALA A C 1
ATOM 2989 O O . ALA A 1 391 ? 0.632 -7.111 33.120 1.00 68.44 391 ALA A O 1
ATOM 2990 N N . PRO A 1 392 ? 1.995 -8.768 32.475 1.00 76.31 392 PRO A N 1
ATOM 2991 C CA . PRO A 1 392 ? 3.005 -8.526 33.511 1.00 76.31 392 PRO A CA 1
ATOM 2992 C C . PRO A 1 392 ? 3.806 -7.218 33.324 1.00 76.31 392 PRO A C 1
ATOM 2994 O O . PRO A 1 392 ? 4.854 -7.050 33.946 1.00 76.31 392 PRO A O 1
ATOM 2997 N N . TYR A 1 393 ? 3.355 -6.301 32.464 1.00 89.62 393 TYR A N 1
ATOM 2998 C CA . TYR A 1 393 ? 4.096 -5.111 32.043 1.00 89.62 393 TYR A CA 1
ATOM 2999 C C . TYR A 1 393 ? 3.592 -3.865 32.780 1.00 89.62 393 TYR A C 1
ATOM 3001 O O . TYR A 1 393 ? 2.593 -3.280 32.359 1.00 89.62 393 TYR A O 1
ATOM 3009 N N . PRO A 1 394 ? 4.265 -3.405 33.851 1.00 91.19 394 PRO A N 1
ATOM 3010 C CA . PRO A 1 394 ? 3.826 -2.222 34.592 1.00 91.19 394 PRO A CA 1
ATOM 3011 C C . PRO A 1 394 ? 3.849 -0.937 33.748 1.00 91.19 394 PRO A C 1
ATOM 3013 O O . PRO A 1 394 ? 3.134 0.012 34.060 1.00 91.19 394 PRO A O 1
ATOM 3016 N N . GLN A 1 395 ? 4.650 -0.899 32.679 1.00 95.25 395 GLN A N 1
ATOM 3017 C CA . GLN A 1 395 ? 4.723 0.217 31.735 1.00 95.25 395 GLN A CA 1
ATOM 3018 C C . GLN A 1 395 ? 3.559 0.237 30.730 1.00 95.25 395 GLN A C 1
ATOM 3020 O O . GLN A 1 395 ? 3.349 1.254 30.071 1.00 95.25 395 GLN A O 1
ATOM 3025 N N . LEU A 1 396 ? 2.806 -0.859 30.590 1.00 94.88 396 LEU A N 1
ATOM 3026 C CA . LEU A 1 396 ? 1.715 -0.962 29.627 1.00 94.88 396 LEU A CA 1
ATOM 3027 C C . LEU A 1 396 ? 0.371 -0.692 30.301 1.00 94.88 396 LEU A C 1
ATOM 3029 O O . LEU A 1 396 ? -0.120 -1.477 31.111 1.00 94.88 396 LEU A O 1
ATOM 3033 N N . LYS A 1 397 ? -0.283 0.390 29.890 1.00 94.75 397 LYS A N 1
ATOM 3034 C CA . LYS A 1 397 ? -1.670 0.675 30.242 1.00 94.75 397 LYS A CA 1
ATOM 3035 C C . LYS A 1 397 ? -2.594 0.193 29.126 1.00 94.75 397 LYS A C 1
ATOM 3037 O O . LYS A 1 397 ? -2.812 0.900 28.143 1.00 94.75 397 LYS A O 1
ATOM 3042 N N . LEU A 1 398 ? -3.167 -0.994 29.299 1.00 93.62 398 LEU A N 1
ATOM 3043 C CA . LEU A 1 398 ? -4.206 -1.513 28.412 1.00 93.62 398 LEU A CA 1
ATOM 3044 C C . LEU A 1 398 ? -5.600 -1.153 28.945 1.00 93.62 398 LEU A C 1
ATOM 3046 O O . LEU A 1 398 ? -5.991 -1.556 30.038 1.00 93.62 398 LEU A O 1
ATOM 3050 N N . GLU A 1 399 ? -6.362 -0.404 28.156 1.00 94.38 399 GLU A N 1
ATOM 3051 C CA . GLU A 1 399 ? -7.718 0.033 28.472 1.00 94.38 399 GLU A CA 1
ATOM 3052 C C . GLU A 1 399 ? -8.718 -0.656 27.536 1.00 94.38 399 GLU A C 1
ATOM 3054 O O . GLU A 1 399 ? -8.840 -0.299 26.365 1.00 94.38 399 GLU A O 1
ATOM 3059 N N . ILE A 1 400 ? -9.440 -1.649 28.059 1.00 93.44 400 ILE A N 1
ATOM 3060 C CA . ILE A 1 400 ? -10.495 -2.360 27.327 1.00 93.44 400 ILE A CA 1
ATOM 3061 C C . ILE A 1 400 ? -11.840 -1.694 27.633 1.00 93.44 400 ILE A C 1
ATOM 3063 O O . ILE A 1 400 ? -12.271 -1.659 28.786 1.00 93.44 400 ILE A O 1
ATOM 3067 N N . ARG A 1 401 ? -12.494 -1.156 26.602 1.00 96.00 401 ARG A N 1
ATOM 3068 C CA . ARG A 1 401 ? -13.801 -0.482 26.657 1.00 96.00 401 ARG A CA 1
ATOM 3069 C C . ARG A 1 401 ? -14.880 -1.315 25.977 1.00 96.00 401 ARG A C 1
ATOM 3071 O O . ARG A 1 401 ? -14.571 -2.169 25.144 1.00 96.00 401 ARG A O 1
ATOM 3078 N N . ASP A 1 402 ? -16.141 -1.043 26.302 1.00 96.62 402 ASP A N 1
ATOM 3079 C CA . ASP A 1 402 ? -17.267 -1.682 25.619 1.00 96.62 402 ASP A CA 1
ATOM 3080 C C . ASP A 1 402 ? -17.374 -1.151 24.181 1.00 96.62 402 ASP A C 1
ATOM 3082 O O . ASP A 1 402 ? -17.215 0.046 23.927 1.00 96.62 402 ASP A O 1
ATOM 3086 N N . LEU A 1 403 ? -17.668 -2.031 23.221 1.00 96.31 403 LEU A N 1
ATOM 3087 C CA . LEU A 1 403 ? -17.843 -1.651 21.817 1.00 96.31 403 LEU A CA 1
ATOM 3088 C C . LEU A 1 403 ? -18.885 -0.537 21.616 1.00 96.31 403 LEU A C 1
ATOM 3090 O O . LEU A 1 403 ? -18.732 0.289 20.720 1.00 96.31 403 LEU A O 1
ATOM 3094 N N . LYS A 1 404 ? -19.919 -0.451 22.461 1.00 96.56 404 LYS A N 1
ATOM 3095 C CA . LYS A 1 404 ? -20.947 0.605 22.400 1.00 96.56 404 LYS A CA 1
ATOM 3096 C C . LYS A 1 404 ? -20.392 2.003 22.672 1.00 96.56 404 LYS A C 1
ATOM 3098 O O . LYS A 1 404 ? -21.040 2.992 22.315 1.00 96.56 404 LYS A O 1
ATOM 3103 N N . GLU A 1 405 ? -19.229 2.104 23.312 1.00 96.62 405 GLU A N 1
ATOM 3104 C CA . GLU A 1 405 ? -18.522 3.366 23.546 1.00 96.62 405 GLU A CA 1
ATOM 3105 C C . GLU A 1 405 ? -17.736 3.831 22.314 1.00 96.62 405 GLU A C 1
ATOM 3107 O O . GLU A 1 405 ? -17.339 4.996 22.252 1.00 96.62 405 GLU A O 1
ATOM 3112 N N . PHE A 1 406 ? -17.524 2.962 21.319 1.00 96.38 406 PHE A N 1
ATOM 3113 C CA . PHE A 1 406 ? -16.824 3.332 20.096 1.00 96.38 406 PHE A CA 1
ATOM 3114 C C . PHE A 1 406 ? -17.614 4.394 19.318 1.00 96.38 406 PHE A C 1
ATOM 3116 O O . PHE A 1 406 ? -18.845 4.346 19.184 1.00 96.38 406 PHE A O 1
ATOM 3123 N N . ARG A 1 407 ? -16.895 5.402 18.825 1.00 93.50 407 ARG A N 1
ATOM 3124 C CA . ARG A 1 407 ? -17.423 6.503 18.016 1.00 93.50 407 ARG A CA 1
ATOM 3125 C C . ARG A 1 407 ? -16.498 6.659 16.821 1.00 93.50 407 ARG A C 1
ATOM 3127 O O . ARG A 1 407 ? -15.427 7.239 16.943 1.00 93.50 407 ARG A O 1
ATOM 3134 N N . GLY A 1 408 ? -16.895 6.099 15.689 1.00 91.31 408 GLY A N 1
ATOM 3135 C CA . GLY A 1 408 ? -16.085 6.110 14.480 1.00 91.31 408 GLY A CA 1
ATOM 3136 C C . GLY A 1 408 ? -16.511 5.020 13.512 1.00 91.31 408 GLY A C 1
ATOM 3137 O O . GLY A 1 408 ? -17.504 4.325 13.733 1.00 91.31 408 GLY A O 1
ATOM 3138 N N . GLN A 1 409 ? -15.731 4.881 12.450 1.00 91.75 409 GLN A N 1
ATOM 3139 C CA . GLN A 1 409 ? -15.837 3.790 11.495 1.00 91.75 409 GLN A CA 1
ATOM 3140 C C . GLN A 1 409 ? -14.651 2.856 11.706 1.00 91.75 409 GLN A C 1
ATOM 3142 O O . GLN A 1 409 ? -13.529 3.321 11.899 1.00 91.75 409 GLN A O 1
ATOM 3147 N N . ALA A 1 410 ? -14.911 1.553 11.694 1.00 94.56 410 ALA A N 1
ATOM 3148 C CA . ALA A 1 410 ? -13.869 0.549 11.782 1.00 94.56 410 ALA A CA 1
ATOM 3149 C C . ALA A 1 410 ? -14.172 -0.636 10.866 1.00 94.56 410 ALA A C 1
ATOM 3151 O O . ALA A 1 410 ? -15.322 -1.071 10.759 1.00 94.56 410 ALA A O 1
ATOM 3152 N N . GLY A 1 411 ? -13.118 -1.163 10.250 1.00 94.88 411 GLY A N 1
ATOM 3153 C CA . GLY A 1 411 ? -13.200 -2.212 9.245 1.00 94.88 411 GLY A CA 1
ATOM 3154 C C . GLY A 1 411 ? -13.416 -1.682 7.834 1.00 94.88 411 GLY A C 1
ATOM 3155 O O . GLY A 1 411 ? -13.582 -0.479 7.614 1.00 94.88 411 GLY A O 1
ATOM 3156 N N . ALA A 1 412 ? -13.407 -2.616 6.890 1.00 90.38 412 ALA A N 1
ATOM 3157 C CA . ALA A 1 412 ? -13.699 -2.325 5.499 1.00 90.38 412 ALA A CA 1
ATOM 3158 C C . ALA A 1 412 ? -15.167 -1.936 5.319 1.00 90.38 412 ALA A C 1
ATOM 3160 O O . ALA A 1 412 ? -16.046 -2.406 6.044 1.00 90.38 412 ALA A O 1
ATOM 3161 N N . MET A 1 413 ? -15.422 -1.076 4.339 1.00 82.81 413 MET A N 1
ATOM 3162 C CA . MET A 1 413 ? -16.771 -0.766 3.884 1.00 82.81 413 MET A CA 1
ATOM 3163 C C . MET A 1 413 ? -17.350 -1.981 3.162 1.00 82.81 413 MET A C 1
ATOM 3165 O O . MET A 1 413 ? -16.703 -2.529 2.267 1.00 82.81 413 MET A O 1
ATOM 3169 N N . ASP A 1 414 ? -18.561 -2.386 3.549 1.00 65.31 414 ASP A N 1
ATOM 3170 C CA . ASP A 1 414 ? -19.322 -3.400 2.819 1.00 65.31 414 ASP A CA 1
ATOM 3171 C C . ASP A 1 414 ? -19.488 -2.924 1.362 1.00 65.31 414 ASP A C 1
ATOM 3173 O O . ASP A 1 414 ? -19.946 -1.803 1.123 1.00 65.31 414 ASP A O 1
ATOM 3177 N N . ARG A 1 415 ? -19.042 -3.748 0.404 1.00 54.03 415 ARG A N 1
ATOM 3178 C CA . ARG A 1 415 ? -19.175 -3.506 -1.042 1.00 54.03 415 ARG A CA 1
ATOM 3179 C C . ARG A 1 415 ? -20.508 -4.016 -1.572 1.00 54.03 415 ARG A C 1
ATOM 3181 O O . ARG A 1 415 ? -20.923 -5.116 -1.140 1.00 54.03 415 ARG A O 1
#